Protein AF-A0A9P1BWM6-F1 (afdb_monomer_lite)

pLDDT: mean 79.76, std 18.23, range [25.02, 97.31]

Structure (mmCIF, N/CA/C/O backbone):
data_AF-A0A9P1BWM6-F1
#
_entry.id   AF-A0A9P1BWM6-F1
#
loop_
_atom_site.group_PDB
_atom_site.id
_atom_site.type_symbol
_atom_site.label_atom_id
_atom_site.label_alt_id
_atom_site.label_comp_id
_atom_site.label_asym_id
_atom_site.label_entity_id
_atom_site.label_seq_id
_atom_site.pdbx_PDB_ins_code
_atom_site.Cartn_x
_atom_site.Cartn_y
_atom_site.Cartn_z
_atom_site.occupancy
_atom_site.B_iso_or_equiv
_atom_site.auth_seq_id
_atom_site.auth_comp_id
_atom_site.auth_asym_id
_atom_site.auth_atom_id
_atom_site.pdbx_PDB_model_num
ATOM 1 N N . MET A 1 1 ? 12.079 1.096 -44.961 1.00 52.38 1 MET A N 1
ATOM 2 C CA . MET A 1 1 ? 12.862 0.356 -43.949 1.00 52.38 1 MET A CA 1
ATOM 3 C C . MET A 1 1 ? 12.006 -0.801 -43.478 1.00 52.38 1 MET A C 1
ATOM 5 O O . MET A 1 1 ? 10.793 -0.693 -43.599 1.00 52.38 1 MET A O 1
ATOM 9 N N . ALA A 1 2 ? 12.597 -1.915 -43.049 1.00 57.56 2 ALA A N 1
ATOM 10 C CA . ALA A 1 2 ? 11.804 -2.997 -42.474 1.00 57.56 2 ALA A CA 1
ATOM 11 C C . ALA A 1 2 ? 11.118 -2.470 -41.206 1.00 57.56 2 ALA A C 1
ATOM 13 O O . ALA A 1 2 ? 11.808 -1.948 -40.331 1.00 57.56 2 ALA A O 1
ATOM 14 N N . GLU A 1 3 ? 9.789 -2.561 -41.148 1.00 68.44 3 GLU A N 1
ATOM 15 C CA . GLU A 1 3 ? 9.036 -2.290 -39.924 1.00 68.44 3 GLU A CA 1
ATOM 16 C C . GLU A 1 3 ? 9.593 -3.158 -38.798 1.00 68.44 3 GLU A C 1
ATOM 18 O O . GLU A 1 3 ? 9.946 -4.323 -39.011 1.00 68.44 3 GLU A O 1
ATOM 23 N N . ILE A 1 4 ? 9.715 -2.572 -37.613 1.00 86.25 4 ILE A N 1
ATOM 24 C CA . ILE A 1 4 ? 10.147 -3.269 -36.409 1.00 86.25 4 ILE A CA 1
ATOM 25 C C . ILE A 1 4 ? 8.874 -3.548 -35.614 1.00 86.25 4 ILE A C 1
ATOM 27 O O . ILE A 1 4 ? 8.364 -2.630 -34.974 1.00 86.25 4 ILE A O 1
ATOM 31 N N . PRO A 1 5 ? 8.331 -4.781 -35.657 1.00 84.62 5 PRO A N 1
ATOM 32 C CA . PRO A 1 5 ? 6.982 -5.040 -35.157 1.00 84.62 5 PRO A CA 1
ATOM 33 C C . PRO A 1 5 ? 6.827 -4.727 -33.671 1.00 84.62 5 PRO A C 1
ATOM 35 O O . PRO A 1 5 ? 5.786 -4.232 -33.259 1.00 84.62 5 PRO A O 1
ATOM 38 N N . TRP A 1 6 ? 7.872 -4.976 -32.878 1.00 89.81 6 TRP A N 1
ATOM 39 C CA . TRP A 1 6 ? 7.863 -4.668 -31.452 1.00 89.81 6 TRP A CA 1
ATOM 40 C C . TRP A 1 6 ? 7.915 -3.162 -31.176 1.00 89.81 6 TRP A C 1
ATOM 42 O O . TRP A 1 6 ? 7.253 -2.710 -30.256 1.00 89.81 6 TRP A O 1
ATOM 52 N N . LEU A 1 7 ? 8.610 -2.371 -32.001 1.00 88.88 7 LEU A N 1
ATOM 53 C CA . LEU A 1 7 ? 8.670 -0.916 -31.833 1.00 88.88 7 LEU A CA 1
ATOM 54 C C . LEU A 1 7 ? 7.313 -0.282 -32.145 1.00 88.88 7 LEU A C 1
ATOM 56 O O . LEU A 1 7 ? 6.838 0.562 -31.397 1.00 88.88 7 LEU A O 1
ATOM 60 N N . SER A 1 8 ? 6.660 -0.735 -33.217 1.00 87.50 8 SER A N 1
ATOM 61 C CA . SER A 1 8 ? 5.312 -0.277 -33.558 1.00 87.50 8 SER A CA 1
ATOM 62 C C . SER A 1 8 ? 4.258 -0.743 -32.554 1.00 87.50 8 SER A C 1
ATOM 64 O O . SER A 1 8 ? 3.305 -0.019 -32.301 1.00 87.50 8 SER A O 1
ATOM 66 N N . ALA A 1 9 ? 4.428 -1.928 -31.959 1.00 85.31 9 ALA A N 1
ATOM 67 C CA . ALA A 1 9 ? 3.562 -2.401 -30.881 1.00 85.31 9 ALA A CA 1
ATOM 68 C C . ALA A 1 9 ? 3.763 -1.618 -29.573 1.00 85.31 9 ALA A C 1
ATOM 70 O O . ALA A 1 9 ? 2.823 -1.498 -28.795 1.00 85.31 9 ALA A O 1
ATOM 71 N N . SER A 1 10 ? 4.969 -1.098 -29.335 1.00 86.12 10 SER A N 1
ATOM 72 C CA . SER A 1 10 ? 5.294 -0.271 -28.171 1.00 86.12 10 SER A CA 1
ATOM 73 C C . SER A 1 10 ? 4.793 1.171 -28.268 1.00 86.12 10 SER A C 1
ATOM 75 O O . SER A 1 10 ? 4.661 1.809 -27.231 1.00 86.12 10 SER A O 1
ATOM 77 N N . PHE A 1 11 ? 4.518 1.668 -29.477 1.00 89.25 11 PHE A N 1
ATOM 78 C CA . PHE A 1 11 ? 3.995 3.017 -29.722 1.00 89.25 11 PHE A CA 1
ATOM 79 C C . PHE A 1 11 ? 2.870 2.989 -30.781 1.00 89.25 11 PHE A C 1
ATOM 81 O O . PHE A 1 11 ? 3.082 3.413 -31.929 1.00 89.25 11 PHE A O 1
ATOM 88 N N . PRO A 1 12 ? 1.701 2.400 -30.453 1.00 86.81 12 PRO A N 1
ATOM 89 C CA . PRO A 1 12 ? 0.601 2.218 -31.395 1.00 86.81 12 PRO A CA 1
ATOM 90 C C . PRO A 1 12 ? -0.094 3.523 -31.818 1.00 86.81 12 PRO A C 1
ATOM 92 O O . PRO A 1 12 ? -0.427 3.645 -33.000 1.00 86.81 12 PRO A O 1
ATOM 95 N N . ALA A 1 13 ? -0.302 4.484 -30.911 1.00 84.38 13 ALA A N 1
ATOM 96 C CA . ALA A 1 13 ? -0.875 5.799 -31.214 1.00 84.38 13 ALA A CA 1
ATOM 97 C C . ALA A 1 13 ? 0.054 6.587 -32.143 1.00 84.38 13 ALA A C 1
ATOM 99 O O . ALA A 1 13 ? -0.352 7.052 -33.217 1.00 84.38 13 ALA A O 1
ATOM 100 N N . TRP A 1 14 ? 1.346 6.621 -31.802 1.00 89.44 14 TRP A N 1
ATOM 101 C CA . TRP A 1 14 ? 2.361 7.254 -32.640 1.00 89.44 14 TRP A CA 1
ATOM 102 C C . TRP A 1 14 ? 2.400 6.623 -34.031 1.00 89.44 14 TRP A C 1
ATOM 104 O O . TRP A 1 14 ? 2.330 7.338 -35.026 1.00 89.44 14 TRP A O 1
ATOM 114 N N . CYS A 1 15 ? 2.443 5.292 -34.136 1.00 86.38 15 CYS A N 1
ATOM 115 C CA . CYS A 1 15 ? 2.494 4.607 -35.433 1.00 86.38 15 CYS A CA 1
ATOM 116 C C . CYS A 1 15 ? 1.174 4.666 -36.226 1.00 86.38 15 CYS A C 1
ATOM 118 O O . CYS A 1 15 ? 1.163 4.358 -37.421 1.00 86.38 15 CYS A O 1
ATOM 120 N N . GLY A 1 16 ? 0.061 5.043 -35.589 1.00 79.12 16 GLY A N 1
ATOM 121 C CA . GLY A 1 16 ? -1.229 5.247 -36.248 1.00 79.12 16 GLY A CA 1
ATOM 122 C C . GLY A 1 16 ? -1.282 6.522 -37.096 1.00 79.12 16 GLY A C 1
ATOM 123 O O . GLY A 1 16 ? -1.949 6.542 -38.134 1.00 79.12 16 GLY A O 1
ATOM 124 N N . SER A 1 17 ? -0.545 7.557 -36.685 1.00 81.12 17 SER A N 1
ATOM 125 C CA . SER A 1 17 ? -0.551 8.891 -37.311 1.00 81.12 17 SER A CA 1
ATOM 126 C C . SER A 1 17 ? 0.819 9.325 -37.853 1.00 81.12 17 SER A C 1
ATOM 128 O O . SER A 1 17 ? 0.898 10.134 -38.781 1.00 81.12 17 SER A O 1
ATOM 130 N N . HIS A 1 18 ? 1.893 8.759 -37.311 1.00 84.88 18 HIS A N 1
ATOM 131 C CA . HIS A 1 18 ? 3.293 9.043 -37.606 1.00 84.88 18 HIS A CA 1
ATOM 132 C C . HIS A 1 18 ? 4.062 7.733 -37.849 1.00 84.88 18 HIS A C 1
ATOM 134 O O . HIS A 1 18 ? 3.520 6.632 -37.833 1.00 84.88 18 HIS A O 1
ATOM 140 N N . GLY A 1 19 ? 5.356 7.840 -38.121 1.00 86.19 19 GLY A N 1
ATOM 141 C CA . GLY A 1 19 ? 6.267 6.703 -38.128 1.00 86.19 19 GLY A CA 1
ATOM 142 C C . GLY A 1 19 ? 7.649 7.186 -37.730 1.00 86.19 19 GLY A C 1
ATOM 143 O O . GLY A 1 19 ? 7.955 8.359 -37.923 1.00 86.19 19 GLY A O 1
ATOM 144 N N . PHE A 1 20 ? 8.477 6.293 -37.189 1.00 90.56 20 PHE A N 1
ATOM 145 C CA . PHE A 1 20 ? 9.838 6.642 -36.784 1.00 90.56 20 PHE A CA 1
ATOM 146 C C . PHE A 1 20 ? 10.701 6.954 -38.011 1.00 90.56 20 PHE A C 1
ATOM 148 O O . PHE A 1 20 ? 11.248 6.069 -38.670 1.00 90.56 20 PHE A O 1
ATOM 155 N N . SER A 1 21 ? 10.775 8.234 -38.348 1.00 90.19 21 SER A N 1
ATOM 156 C CA . SER A 1 21 ? 11.501 8.788 -39.484 1.00 90.19 21 SER A CA 1
ATOM 157 C C . SER A 1 21 ? 13.009 8.790 -39.254 1.00 90.19 21 SER A C 1
ATOM 159 O O . SER A 1 21 ? 13.770 8.650 -40.216 1.00 90.19 21 SER A O 1
ATOM 161 N N . SER A 1 22 ? 13.435 8.892 -37.990 1.00 92.62 22 SER A N 1
ATOM 162 C CA . SER A 1 22 ? 14.836 8.777 -37.592 1.00 92.62 22 SER A CA 1
ATOM 163 C C . SER A 1 22 ? 15.283 7.331 -37.394 1.00 92.62 22 SER A C 1
ATOM 165 O O . SER A 1 22 ? 16.471 7.096 -37.187 1.00 92.62 22 SER A O 1
ATOM 167 N N . LEU A 1 23 ? 14.373 6.354 -37.504 1.00 94.00 23 LEU A N 1
ATOM 168 C CA . LEU A 1 23 ? 14.708 4.943 -37.353 1.00 94.00 23 LEU A CA 1
ATOM 169 C C . LEU A 1 23 ? 15.760 4.526 -38.374 1.00 94.00 23 LEU A C 1
ATOM 171 O O . LEU A 1 23 ? 15.539 4.567 -39.585 1.00 94.00 23 LEU A O 1
ATOM 175 N N . HIS A 1 24 ? 16.891 4.042 -37.892 1.00 93.69 24 HIS A N 1
ATOM 176 C CA . HIS A 1 24 ? 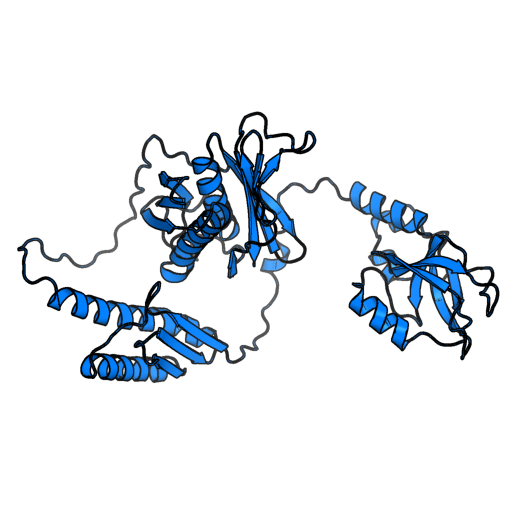17.929 3.513 -38.756 1.00 93.69 24 HIS A CA 1
ATOM 177 C C . HIS A 1 24 ? 18.713 2.403 -38.060 1.00 93.69 24 HIS A C 1
ATOM 179 O O . HIS A 1 24 ? 18.500 2.076 -36.893 1.00 93.69 24 HIS A O 1
ATOM 185 N N . ARG A 1 25 ? 19.581 1.750 -38.830 1.00 93.81 25 ARG A N 1
ATOM 186 C CA . ARG A 1 25 ? 20.451 0.681 -38.346 1.00 93.81 25 ARG A CA 1
ATOM 187 C C . ARG A 1 25 ? 21.872 0.975 -38.765 1.00 93.81 25 ARG A C 1
ATOM 189 O O . ARG A 1 25 ? 22.095 1.439 -39.885 1.00 93.81 25 ARG A O 1
ATOM 196 N N . CYS A 1 26 ? 22.821 0.664 -37.902 1.00 93.62 26 CYS A N 1
ATOM 197 C CA . CYS A 1 26 ? 24.231 0.695 -38.257 1.00 93.62 26 CYS A CA 1
ATOM 198 C C . CYS A 1 26 ? 24.973 -0.448 -37.565 1.00 93.62 26 CYS A C 1
ATOM 200 O O . CYS A 1 26 ? 24.454 -1.085 -36.650 1.00 93.62 26 CYS A O 1
ATOM 202 N N . ALA A 1 27 ? 26.180 -0.740 -38.042 1.00 95.25 27 ALA A N 1
ATOM 203 C CA . ALA A 1 27 ? 27.044 -1.729 -37.422 1.00 95.25 27 ALA A CA 1
ATOM 204 C C . ALA A 1 27 ? 28.029 -1.026 -36.483 1.00 95.25 27 ALA A C 1
ATOM 206 O O . ALA A 1 27 ? 28.780 -0.153 -36.927 1.00 95.25 27 ALA A O 1
ATOM 207 N N . LEU A 1 28 ? 28.065 -1.426 -35.212 1.00 95.31 28 LEU A N 1
ATOM 208 C CA . LEU A 1 28 ? 29.018 -0.874 -34.256 1.00 95.31 28 LEU A CA 1
ATOM 209 C C . LEU A 1 28 ? 30.439 -1.320 -34.586 1.00 95.31 28 LEU A C 1
ATOM 211 O O . LEU A 1 28 ? 30.728 -2.508 -34.772 1.00 95.31 28 LEU A O 1
ATOM 215 N N . ARG A 1 29 ? 31.365 -0.367 -34.586 1.00 94.94 29 ARG A N 1
ATOM 216 C CA . ARG A 1 29 ? 32.799 -0.646 -34.594 1.00 94.94 29 ARG A CA 1
ATOM 217 C C . ARG A 1 29 ? 33.254 -0.822 -33.160 1.00 94.94 29 ARG A C 1
ATOM 219 O O . ARG A 1 29 ? 33.182 0.102 -32.364 1.00 94.94 29 ARG A O 1
ATOM 226 N N . VAL A 1 30 ? 33.722 -2.017 -32.841 1.00 94.50 30 VAL A N 1
ATOM 227 C CA . VAL A 1 30 ? 34.297 -2.314 -31.530 1.00 94.50 30 VAL A CA 1
ATOM 228 C C . VAL A 1 30 ? 35.749 -2.692 -31.751 1.00 94.50 30 VAL A C 1
ATOM 230 O O . VAL A 1 30 ? 36.039 -3.563 -32.575 1.00 94.50 30 VAL A O 1
ATOM 233 N N . ASP A 1 31 ? 36.644 -1.994 -31.071 1.00 94.94 31 ASP A N 1
ATOM 234 C CA . ASP A 1 31 ? 38.060 -2.314 -31.001 1.00 94.94 31 ASP A CA 1
ATOM 235 C C . ASP A 1 31 ? 38.344 -3.184 -29.770 1.00 94.94 31 ASP A C 1
ATOM 237 O O . ASP A 1 31 ? 37.654 -3.095 -28.753 1.00 94.94 31 ASP A O 1
ATOM 241 N N . ALA A 1 32 ? 39.347 -4.056 -29.871 1.00 86.44 32 ALA A N 1
ATOM 242 C CA . ALA A 1 32 ? 39.667 -5.011 -28.815 1.00 86.44 32 ALA A CA 1
ATOM 243 C C . ALA A 1 32 ? 40.271 -4.356 -27.560 1.00 86.44 32 ALA A C 1
ATOM 245 O O . ALA A 1 32 ? 40.143 -4.919 -26.474 1.00 86.44 32 ALA A O 1
ATOM 246 N N . GLU A 1 33 ? 40.925 -3.199 -27.698 1.00 86.31 33 GLU A N 1
ATOM 247 C CA . GLU A 1 33 ? 41.549 -2.469 -26.589 1.00 86.31 33 GLU A CA 1
ATOM 248 C C . GLU A 1 33 ? 40.738 -1.230 -26.191 1.00 86.31 33 GLU A C 1
ATOM 250 O O . GLU A 1 33 ? 40.620 -0.938 -25.002 1.00 86.31 33 GLU A O 1
ATOM 255 N N . LEU A 1 34 ? 40.155 -0.522 -27.163 1.00 86.12 34 LEU A N 1
ATOM 256 C CA . LEU A 1 34 ? 39.426 0.735 -26.930 1.00 86.12 34 LEU A CA 1
ATOM 257 C C . LEU A 1 34 ? 37.910 0.550 -26.737 1.00 86.12 34 LEU A C 1
ATOM 259 O O . LEU A 1 34 ? 37.211 1.485 -26.351 1.00 86.12 34 LEU A O 1
ATOM 263 N N . GLY A 1 35 ? 37.370 -0.642 -27.004 1.00 89.75 35 GLY A N 1
ATOM 264 C CA . GLY A 1 35 ? 35.926 -0.869 -26.988 1.00 89.75 35 GLY A CA 1
ATOM 265 C C . GLY A 1 35 ? 35.223 -0.140 -28.137 1.00 89.75 35 GLY A C 1
ATOM 266 O O . GLY A 1 35 ? 35.771 -0.010 -29.230 1.00 89.75 35 GLY A O 1
ATOM 267 N N . ALA A 1 36 ? 33.981 0.303 -27.928 1.00 91.19 36 ALA A N 1
ATOM 268 C CA . ALA A 1 36 ? 33.207 0.990 -28.966 1.00 91.19 36 ALA A CA 1
ATOM 269 C C . ALA A 1 36 ? 33.480 2.505 -29.057 1.00 91.19 36 ALA A C 1
ATOM 271 O O . ALA A 1 36 ? 33.023 3.135 -30.005 1.00 91.19 36 ALA A O 1
ATOM 272 N N . GLY A 1 37 ? 34.188 3.112 -28.096 1.00 90.25 37 GLY A N 1
ATOM 273 C CA . GLY A 1 37 ? 34.384 4.571 -28.073 1.00 90.25 37 GLY A CA 1
ATOM 274 C C . GLY A 1 37 ? 33.062 5.356 -28.073 1.00 90.25 37 GLY A C 1
ATOM 275 O O . GLY A 1 37 ? 32.947 6.379 -28.744 1.00 90.25 37 GLY A O 1
ATOM 276 N N . LEU A 1 38 ? 32.036 4.830 -27.395 1.00 93.06 38 LEU A N 1
ATOM 277 C CA . LEU A 1 38 ? 30.735 5.472 -27.221 1.00 93.06 38 LEU A CA 1
ATOM 278 C C . LEU A 1 38 ? 30.604 5.959 -25.779 1.00 93.06 38 LEU A C 1
ATOM 280 O O . LEU A 1 38 ? 30.764 5.168 -24.849 1.00 93.06 38 LEU A O 1
ATOM 284 N N . HIS A 1 39 ? 30.259 7.231 -25.605 1.00 93.75 39 HIS A N 1
ATOM 285 C CA . HIS A 1 39 ? 29.745 7.742 -24.340 1.00 93.75 39 HIS A CA 1
ATOM 286 C C . HIS A 1 39 ? 28.227 7.651 -24.378 1.00 93.75 39 HIS A C 1
ATOM 288 O O . HIS A 1 39 ? 27.602 8.200 -25.288 1.00 93.75 39 HIS A O 1
ATOM 294 N N . THR A 1 40 ? 27.651 6.925 -23.423 1.00 93.81 40 THR A N 1
ATOM 295 C CA . THR A 1 40 ? 26.215 6.657 -23.392 1.00 93.81 40 THR A CA 1
ATOM 296 C C . THR A 1 40 ? 25.618 6.881 -22.015 1.00 93.81 40 THR A C 1
ATOM 298 O O . THR A 1 40 ? 26.221 6.486 -21.017 1.00 93.81 40 THR A O 1
ATOM 301 N N . GLU A 1 41 ? 24.396 7.397 -21.988 1.00 92.81 41 GLU A N 1
ATOM 302 C CA . GLU A 1 41 ? 23.542 7.502 -20.808 1.00 92.81 41 GLU A CA 1
ATOM 303 C C . GLU A 1 41 ? 22.438 6.432 -20.864 1.00 92.81 41 GLU A C 1
ATOM 305 O O . GLU A 1 41 ? 21.940 6.090 -21.942 1.00 92.81 41 GLU A O 1
ATOM 310 N N . VAL A 1 42 ? 22.076 5.864 -19.712 1.00 91.62 42 VAL A N 1
ATOM 311 C CA . VAL A 1 42 ? 20.954 4.919 -19.604 1.00 91.62 42 VAL A CA 1
ATOM 312 C C . VAL A 1 42 ? 19.649 5.707 -19.581 1.00 91.62 42 VAL A C 1
ATOM 314 O O . VAL A 1 42 ? 19.495 6.638 -18.799 1.00 91.62 42 VAL A O 1
ATOM 317 N N . THR A 1 43 ? 18.700 5.306 -20.419 1.00 90.44 43 THR A N 1
ATOM 318 C CA . THR A 1 43 ? 17.352 5.883 -20.498 1.00 90.44 43 THR A CA 1
ATOM 319 C C . THR A 1 43 ? 16.309 4.770 -20.457 1.00 90.44 43 THR A C 1
ATOM 321 O O . THR A 1 43 ? 16.639 3.604 -20.687 1.00 90.44 43 THR A O 1
ATOM 324 N N . ASP A 1 44 ? 15.037 5.127 -20.276 1.00 84.12 44 ASP A N 1
ATOM 325 C CA . ASP A 1 44 ? 13.910 4.178 -20.306 1.00 84.12 44 ASP A CA 1
ATOM 326 C C . ASP A 1 44 ? 13.767 3.437 -21.650 1.00 84.12 44 ASP A C 1
ATOM 328 O O . ASP A 1 44 ? 13.077 2.422 -21.760 1.00 84.12 44 ASP A O 1
ATOM 332 N N . TRP A 1 45 ? 14.429 3.928 -22.700 1.00 91.69 45 TRP A N 1
ATOM 333 C CA . TRP A 1 45 ? 14.361 3.376 -24.050 1.00 91.69 45 TRP A CA 1
ATOM 334 C C . TRP A 1 45 ? 15.616 2.594 -24.461 1.00 91.69 45 TRP A C 1
ATOM 336 O O . TRP A 1 45 ? 15.596 1.910 -25.486 1.00 91.69 45 TRP A O 1
ATOM 346 N N . GLY A 1 46 ? 16.702 2.677 -23.689 1.00 93.88 46 GLY A N 1
ATOM 347 C CA . GLY A 1 46 ? 17.991 2.061 -24.004 1.00 93.88 46 GLY A CA 1
ATOM 348 C C . GLY A 1 46 ? 19.170 3.000 -23.750 1.00 93.88 46 GLY A C 1
ATOM 349 O O . GLY A 1 46 ? 19.127 3.840 -22.853 1.00 93.88 46 GLY A O 1
ATOM 350 N N . TYR A 1 47 ? 20.237 2.866 -24.542 1.00 96.31 47 TYR A N 1
ATOM 351 C CA . TYR A 1 47 ? 21.442 3.692 -24.393 1.00 96.31 47 TYR A CA 1
ATOM 352 C C . TYR A 1 47 ? 21.394 4.919 -25.299 1.00 96.31 47 TYR A C 1
ATOM 354 O O . TYR A 1 47 ? 21.530 4.787 -26.517 1.00 96.31 47 TYR A O 1
ATOM 362 N N . GLN A 1 48 ? 21.245 6.107 -24.720 1.00 96.88 48 GLN A N 1
ATOM 363 C CA . GLN A 1 48 ? 21.368 7.360 -25.457 1.00 96.88 48 GLN A CA 1
ATOM 364 C C . GLN A 1 48 ? 22.842 7.693 -25.674 1.00 96.88 48 GLN A C 1
ATOM 366 O O . GLN A 1 48 ? 23.623 7.711 -24.731 1.00 96.88 48 GLN A O 1
ATOM 371 N N . VAL A 1 49 ? 23.230 7.977 -26.912 1.00 96.06 49 VAL A N 1
ATOM 372 C CA . VAL A 1 49 ? 24.590 8.370 -27.278 1.00 96.06 49 VAL A CA 1
ATOM 373 C C . VAL A 1 49 ? 24.789 9.848 -26.959 1.00 96.06 49 VAL A C 1
ATOM 375 O O . VAL A 1 49 ? 24.139 10.715 -27.542 1.00 96.06 49 VAL A O 1
ATOM 378 N N . GLU A 1 50 ? 25.723 10.152 -26.067 1.00 95.88 50 GLU A N 1
ATOM 379 C CA . GLU A 1 50 ? 26.117 11.525 -25.736 1.00 95.88 50 GLU A CA 1
ATOM 380 C C . GLU A 1 50 ? 27.260 12.018 -26.627 1.00 95.88 50 GLU A C 1
ATOM 382 O O . GLU A 1 50 ? 27.294 13.179 -27.036 1.00 95.88 50 GLU A O 1
ATOM 387 N N . ALA A 1 51 ? 28.213 11.136 -26.930 1.00 93.62 51 ALA A N 1
ATOM 388 C CA . ALA A 1 51 ? 29.376 11.450 -27.746 1.00 93.62 51 ALA A CA 1
ATOM 389 C C . ALA A 1 51 ? 29.999 10.187 -28.355 1.00 93.62 51 ALA A C 1
ATOM 391 O O . ALA A 1 51 ? 29.857 9.079 -27.836 1.00 93.62 51 ALA A O 1
ATOM 392 N N . VAL A 1 52 ? 30.732 10.384 -29.451 1.00 94.75 52 VAL A N 1
ATOM 393 C CA . VAL A 1 52 ? 31.492 9.343 -30.150 1.00 94.75 52 VAL A CA 1
ATOM 394 C C . VAL A 1 52 ? 32.959 9.761 -30.187 1.00 94.75 52 VAL A C 1
ATOM 396 O O . VAL A 1 52 ? 33.278 10.857 -30.652 1.00 94.75 52 VAL A O 1
ATOM 399 N N . GLU A 1 53 ? 33.849 8.902 -29.701 1.00 92.81 53 GLU A N 1
ATOM 400 C CA . GLU A 1 53 ? 35.294 9.138 -29.725 1.00 92.81 53 GLU A CA 1
ATOM 401 C C . GLU A 1 53 ? 35.875 9.029 -31.148 1.00 92.81 53 GLU A C 1
ATOM 403 O O . GLU A 1 53 ? 35.345 8.329 -32.012 1.00 92.81 53 GLU A O 1
ATOM 408 N N . GLU A 1 54 ? 37.010 9.693 -31.404 1.00 89.06 54 GLU A N 1
ATOM 409 C CA . GLU A 1 54 ? 37.671 9.679 -32.723 1.00 89.06 54 GLU A CA 1
ATOM 410 C C . GLU A 1 54 ? 38.212 8.292 -33.121 1.00 89.06 54 GLU A C 1
ATOM 412 O O . GLU A 1 54 ? 38.294 7.975 -34.310 1.00 89.06 54 GLU A O 1
ATOM 417 N N . LEU A 1 55 ? 38.586 7.463 -32.140 1.00 87.88 55 LEU A N 1
ATOM 418 C CA . LEU A 1 55 ? 39.113 6.109 -32.325 1.00 87.88 55 LEU A CA 1
ATOM 419 C C . LEU A 1 55 ? 38.393 5.151 -31.357 1.00 87.88 55 LEU A C 1
ATOM 421 O O . LEU A 1 55 ? 38.387 5.433 -30.167 1.00 87.88 55 LEU A O 1
ATOM 425 N N . PRO A 1 56 ? 37.798 4.034 -31.824 1.00 88.50 56 PRO A N 1
ATOM 426 C CA . PRO A 1 56 ? 37.797 3.533 -33.205 1.00 88.50 56 PRO A CA 1
ATOM 427 C C . PRO A 1 56 ? 36.928 4.347 -34.178 1.00 88.50 56 PRO A C 1
ATOM 429 O O . PRO A 1 56 ? 36.960 4.091 -35.387 1.00 88.50 56 PRO A O 1
ATOM 432 N N . GLY A 1 57 ? 36.161 5.312 -33.662 1.00 90.31 57 GLY A N 1
ATOM 433 C CA . GLY A 1 57 ? 35.135 6.025 -34.409 1.00 90.31 57 GLY A CA 1
ATOM 434 C C . GLY A 1 57 ? 33.952 5.123 -34.759 1.00 90.31 57 GLY A C 1
ATOM 435 O O . GLY A 1 57 ? 34.043 3.896 -34.729 1.00 90.31 57 GLY A O 1
ATOM 436 N N . GLN A 1 58 ? 32.832 5.729 -35.142 1.00 94.44 58 GLN A N 1
ATOM 437 C CA . GLN A 1 58 ? 31.634 4.997 -35.562 1.00 94.44 58 GLN A CA 1
ATOM 438 C C . GLN A 1 58 ? 31.216 5.334 -36.990 1.00 94.44 58 GLN A C 1
ATOM 440 O O . GLN A 1 58 ? 31.853 6.133 -37.686 1.00 94.44 58 GLN A O 1
ATOM 445 N N . ASP A 1 59 ? 30.188 4.636 -37.468 1.00 89.75 59 ASP A N 1
ATOM 446 C CA . ASP A 1 59 ? 29.494 5.023 -38.689 1.00 89.75 59 ASP A CA 1
ATOM 447 C C . ASP A 1 59 ? 28.919 6.438 -38.530 1.00 89.75 59 ASP A C 1
ATOM 449 O O . ASP A 1 59 ? 28.372 6.768 -37.484 1.00 89.75 59 ASP A O 1
ATOM 453 N N . SER A 1 60 ? 29.010 7.262 -39.576 1.00 87.94 60 SER A N 1
ATOM 454 C CA . SER A 1 60 ? 28.409 8.600 -39.593 1.00 87.94 60 SER A CA 1
ATOM 455 C C . SER A 1 60 ? 26.887 8.591 -39.428 1.00 87.94 60 SER A C 1
ATOM 457 O O . SER A 1 60 ? 26.308 9.647 -39.200 1.00 87.94 60 SER A O 1
ATOM 459 N N . ALA A 1 61 ? 26.232 7.440 -39.574 1.00 87.25 61 ALA A N 1
ATOM 460 C CA . ALA A 1 61 ? 24.824 7.286 -39.241 1.00 87.25 61 ALA A CA 1
ATOM 461 C C . ALA A 1 61 ? 24.558 7.394 -37.729 1.00 87.25 61 ALA A C 1
ATOM 463 O O . ALA A 1 61 ? 23.517 7.914 -37.371 1.00 87.25 61 ALA A O 1
ATOM 464 N N . LEU A 1 62 ? 25.496 6.966 -36.873 1.00 92.88 62 LEU A N 1
ATOM 465 C CA . LEU A 1 62 ? 25.365 7.037 -35.416 1.00 92.88 62 LEU A CA 1
ATOM 466 C C . LEU A 1 62 ? 25.866 8.398 -34.922 1.00 92.88 62 LEU A C 1
ATOM 468 O O . LEU A 1 62 ? 27.052 8.717 -35.051 1.00 92.88 62 LEU A O 1
ATOM 472 N N . GLN A 1 63 ? 24.966 9.198 -34.361 1.00 91.44 63 GLN A N 1
ATOM 473 C CA . GLN A 1 63 ? 25.221 10.564 -33.916 1.00 91.44 63 GLN A CA 1
ATOM 474 C C . GLN A 1 63 ? 24.834 10.768 -32.441 1.00 91.44 63 GLN A C 1
ATOM 476 O O . GLN A 1 63 ? 23.980 10.058 -31.908 1.00 91.44 63 GLN A O 1
ATOM 481 N N . PRO A 1 64 ? 25.428 11.764 -31.759 1.00 94.19 64 PRO A N 1
ATOM 482 C CA . PRO A 1 64 ? 24.931 12.221 -30.466 1.00 94.19 64 PRO A CA 1
ATOM 483 C C . PRO A 1 64 ? 23.438 12.572 -30.514 1.00 94.19 64 PRO A C 1
ATOM 485 O O . PRO A 1 64 ? 22.995 13.293 -31.410 1.00 94.19 64 PRO A O 1
ATOM 488 N N . GLY A 1 65 ? 22.677 12.089 -29.533 1.00 90.88 65 GLY A N 1
ATOM 489 C CA . GLY A 1 65 ? 21.218 12.211 -29.466 1.00 90.88 65 GLY A CA 1
ATOM 490 C C . GLY A 1 65 ? 20.453 11.006 -30.022 1.00 90.88 65 GLY A C 1
ATOM 491 O O . GLY A 1 65 ? 19.241 10.923 -29.810 1.00 90.88 65 GLY A O 1
ATOM 492 N N . ASP A 1 66 ? 21.129 10.060 -30.679 1.00 96.19 66 ASP A N 1
ATOM 493 C CA . ASP A 1 66 ? 20.534 8.765 -31.007 1.00 96.19 66 ASP A CA 1
ATOM 494 C C . ASP A 1 66 ? 20.423 7.880 -29.765 1.00 96.19 66 ASP A C 1
ATOM 496 O O . ASP A 1 66 ? 21.287 7.894 -28.890 1.00 96.19 66 ASP A O 1
ATOM 500 N N . VAL A 1 67 ? 19.379 7.061 -29.713 1.00 97.06 67 VAL A N 1
ATOM 501 C CA . VAL A 1 67 ? 19.166 6.046 -28.682 1.00 97.06 67 VAL A CA 1
ATOM 502 C C . VAL A 1 67 ? 19.265 4.671 -29.314 1.00 97.06 67 VAL A C 1
ATOM 504 O O . VAL A 1 67 ? 18.557 4.360 -30.274 1.00 97.06 67 VAL A O 1
ATOM 507 N N . ILE A 1 68 ? 20.133 3.828 -28.763 1.00 96.88 68 ILE A N 1
ATOM 508 C CA . ILE A 1 68 ? 20.242 2.423 -29.140 1.00 96.88 68 ILE A CA 1
ATOM 509 C C . ILE A 1 68 ? 19.101 1.658 -28.466 1.00 96.88 68 ILE A C 1
ATOM 511 O O . ILE A 1 68 ? 19.169 1.337 -27.280 1.00 96.88 68 ILE A O 1
ATOM 515 N N . ILE A 1 69 ? 18.070 1.346 -29.247 1.00 96.12 69 ILE A N 1
ATOM 516 C CA . ILE A 1 69 ? 16.843 0.669 -28.795 1.00 96.12 69 ILE A CA 1
ATOM 517 C C . ILE A 1 69 ? 16.848 -0.841 -29.075 1.00 96.12 69 ILE A C 1
ATOM 519 O O . ILE A 1 69 ? 15.934 -1.566 -28.675 1.00 96.12 69 ILE A O 1
ATOM 523 N N . GLY A 1 70 ? 17.864 -1.339 -29.781 1.00 95.62 70 GLY A N 1
ATOM 524 C CA . GLY A 1 70 ? 18.027 -2.758 -30.079 1.00 95.62 70 GLY A CA 1
ATOM 525 C C . GLY A 1 70 ? 19.448 -3.107 -30.510 1.00 95.62 70 GLY A C 1
ATOM 526 O O . GLY A 1 70 ? 20.135 -2.287 -31.120 1.00 95.62 70 GLY A O 1
ATOM 527 N N . ILE A 1 71 ? 19.879 -4.333 -30.224 1.00 95.81 71 ILE A N 1
ATOM 528 C CA . ILE A 1 71 ? 21.192 -4.872 -30.602 1.00 95.81 71 ILE A CA 1
ATOM 529 C C . ILE A 1 71 ? 21.042 -6.322 -31.055 1.00 95.81 71 ILE A C 1
ATOM 531 O O . ILE A 1 71 ? 20.380 -7.115 -30.396 1.00 95.81 71 ILE A O 1
ATOM 535 N N . ASP A 1 72 ? 21.638 -6.677 -32.194 1.00 92.44 72 ASP A N 1
ATOM 536 C CA . ASP A 1 72 ? 21.644 -8.052 -32.720 1.00 92.44 72 ASP A CA 1
ATOM 537 C C . ASP A 1 72 ? 20.237 -8.673 -32.875 1.00 92.44 72 ASP A C 1
ATOM 539 O O . ASP A 1 72 ? 20.027 -9.870 -32.692 1.00 92.44 72 ASP A O 1
ATOM 543 N N . GLY A 1 73 ? 19.240 -7.836 -33.180 1.00 87.38 73 GLY A N 1
ATOM 544 C CA . GLY A 1 73 ? 17.833 -8.239 -33.281 1.00 87.38 73 GLY A CA 1
ATOM 545 C C . GLY A 1 73 ? 17.094 -8.380 -31.944 1.00 87.38 73 GLY A C 1
ATOM 546 O O . GLY A 1 73 ? 15.899 -8.674 -31.959 1.00 87.38 73 GLY A O 1
ATOM 547 N N . ILE A 1 74 ? 17.762 -8.141 -30.815 1.00 91.44 74 ILE A N 1
ATOM 548 C CA . ILE A 1 74 ? 17.174 -8.128 -29.472 1.00 91.44 74 ILE A CA 1
ATOM 549 C C . ILE A 1 74 ? 16.726 -6.707 -29.128 1.00 91.44 74 ILE A C 1
ATOM 551 O O . ILE A 1 74 ? 17.451 -5.739 -29.360 1.00 91.44 74 ILE A O 1
ATOM 555 N N . GLN A 1 75 ? 15.516 -6.589 -28.587 1.00 93.94 75 GLN A N 1
ATOM 556 C CA . GLN A 1 75 ? 14.950 -5.333 -28.106 1.00 93.94 75 GLN A CA 1
ATOM 557 C C . GLN A 1 75 ? 15.613 -4.909 -26.790 1.00 93.94 75 GLN A C 1
ATOM 559 O O . GLN A 1 75 ? 15.754 -5.722 -25.881 1.00 93.94 75 GLN A O 1
ATOM 564 N N . LEU A 1 76 ? 15.972 -3.628 -26.691 1.00 93.06 76 LEU A N 1
ATOM 565 C CA . LEU A 1 76 ? 16.472 -2.992 -25.466 1.00 93.06 76 LEU A CA 1
ATOM 566 C C . LEU A 1 76 ? 15.466 -2.009 -24.848 1.00 93.06 76 LEU A C 1
ATOM 568 O O . LEU A 1 76 ? 15.588 -1.657 -23.680 1.00 93.06 76 LEU A O 1
ATOM 572 N N . LEU A 1 77 ? 14.472 -1.590 -25.632 1.00 89.38 77 LEU A N 1
ATOM 573 C CA . LEU A 1 77 ? 13.404 -0.685 -25.220 1.00 89.38 77 LEU A CA 1
ATOM 574 C C . LEU A 1 77 ? 12.677 -1.200 -23.961 1.00 89.38 77 LEU A C 1
ATOM 576 O O . LEU A 1 77 ? 12.200 -2.340 -23.971 1.00 89.38 77 LEU A O 1
ATOM 580 N N . PHE A 1 78 ? 12.566 -0.353 -22.929 1.00 85.44 78 PHE A N 1
ATOM 581 C CA . PHE A 1 78 ? 11.935 -0.616 -21.622 1.00 85.44 78 PHE A CA 1
ATOM 582 C C . PHE A 1 78 ? 12.604 -1.681 -20.739 1.00 85.44 78 PHE A C 1
ATOM 584 O O . PHE A 1 78 ? 12.005 -2.140 -19.764 1.00 85.44 78 PHE A O 1
ATOM 591 N N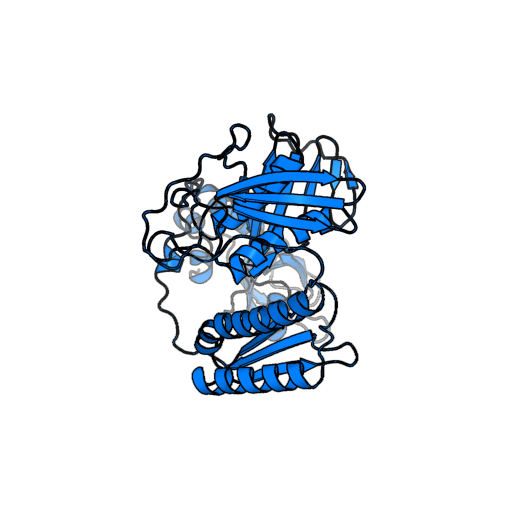 . LEU A 1 79 ? 13.842 -2.086 -21.042 1.00 85.62 79 LEU A N 1
ATOM 592 C CA . LEU A 1 79 ? 14.623 -2.900 -20.110 1.00 85.62 79 LEU A CA 1
ATOM 593 C C . LEU A 1 79 ? 15.129 -2.044 -18.945 1.00 85.62 79 LEU A C 1
ATOM 595 O O . LEU A 1 79 ? 15.560 -0.910 -19.140 1.00 85.62 79 LEU A O 1
ATOM 599 N N . ASN A 1 80 ? 15.140 -2.611 -17.736 1.00 84.06 80 ASN A N 1
ATOM 600 C CA . ASN A 1 80 ? 15.781 -1.954 -16.596 1.00 84.06 80 ASN A CA 1
ATOM 601 C C . ASN A 1 80 ? 17.315 -1.956 -16.738 1.00 84.06 80 ASN A C 1
ATOM 603 O O . ASN A 1 80 ? 17.876 -2.736 -17.508 1.00 84.06 80 ASN A O 1
ATOM 607 N N . GLU A 1 81 ? 18.007 -1.121 -15.958 1.00 84.25 81 GLU A N 1
ATOM 608 C CA . GLU A 1 81 ? 19.462 -0.926 -16.063 1.00 84.25 81 GLU A CA 1
ATOM 609 C C . GLU A 1 81 ? 20.262 -2.241 -15.996 1.00 84.25 81 GLU A C 1
ATOM 611 O O . GLU A 1 81 ? 21.156 -2.470 -16.813 1.00 84.25 81 GLU A O 1
ATOM 616 N N . SER A 1 82 ? 19.899 -3.151 -15.083 1.00 85.38 82 SER A N 1
ATOM 617 C CA . SER A 1 82 ? 20.578 -4.445 -14.936 1.00 85.38 82 SER A CA 1
ATOM 618 C C . SER A 1 82 ? 20.402 -5.328 -16.174 1.00 85.38 82 SER A C 1
ATOM 620 O O . SER A 1 82 ? 21.366 -5.930 -16.649 1.00 85.38 82 SER A O 1
ATOM 622 N N . GLN A 1 83 ? 19.179 -5.417 -16.701 1.00 87.62 83 GLN A N 1
ATOM 623 C CA . GLN A 1 83 ? 18.867 -6.200 -17.899 1.00 87.62 83 GLN A CA 1
ATOM 624 C C . GLN A 1 83 ? 19.515 -5.597 -19.143 1.00 87.62 83 GLN A C 1
ATOM 626 O O . GLN A 1 83 ? 19.999 -6.332 -20.006 1.00 87.62 83 GLN A O 1
ATOM 631 N N . LEU A 1 84 ? 19.543 -4.268 -19.229 1.00 89.50 84 LEU A N 1
ATOM 632 C CA . LEU A 1 84 ? 20.155 -3.528 -20.319 1.00 89.50 84 LEU A CA 1
ATOM 633 C C . LEU A 1 84 ? 21.667 -3.790 -20.364 1.00 89.50 84 LEU A C 1
ATOM 635 O O . LEU A 1 84 ? 22.193 -4.156 -21.418 1.00 89.50 84 LEU A O 1
ATOM 639 N N . GLN A 1 85 ? 22.344 -3.702 -19.215 1.00 88.12 85 GLN A N 1
ATOM 640 C CA . GLN A 1 85 ? 23.779 -3.964 -19.100 1.00 88.12 85 GLN A CA 1
ATOM 641 C C . GLN A 1 85 ? 24.130 -5.416 -19.451 1.00 88.12 85 GLN A C 1
ATOM 643 O O . GLN A 1 85 ? 25.088 -5.657 -20.190 1.00 88.12 85 GLN A O 1
ATOM 648 N N . GLU A 1 86 ? 23.353 -6.388 -18.966 1.00 89.50 86 GLU A N 1
ATOM 649 C CA . GLU A 1 86 ? 23.557 -7.806 -19.279 1.00 89.50 86 GLU A CA 1
ATOM 650 C C . GLU A 1 86 ? 23.320 -8.100 -20.770 1.00 89.50 86 GLU A C 1
ATOM 652 O O . GLU A 1 86 ? 24.148 -8.738 -21.432 1.00 89.50 86 GLU A O 1
ATOM 657 N N . THR A 1 87 ? 22.215 -7.602 -21.327 1.00 90.94 87 THR A N 1
ATOM 658 C CA . THR A 1 87 ? 21.817 -7.864 -22.718 1.00 90.94 87 THR A CA 1
ATOM 659 C C . THR A 1 87 ? 22.776 -7.199 -23.696 1.00 90.94 87 THR A C 1
ATOM 661 O O . THR A 1 87 ? 23.300 -7.855 -24.596 1.00 90.94 87 THR A O 1
ATOM 664 N N . PHE A 1 88 ? 23.074 -5.915 -23.509 1.00 93.38 88 PHE A N 1
ATOM 665 C CA . PHE A 1 88 ? 23.988 -5.191 -24.386 1.00 93.38 88 PHE A CA 1
ATOM 666 C C . PHE A 1 88 ? 25.426 -5.701 -24.245 1.00 93.38 88 PHE A C 1
ATOM 668 O O . PHE A 1 88 ? 26.094 -5.968 -25.247 1.00 93.38 88 PHE A O 1
ATOM 675 N N . GLY A 1 89 ? 25.882 -5.922 -23.008 1.00 90.75 89 GLY A N 1
ATOM 676 C CA . GLY A 1 89 ? 27.230 -6.408 -22.716 1.00 90.75 89 GLY A CA 1
ATOM 677 C C . GLY A 1 89 ? 27.515 -7.811 -23.257 1.00 90.75 89 GLY A C 1
ATOM 678 O O . GLY A 1 89 ? 28.643 -8.091 -23.657 1.00 90.75 89 GLY A O 1
ATOM 679 N N . SER A 1 90 ? 26.510 -8.688 -23.326 1.00 92.25 90 SER A N 1
ATOM 680 C CA . SER A 1 90 ? 26.667 -10.037 -23.894 1.00 92.25 90 SER A CA 1
ATOM 681 C C . SER A 1 90 ? 26.668 -10.071 -25.428 1.00 92.25 90 SER A C 1
ATOM 683 O O . SER A 1 90 ? 27.193 -11.023 -26.009 1.00 92.25 90 SER A O 1
ATOM 685 N N . HIS A 1 91 ? 26.129 -9.041 -26.091 1.00 92.94 91 HIS A N 1
ATOM 686 C CA . HIS A 1 91 ? 25.970 -9.012 -27.551 1.00 92.94 91 HIS A CA 1
ATOM 687 C C . HIS A 1 91 ? 26.939 -8.065 -28.265 1.00 92.94 91 HIS A C 1
ATOM 689 O O . HIS A 1 91 ? 27.163 -8.235 -29.470 1.00 92.94 91 HIS A O 1
ATOM 695 N N . ILE A 1 92 ? 27.545 -7.109 -27.552 1.00 93.56 92 ILE A N 1
ATOM 696 C CA . ILE A 1 92 ? 28.485 -6.144 -28.127 1.00 93.56 92 ILE A CA 1
ATOM 697 C C . ILE A 1 92 ? 29.717 -6.831 -28.730 1.00 93.56 92 ILE A C 1
ATOM 699 O O . ILE A 1 92 ? 30.476 -7.539 -28.070 1.00 93.56 92 ILE A O 1
ATOM 703 N N . ARG A 1 93 ? 29.927 -6.612 -30.029 1.00 94.44 93 ARG A N 1
ATOM 704 C CA . ARG A 1 93 ? 31.074 -7.123 -30.790 1.00 94.44 93 ARG A CA 1
ATOM 705 C C . ARG A 1 93 ? 31.271 -6.308 -32.059 1.00 94.44 93 ARG A C 1
ATOM 707 O O . ARG A 1 93 ? 30.340 -5.673 -32.545 1.00 94.44 93 ARG A O 1
ATOM 714 N N . HIS A 1 94 ? 32.473 -6.357 -32.622 1.00 95.00 94 HIS A N 1
ATOM 715 C CA . HIS A 1 94 ? 32.762 -5.664 -33.873 1.00 95.00 94 HIS A CA 1
ATOM 716 C C . HIS A 1 94 ? 31.799 -6.107 -34.985 1.00 95.00 94 HIS A C 1
ATOM 718 O O . HIS A 1 94 ? 31.679 -7.301 -35.268 1.00 95.00 94 HIS A O 1
ATOM 724 N N . GLY A 1 95 ? 31.135 -5.145 -35.622 1.00 92.75 95 GLY A N 1
ATOM 725 C CA . GLY A 1 95 ? 30.187 -5.376 -36.707 1.00 92.75 95 GLY A CA 1
ATOM 726 C C . GLY A 1 95 ? 28.781 -5.785 -36.259 1.00 92.75 95 GLY A C 1
ATOM 727 O O . GLY A 1 95 ? 27.983 -6.150 -37.120 1.00 92.75 95 GLY A O 1
ATOM 728 N N . VAL A 1 96 ? 28.465 -5.753 -34.957 1.00 95.25 96 VAL A N 1
ATOM 729 C CA . VAL A 1 96 ? 27.100 -6.024 -34.479 1.00 95.25 96 VAL A CA 1
ATOM 730 C C . VAL A 1 96 ? 26.146 -4.936 -34.956 1.00 95.25 96 VAL A C 1
ATOM 732 O O . VAL A 1 96 ? 26.466 -3.751 -34.887 1.00 95.25 96 VAL A O 1
ATOM 735 N N . GLU A 1 97 ? 24.980 -5.339 -35.454 1.00 95.56 97 GLU A N 1
ATOM 736 C CA . GLU A 1 97 ? 23.939 -4.401 -35.862 1.00 95.56 97 GLU A CA 1
ATOM 737 C C . GLU A 1 97 ? 23.232 -3.836 -34.628 1.00 95.56 97 GLU A C 1
ATOM 739 O O . GLU A 1 97 ? 22.809 -4.586 -33.745 1.00 95.56 97 GLU A O 1
ATOM 744 N N . VAL A 1 98 ? 23.074 -2.517 -34.598 1.00 96.00 98 VAL A N 1
ATOM 745 C CA . VAL A 1 98 ? 22.232 -1.806 -33.639 1.00 96.00 98 VAL A CA 1
ATOM 746 C C . VAL A 1 98 ? 21.103 -1.082 -34.349 1.00 96.00 98 VAL A C 1
ATOM 748 O O . VAL A 1 98 ? 21.206 -0.714 -35.522 1.00 96.00 98 VAL A O 1
ATOM 751 N N . ILE A 1 99 ? 20.014 -0.893 -33.616 1.00 95.69 99 ILE A N 1
ATOM 752 C CA . ILE A 1 99 ? 18.813 -0.195 -34.054 1.00 95.69 99 ILE A CA 1
ATOM 753 C C . ILE A 1 99 ? 18.736 1.109 -33.272 1.00 95.69 99 ILE A C 1
ATOM 755 O O . ILE A 1 99 ? 18.806 1.094 -32.043 1.00 95.69 99 ILE A O 1
ATOM 759 N N . LEU A 1 100 ? 18.605 2.212 -33.999 1.00 95.25 100 LEU A N 1
ATOM 760 C CA . LEU A 1 100 ? 18.727 3.565 -33.476 1.00 95.25 100 LEU A CA 1
ATOM 761 C C . LEU A 1 100 ? 17.481 4.378 -33.815 1.00 95.25 100 LEU A C 1
ATOM 763 O O . LEU A 1 100 ? 16.972 4.294 -34.935 1.00 95.25 100 LEU A O 1
ATOM 767 N N . VAL A 1 101 ? 17.022 5.170 -32.852 1.00 95.81 101 VAL A N 1
ATOM 768 C CA . VAL A 1 101 ? 15.990 6.205 -33.014 1.00 95.81 101 VAL A CA 1
ATOM 769 C C . VAL A 1 101 ? 16.427 7.416 -32.198 1.00 95.81 101 VAL A C 1
ATOM 771 O O . VAL A 1 101 ? 17.004 7.257 -31.127 1.00 95.81 101 VAL A O 1
ATOM 774 N N . THR A 1 102 ? 16.174 8.627 -32.682 1.00 95.12 102 THR A N 1
ATOM 775 C CA . THR A 1 102 ? 16.527 9.842 -31.935 1.00 95.12 102 THR A CA 1
ATOM 776 C C . THR A 1 102 ? 15.726 9.961 -30.638 1.00 95.12 102 THR A C 1
ATOM 778 O O . THR A 1 102 ? 14.530 9.666 -30.597 1.00 95.12 102 THR A O 1
ATOM 781 N N . ALA A 1 103 ? 16.370 10.454 -29.579 1.00 92.31 103 ALA A N 1
ATOM 782 C CA . ALA A 1 103 ? 15.731 10.649 -28.276 1.00 92.31 103 ALA A CA 1
ATOM 783 C C . ALA A 1 103 ? 14.529 11.608 -28.343 1.00 92.31 103 ALA A C 1
ATOM 785 O O . ALA A 1 103 ? 13.563 11.437 -27.607 1.00 92.31 103 ALA A O 1
ATOM 786 N N . ALA A 1 104 ? 14.580 12.605 -29.235 1.00 91.12 104 ALA A N 1
ATOM 787 C CA . ALA A 1 104 ? 13.471 13.527 -29.465 1.00 91.12 104 ALA A CA 1
ATOM 788 C C . ALA A 1 104 ? 12.242 12.800 -30.032 1.00 91.12 104 ALA A C 1
ATOM 790 O O . ALA A 1 104 ? 11.152 12.956 -29.504 1.00 91.12 104 ALA A O 1
ATOM 791 N N . GLU A 1 105 ? 12.425 11.940 -31.038 1.00 93.12 105 GLU A N 1
ATOM 792 C CA . GLU A 1 105 ? 11.308 11.215 -31.653 1.00 93.12 105 GLU A CA 1
ATOM 793 C C . GLU A 1 105 ? 10.691 10.177 -30.701 1.00 93.12 105 GLU A C 1
ATOM 795 O O . GLU A 1 105 ? 9.480 9.988 -30.706 1.00 93.12 105 GLU A O 1
ATOM 800 N N . LEU A 1 106 ? 11.495 9.533 -29.846 1.00 93.00 106 LEU A N 1
ATOM 801 C CA . LEU A 1 106 ? 10.981 8.646 -28.790 1.00 93.00 106 LEU A CA 1
ATOM 802 C C . LEU A 1 106 ? 10.204 9.407 -27.711 1.00 93.00 106 LEU A C 1
ATOM 804 O O . LEU A 1 106 ? 9.214 8.890 -27.196 1.00 93.00 106 LEU A O 1
ATOM 808 N N . ARG A 1 107 ? 10.634 10.629 -27.384 1.00 91.12 107 ARG A N 1
ATOM 809 C CA . ARG A 1 107 ? 9.941 11.495 -26.428 1.00 91.12 107 ARG A CA 1
ATOM 810 C C . ARG A 1 107 ? 8.601 11.966 -26.974 1.00 91.12 107 ARG A C 1
ATOM 812 O O . ARG A 1 107 ? 7.603 11.782 -26.294 1.00 91.12 107 ARG A O 1
ATOM 819 N N . ASP A 1 108 ? 8.579 12.478 -28.202 1.00 91.25 108 ASP A N 1
ATOM 820 C CA . ASP A 1 108 ? 7.348 12.906 -28.871 1.00 91.25 108 ASP A CA 1
ATOM 821 C C . ASP A 1 108 ? 6.371 11.723 -29.019 1.00 91.25 108 ASP A C 1
ATOM 823 O O . ASP A 1 108 ? 5.170 11.867 -28.793 1.00 91.25 108 ASP A O 1
ATOM 827 N N . ALA A 1 109 ? 6.887 10.527 -29.338 1.00 89.12 109 ALA A N 1
ATOM 828 C CA . ALA A 1 109 ? 6.087 9.306 -29.373 1.00 89.12 109 ALA A CA 1
ATOM 829 C C . ALA A 1 109 ? 5.491 8.970 -28.007 1.00 89.12 109 ALA A C 1
ATOM 831 O O . ALA A 1 109 ? 4.306 8.666 -27.926 1.00 89.12 109 ALA A O 1
ATOM 832 N N . LYS A 1 110 ? 6.282 9.056 -26.934 1.00 87.31 110 LYS A N 1
ATOM 833 C CA . LYS A 1 110 ? 5.810 8.798 -25.572 1.00 87.31 110 LYS A CA 1
ATOM 834 C C . LYS A 1 110 ? 4.764 9.823 -25.120 1.00 87.31 110 LYS A C 1
ATOM 836 O O . LYS A 1 110 ? 3.730 9.416 -24.608 1.00 87.31 110 LYS A O 1
ATOM 841 N N . GLU A 1 111 ? 4.997 11.110 -25.369 1.00 86.31 111 GLU A N 1
ATOM 842 C CA . GLU A 1 111 ? 4.039 12.183 -25.070 1.00 86.31 111 GLU A CA 1
ATOM 843 C C . GLU A 1 111 ? 2.712 11.966 -25.810 1.00 86.31 111 GLU A C 1
ATOM 845 O O . GLU A 1 111 ? 1.650 12.098 -25.214 1.00 86.31 111 GLU A O 1
ATOM 850 N N . MET A 1 112 ? 2.756 11.549 -27.079 1.00 83.00 112 MET A N 1
ATOM 851 C CA . MET A 1 112 ? 1.549 11.246 -27.849 1.00 83.00 112 MET A CA 1
ATOM 852 C C . MET A 1 112 ? 0.805 10.006 -27.339 1.00 83.00 112 MET A C 1
ATOM 854 O O . MET A 1 112 ? -0.421 10.018 -27.330 1.00 83.00 112 MET A O 1
ATOM 858 N N . GLU A 1 113 ? 1.500 8.946 -26.912 1.00 80.31 113 GLU A N 1
ATOM 859 C CA . GLU A 1 113 ? 0.838 7.808 -26.249 1.00 80.31 113 GLU A CA 1
ATOM 860 C C . GLU A 1 113 ? 0.158 8.248 -24.944 1.00 80.31 113 GLU A C 1
ATOM 862 O O . GLU A 1 113 ? -0.953 7.810 -24.655 1.00 80.31 113 GLU A O 1
ATOM 867 N N . ASP A 1 114 ? 0.795 9.147 -24.189 1.00 75.62 114 ASP A N 1
ATOM 868 C CA . ASP A 1 114 ? 0.257 9.677 -22.934 1.00 75.62 114 ASP A CA 1
ATOM 869 C C . ASP A 1 114 ? -0.914 10.666 -23.163 1.00 75.62 114 ASP A C 1
ATOM 871 O O . ASP A 1 114 ? -1.793 10.771 -22.308 1.00 75.62 114 ASP A O 1
ATOM 875 N N . GLU A 1 115 ? -0.972 11.358 -24.313 1.00 70.31 115 GLU A N 1
ATOM 876 C CA . GLU A 1 115 ? -2.067 12.268 -24.715 1.00 70.31 115 GLU A CA 1
ATOM 877 C C . GLU A 1 115 ? -3.234 11.578 -25.460 1.00 70.31 115 GLU A C 1
ATOM 879 O O . GLU A 1 115 ? -4.385 12.004 -25.323 1.00 70.31 115 GLU A O 1
ATOM 884 N N . GLU A 1 116 ? -2.966 10.555 -26.288 1.00 57.47 116 GLU A N 1
ATOM 885 C CA . GLU A 1 116 ? -3.992 9.753 -26.985 1.00 57.47 116 GLU A CA 1
ATOM 886 C C . GLU A 1 116 ? -4.563 8.635 -26.112 1.00 57.47 116 GLU A C 1
ATOM 888 O O . GLU A 1 116 ? -5.638 8.110 -26.429 1.00 57.47 116 GLU A O 1
ATOM 893 N N . MET A 1 117 ? -3.919 8.313 -24.985 1.00 42.97 117 MET A N 1
ATOM 894 C CA . MET A 1 117 ? -4.654 7.751 -23.865 1.00 42.97 117 MET A CA 1
ATOM 895 C C . MET A 1 117 ? -5.753 8.760 -23.512 1.00 42.97 117 MET A C 1
ATOM 897 O O . MET A 1 117 ? -5.440 9.863 -23.058 1.00 42.97 117 MET A O 1
ATOM 901 N N . PRO A 1 118 ? -7.051 8.445 -23.718 1.00 38.22 118 PRO A N 1
ATOM 902 C CA . PRO A 1 118 ? -8.079 9.266 -23.097 1.00 38.22 118 PRO A CA 1
ATOM 903 C C . PRO A 1 118 ? -7.722 9.369 -21.612 1.00 38.22 118 PRO A C 1
ATOM 905 O O . PRO A 1 118 ? -7.231 8.381 -21.065 1.00 38.22 118 PRO A O 1
ATOM 908 N N . GLU A 1 119 ? -7.976 10.519 -20.964 1.00 39.12 119 GLU A N 1
ATOM 909 C CA . GLU A 1 119 ? -8.148 10.521 -19.507 1.00 39.12 119 GLU A CA 1
ATOM 910 C C . GLU A 1 119 ? -9.022 9.308 -19.217 1.00 39.12 119 GLU A C 1
ATOM 912 O O . GLU A 1 119 ? -10.195 9.284 -19.618 1.00 39.12 119 GLU A O 1
ATOM 917 N N . GLU A 1 120 ? -8.413 8.254 -18.669 1.00 32.97 120 GLU A N 1
ATOM 918 C CA . GLU A 1 120 ? -9.132 7.018 -18.474 1.00 32.97 120 GLU A CA 1
ATOM 919 C C . GLU A 1 120 ? -10.354 7.407 -17.644 1.00 32.97 120 GLU A C 1
ATOM 921 O O . GLU A 1 120 ? -10.229 8.174 -16.673 1.00 32.97 120 GLU A O 1
ATOM 926 N N . PRO A 1 121 ? -11.565 6.945 -18.003 1.00 31.52 121 PRO A N 1
ATOM 927 C CA . PRO A 1 121 ? -12.602 6.950 -16.999 1.00 31.52 121 PRO A CA 1
ATOM 928 C C . PRO A 1 121 ? -11.971 6.241 -15.802 1.00 31.52 121 PRO A C 1
ATOM 930 O O . PRO A 1 121 ? -11.464 5.135 -15.962 1.00 31.52 121 PRO A O 1
ATOM 933 N N . ARG A 1 122 ? -11.942 6.901 -14.638 1.00 36.34 122 ARG A N 1
ATOM 934 C CA . ARG A 1 122 ? -11.277 6.456 -13.394 1.00 36.34 122 ARG A CA 1
ATOM 935 C C . ARG A 1 122 ? -11.780 5.107 -12.839 1.00 36.34 122 ARG A C 1
ATOM 937 O O . ARG A 1 122 ? -11.509 4.766 -11.699 1.00 36.34 122 ARG A O 1
ATOM 944 N N . ASP A 1 123 ? -12.502 4.353 -13.650 1.00 38.84 123 ASP A N 1
ATOM 945 C CA . ASP A 1 123 ? -13.055 3.037 -13.440 1.00 38.84 123 ASP A CA 1
ATOM 946 C C . ASP A 1 123 ? -12.787 2.245 -14.730 1.00 38.84 123 ASP A C 1
ATOM 948 O O . ASP A 1 123 ? -13.429 2.576 -15.724 1.00 38.84 123 ASP A O 1
ATOM 952 N N . LEU A 1 124 ? -11.884 1.242 -14.748 1.00 37.03 124 LEU A N 1
ATOM 953 C CA . LEU A 1 124 ? -12.006 0.007 -15.575 1.00 37.03 124 LEU A CA 1
ATOM 954 C C . LEU A 1 124 ? -10.812 -0.985 -15.555 1.00 37.03 124 LEU A C 1
ATOM 956 O O . LEU A 1 124 ? -10.926 -2.038 -16.184 1.00 37.03 124 LEU A O 1
ATOM 960 N N . ALA A 1 125 ? -9.733 -0.786 -14.787 1.00 33.81 125 ALA A N 1
ATOM 961 C CA . ALA A 1 125 ? -8.616 -1.756 -14.729 1.00 33.81 125 ALA A CA 1
ATOM 962 C C . ALA A 1 125 ? -8.950 -3.136 -14.087 1.00 33.81 125 ALA A C 1
ATOM 964 O O . ALA A 1 125 ? -8.147 -4.065 -14.131 1.00 33.81 125 ALA A O 1
ATOM 965 N N . ASN A 1 126 ? -10.157 -3.329 -13.538 1.00 39.94 126 ASN A N 1
ATOM 966 C CA . ASN A 1 126 ? -10.532 -4.552 -12.808 1.00 39.94 126 ASN A CA 1
ATOM 967 C C . ASN A 1 126 ? -11.009 -5.741 -13.675 1.00 39.94 126 ASN A C 1
ATOM 969 O O . ASN A 1 126 ? -11.302 -6.804 -13.128 1.00 39.94 126 ASN A O 1
ATOM 973 N N . TYR A 1 127 ? -11.117 -5.621 -15.005 1.00 35.31 127 TYR A N 1
ATOM 974 C CA . TYR A 1 127 ? -11.793 -6.660 -15.809 1.00 35.31 127 TYR A CA 1
ATOM 975 C C . TYR A 1 127 ? -10.889 -7.794 -16.337 1.00 35.31 127 TYR A C 1
ATOM 977 O O . TYR A 1 127 ? -11.372 -8.911 -16.527 1.00 35.31 127 TYR A O 1
ATOM 985 N N . GLU A 1 128 ? -9.585 -7.576 -16.546 1.00 35.75 128 GLU A N 1
ATOM 986 C CA . GLU A 1 128 ? -8.722 -8.598 -17.178 1.00 35.75 128 GLU A CA 1
ATOM 987 C C . GLU A 1 128 ? -8.139 -9.632 -16.198 1.00 35.75 128 GLU A C 1
ATOM 989 O O . GLU A 1 128 ? -7.894 -10.783 -16.574 1.00 35.75 128 GLU A O 1
ATOM 994 N N . LEU A 1 129 ? -8.010 -9.292 -14.912 1.00 43.00 129 LEU A N 1
ATOM 995 C CA . LEU A 1 129 ? -7.537 -10.224 -13.876 1.00 43.00 129 LEU A CA 1
ATOM 996 C C . LEU A 1 129 ? -8.572 -11.309 -13.520 1.00 43.00 129 LEU A C 1
ATOM 998 O O . LEU A 1 129 ? -8.200 -12.397 -13.077 1.00 43.00 129 LEU A O 1
ATOM 1002 N N . LEU A 1 130 ? -9.860 -11.071 -13.794 1.00 41.56 130 LEU A N 1
ATOM 1003 C CA . LEU A 1 130 ? -10.958 -12.011 -13.523 1.00 41.56 130 LEU A CA 1
ATOM 1004 C C . LEU A 1 130 ? -11.010 -13.212 -14.487 1.00 41.56 130 LEU A C 1
ATOM 1006 O O . LEU A 1 130 ? -11.757 -14.165 -14.244 1.00 41.56 130 LEU A O 1
ATOM 1010 N N . HIS A 1 131 ? -10.224 -13.206 -15.570 1.00 34.44 131 HIS A N 1
ATOM 1011 C CA . HIS A 1 131 ? -10.301 -14.229 -16.621 1.00 34.44 131 HIS A CA 1
ATOM 1012 C C . HIS A 1 131 ? -9.016 -15.032 -16.847 1.00 34.44 131 HIS A C 1
ATOM 1014 O O . HIS A 1 131 ? -8.958 -15.858 -17.763 1.00 34.44 131 HIS A O 1
ATOM 1020 N N . ARG A 1 132 ? -8.005 -14.894 -15.980 1.00 35.31 132 ARG A N 1
ATOM 1021 C CA . ARG A 1 132 ? -6.829 -15.772 -16.023 1.00 35.31 132 ARG A CA 1
ATOM 1022 C C . ARG A 1 132 ? -7.185 -17.153 -15.463 1.00 35.31 132 ARG A C 1
ATOM 1024 O O . ARG A 1 132 ? -7.427 -17.320 -14.270 1.00 35.31 132 ARG A O 1
ATOM 1031 N N . SER A 1 133 ? -7.195 -18.176 -16.314 1.00 32.22 133 SER A N 1
ATOM 1032 C CA . SER A 1 133 ? -7.272 -19.567 -15.859 1.00 32.22 133 SER A CA 1
ATOM 1033 C C . SER A 1 133 ? -6.010 -19.919 -15.060 1.00 32.22 133 SER A C 1
ATOM 1035 O O . SER A 1 133 ? -4.906 -19.865 -15.605 1.00 32.22 133 SER A O 1
ATOM 1037 N N . LYS A 1 134 ? -6.180 -20.252 -13.771 1.00 40.47 134 LYS A N 1
ATOM 1038 C CA . LYS A 1 134 ? -5.102 -20.631 -12.838 1.00 40.47 134 LYS A CA 1
ATOM 1039 C C . LYS A 1 134 ? -4.318 -21.846 -13.350 1.00 40.47 134 LYS A C 1
ATOM 1041 O O . LYS A 1 134 ? -4.912 -22.790 -13.862 1.00 40.47 134 LYS A O 1
ATOM 1046 N N . SER A 1 135 ? -2.995 -21.839 -13.175 1.00 41.03 135 SER A N 1
ATOM 1047 C CA . SER A 1 135 ? -2.162 -23.030 -13.375 1.00 41.03 135 SER A CA 1
ATOM 1048 C C . SER A 1 135 ? -2.208 -23.934 -12.139 1.00 41.03 135 SER A C 1
ATOM 1050 O O . SER A 1 135 ? -1.960 -23.467 -11.029 1.00 41.03 135 SER A O 1
ATOM 1052 N N . ASP A 1 136 ? -2.448 -25.227 -12.346 1.00 39.88 136 ASP A N 1
ATOM 1053 C CA . ASP A 1 136 ? -2.671 -26.268 -11.323 1.00 39.88 136 ASP A CA 1
ATOM 1054 C C . ASP A 1 136 ? -1.425 -26.728 -10.527 1.00 39.88 136 ASP A C 1
ATOM 1056 O O . ASP A 1 136 ? -1.402 -27.832 -9.985 1.00 39.88 136 ASP A O 1
ATOM 1060 N N . THR A 1 137 ? -0.359 -25.934 -10.425 1.00 43.28 137 THR A N 1
ATOM 1061 C CA . THR A 1 137 ? 0.865 -26.368 -9.725 1.00 43.28 137 THR A CA 1
ATOM 1062 C C . THR A 1 137 ? 1.045 -25.643 -8.394 1.00 43.28 137 THR A C 1
ATOM 1064 O O . THR A 1 137 ? 1.774 -24.654 -8.305 1.00 43.28 137 THR A O 1
ATOM 1067 N N . GLU A 1 138 ? 0.388 -26.148 -7.346 1.00 48.38 138 GLU A N 1
ATOM 1068 C CA . GLU A 1 138 ? 0.727 -25.799 -5.961 1.00 48.38 138 GLU A CA 1
ATOM 1069 C C . GLU A 1 138 ? 2.087 -26.418 -5.585 1.00 48.38 138 GLU A C 1
ATOM 1071 O O . GLU A 1 138 ? 2.318 -27.608 -5.798 1.00 48.38 138 GLU A O 1
ATOM 1076 N N . HIS A 1 139 ? 2.985 -25.608 -5.020 1.00 59.25 139 HIS A N 1
ATOM 1077 C CA . HIS A 1 139 ? 4.276 -26.041 -4.475 1.00 59.25 139 HIS A CA 1
ATOM 1078 C C . HIS A 1 139 ? 4.226 -25.984 -2.944 1.00 59.25 139 HIS A C 1
ATOM 1080 O O . HIS A 1 139 ? 3.472 -25.186 -2.389 1.00 59.25 139 HIS A O 1
ATOM 1086 N N . GLU A 1 140 ? 5.015 -26.812 -2.253 1.00 65.06 140 GLU A N 1
ATOM 1087 C CA . GLU A 1 140 ? 5.058 -26.808 -0.784 1.00 65.06 140 GLU A CA 1
ATOM 1088 C C . GLU A 1 140 ? 5.460 -25.434 -0.227 1.00 65.06 140 GLU A C 1
ATOM 1090 O O . GLU A 1 140 ? 6.439 -24.826 -0.660 1.00 65.06 140 GLU A O 1
ATOM 1095 N N . ALA A 1 141 ? 4.713 -24.969 0.774 1.00 61.47 141 ALA A N 1
ATOM 1096 C CA . ALA A 1 141 ? 4.945 -23.716 1.476 1.00 61.47 141 ALA A CA 1
ATOM 1097 C C . ALA A 1 141 ? 5.150 -23.968 2.975 1.00 61.47 141 ALA A C 1
ATOM 1099 O O . ALA A 1 141 ? 4.741 -24.995 3.520 1.00 61.47 141 ALA A O 1
ATOM 1100 N N . THR A 1 142 ? 5.795 -23.022 3.659 1.00 73.06 142 THR A N 1
ATOM 1101 C CA . THR A 1 142 ? 5.927 -23.029 5.121 1.00 73.06 142 THR A CA 1
ATOM 1102 C C . THR A 1 142 ? 5.425 -21.712 5.691 1.00 73.06 142 THR A C 1
ATOM 1104 O O . THR A 1 142 ? 5.901 -20.647 5.311 1.00 73.06 142 THR A O 1
ATOM 1107 N N . VAL A 1 143 ? 4.485 -21.790 6.627 1.00 70.06 143 VAL A N 1
ATOM 1108 C CA . VAL A 1 143 ? 3.844 -20.648 7.285 1.00 70.06 143 VAL A CA 1
ATOM 1109 C C . VAL A 1 143 ? 4.088 -20.734 8.786 1.00 70.06 143 VAL A C 1
ATOM 1111 O O . VAL A 1 143 ? 4.029 -21.815 9.372 1.00 70.06 143 VAL A O 1
ATOM 1114 N N . ARG A 1 144 ? 4.340 -19.590 9.426 1.00 79.44 144 ARG A N 1
ATOM 1115 C CA . ARG A 1 144 ? 4.448 -19.484 10.886 1.00 79.44 144 ARG A CA 1
ATOM 1116 C C . ARG A 1 144 ? 3.229 -18.760 11.441 1.00 79.44 144 ARG A C 1
ATOM 1118 O O . ARG A 1 144 ? 2.874 -17.694 10.956 1.00 79.44 144 ARG A O 1
ATOM 1125 N N . ILE A 1 145 ? 2.613 -19.339 12.461 1.00 76.94 145 ILE A N 1
ATOM 1126 C CA . ILE A 1 145 ? 1.500 -18.761 13.211 1.00 76.94 145 ILE A CA 1
ATOM 1127 C C . ILE A 1 145 ? 2.068 -18.316 14.564 1.00 76.94 145 ILE A C 1
ATOM 1129 O O . ILE A 1 145 ? 2.330 -19.177 15.408 1.00 76.94 145 ILE A O 1
ATOM 1133 N N . PRO A 1 146 ? 2.343 -17.018 14.774 1.00 73.25 146 PRO A N 1
ATOM 1134 C CA . PRO A 1 146 ? 2.888 -16.527 16.036 1.00 73.25 146 PRO A CA 1
ATOM 1135 C C . PRO A 1 146 ? 1.890 -16.739 17.177 1.00 73.25 146 PRO A C 1
ATOM 1137 O O . PRO A 1 146 ? 0.677 -16.660 16.986 1.00 73.25 146 PRO A O 1
ATOM 1140 N N . VAL A 1 147 ? 2.398 -17.009 18.381 1.00 70.62 147 VAL A N 1
ATOM 1141 C CA . VAL A 1 147 ? 1.541 -17.316 19.542 1.00 70.62 147 VAL A CA 1
ATOM 1142 C C . VAL A 1 147 ? 1.276 -16.095 20.436 1.00 70.62 147 VAL A C 1
ATOM 1144 O O . VAL A 1 147 ? 0.616 -16.237 21.465 1.00 70.62 147 VAL A O 1
ATOM 1147 N N . GLY A 1 148 ? 1.736 -14.894 20.050 1.00 55.25 148 GLY A N 1
ATOM 1148 C CA . GLY A 1 148 ? 1.519 -13.626 20.768 1.00 55.25 148 GLY A CA 1
ATOM 1149 C C . GLY A 1 148 ? 2.343 -12.441 20.225 1.00 55.25 148 GLY A C 1
ATOM 1150 O O . GLY A 1 148 ? 3.242 -12.639 19.415 1.00 55.25 148 GLY A O 1
ATOM 1151 N N . ARG A 1 149 ? 2.027 -11.215 20.688 1.00 47.12 149 ARG A N 1
ATOM 1152 C CA . ARG A 1 149 ? 2.535 -9.922 20.168 1.00 47.12 149 ARG A CA 1
ATOM 1153 C C . ARG A 1 149 ? 3.999 -9.569 20.514 1.00 47.12 149 ARG A C 1
ATOM 1155 O O . ARG A 1 149 ? 4.558 -8.727 19.828 1.00 47.12 149 ARG A O 1
ATOM 1162 N N . ALA A 1 150 ? 4.624 -10.142 21.559 1.00 42.94 150 ALA A N 1
ATOM 1163 C CA . ALA A 1 150 ? 5.971 -9.691 21.983 1.00 42.94 150 ALA A CA 1
ATOM 1164 C C . ALA A 1 150 ? 6.830 -10.653 22.842 1.00 42.94 150 ALA A C 1
ATOM 1166 O O . ALA A 1 150 ? 8.014 -10.385 23.049 1.00 42.94 150 ALA A O 1
ATOM 1167 N N . THR A 1 151 ? 6.301 -11.767 23.356 1.00 53.22 151 THR A N 1
ATOM 1168 C CA . THR A 1 151 ? 7.072 -12.720 24.178 1.00 53.22 151 THR A CA 1
ATOM 1169 C C . THR A 1 151 ? 6.666 -14.156 23.881 1.00 53.22 151 THR A C 1
ATOM 1171 O O . THR A 1 151 ? 5.491 -14.455 23.676 1.00 53.22 151 THR A O 1
ATOM 1174 N N . ALA A 1 152 ? 7.655 -15.050 23.861 1.00 65.19 152 ALA A N 1
ATOM 1175 C CA . ALA A 1 152 ? 7.432 -16.482 23.768 1.00 65.19 152 ALA A CA 1
ATOM 1176 C C . ALA A 1 152 ? 6.532 -16.954 24.928 1.00 65.19 152 ALA A C 1
ATOM 1178 O O . ALA A 1 152 ? 6.720 -16.570 26.086 1.00 65.19 152 ALA A O 1
ATOM 1179 N N . TRP A 1 153 ? 5.511 -17.746 24.600 1.00 75.88 153 TRP A N 1
ATOM 1180 C CA . TRP A 1 153 ? 4.527 -18.249 25.547 1.00 75.88 153 TRP A CA 1
ATOM 1181 C C . TRP A 1 153 ? 5.188 -19.279 26.460 1.00 75.88 153 TRP A C 1
ATOM 1183 O O . TRP A 1 153 ? 5.611 -20.355 26.028 1.00 75.88 153 TRP A O 1
ATOM 1193 N N . GLN A 1 154 ? 5.301 -18.912 27.733 1.00 78.12 154 GLN A N 1
ATOM 1194 C CA . GLN A 1 154 ? 5.782 -19.776 28.800 1.00 78.12 154 GLN A CA 1
ATOM 1195 C C . GLN A 1 154 ? 4.687 -20.788 29.138 1.00 78.12 154 GLN A C 1
ATOM 1197 O O . GLN A 1 154 ? 3.672 -20.432 29.728 1.00 78.12 154 GLN A O 1
ATOM 1202 N N . LEU A 1 155 ? 4.888 -22.032 28.714 1.00 76.06 155 LEU A N 1
ATOM 1203 C CA . LEU A 1 155 ? 3.967 -23.139 28.941 1.00 76.06 155 LEU A CA 1
ATOM 1204 C C . LEU A 1 155 ? 4.565 -24.095 29.968 1.00 76.06 155 LEU A C 1
ATOM 1206 O O . LEU A 1 155 ? 5.775 -24.333 29.966 1.00 76.06 155 LEU A O 1
ATOM 1210 N N . ASP A 1 156 ? 3.716 -24.687 30.806 1.00 80.50 156 ASP A N 1
ATOM 1211 C CA . ASP A 1 156 ? 4.131 -25.859 31.568 1.00 80.50 156 ASP A CA 1
ATOM 1212 C C . ASP A 1 156 ? 4.349 -27.068 30.633 1.00 80.50 156 ASP A C 1
ATOM 1214 O O . ASP A 1 156 ? 3.848 -27.137 29.504 1.00 80.50 156 ASP A O 1
ATOM 1218 N N . GLU A 1 157 ? 5.142 -28.034 31.098 1.00 76.69 157 GLU A N 1
ATOM 1219 C CA . GLU A 1 157 ? 5.544 -29.193 30.292 1.00 76.69 157 GLU A CA 1
ATOM 1220 C C . GLU A 1 157 ? 4.334 -30.049 29.868 1.00 76.69 157 GLU A C 1
ATOM 1222 O O . GLU A 1 157 ? 4.308 -30.609 28.771 1.00 76.69 157 GLU A O 1
ATOM 1227 N N . ALA A 1 158 ? 3.288 -30.089 30.700 1.00 79.69 158 ALA A N 1
ATOM 1228 C CA . ALA A 1 158 ? 2.056 -30.818 30.418 1.00 79.69 158 ALA A CA 1
ATOM 1229 C C . ALA A 1 158 ? 1.241 -30.169 29.285 1.00 79.69 158 ALA A C 1
ATOM 1231 O O . ALA A 1 158 ? 0.738 -30.861 28.400 1.00 79.69 158 ALA A O 1
ATOM 1232 N N . THR A 1 159 ? 1.122 -28.844 29.279 1.00 79.19 159 THR A N 1
ATOM 1233 C CA . THR A 1 159 ? 0.373 -28.078 28.277 1.00 79.19 159 THR A CA 1
ATOM 1234 C C . THR A 1 159 ? 1.109 -28.060 26.948 1.00 79.19 159 THR A C 1
ATOM 1236 O O . THR A 1 159 ? 0.480 -28.250 25.908 1.00 79.19 159 THR A O 1
ATOM 1239 N N . ALA A 1 160 ? 2.439 -27.932 26.965 1.00 81.94 160 ALA A N 1
ATOM 1240 C CA . ALA A 1 160 ? 3.255 -28.057 25.761 1.00 81.94 160 ALA A CA 1
ATOM 1241 C C . ALA A 1 160 ? 3.093 -29.440 25.099 1.00 81.94 160 ALA A C 1
ATOM 1243 O O . ALA A 1 160 ? 2.906 -29.521 23.883 1.00 81.94 160 ALA A O 1
ATOM 1244 N N . ALA A 1 161 ? 3.084 -30.520 25.891 1.00 83.62 161 ALA A N 1
ATOM 1245 C CA . ALA A 1 161 ? 2.853 -31.876 25.388 1.00 83.62 161 ALA A CA 1
ATOM 1246 C C . ALA A 1 161 ? 1.440 -32.057 24.802 1.00 83.62 161 ALA A C 1
ATOM 1248 O O . ALA A 1 161 ? 1.281 -32.686 23.755 1.00 83.62 161 ALA A O 1
ATOM 1249 N N . ASN A 1 162 ? 0.420 -31.468 25.433 1.00 87.31 162 ASN A N 1
ATOM 1250 C CA . ASN A 1 162 ? -0.954 -31.521 24.932 1.00 87.31 162 ASN A CA 1
ATOM 1251 C C . ASN A 1 162 ? -1.116 -30.751 23.608 1.00 87.31 162 ASN A C 1
ATOM 1253 O O . ASN A 1 162 ? -1.681 -31.288 22.659 1.00 87.31 162 ASN A O 1
ATOM 1257 N N . ILE A 1 163 ? -0.539 -29.547 23.500 1.00 85.06 163 ILE A N 1
ATOM 1258 C CA . ILE A 1 163 ? -0.515 -28.770 22.248 1.00 85.06 163 ILE A CA 1
ATOM 1259 C C . ILE A 1 163 ? 0.188 -29.561 21.143 1.00 85.06 163 ILE A C 1
ATOM 1261 O O . ILE A 1 163 ? -0.298 -29.620 20.016 1.00 85.06 163 ILE A O 1
ATOM 1265 N N . GLN A 1 164 ? 1.315 -30.204 21.451 1.00 88.94 164 GLN A N 1
ATOM 1266 C CA . GLN A 1 164 ? 2.025 -31.030 20.479 1.00 88.94 164 GLN A CA 1
ATOM 1267 C C . GLN A 1 164 ? 1.184 -32.227 20.005 1.00 88.94 164 GLN A C 1
ATOM 1269 O O . GLN A 1 164 ? 1.206 -32.543 18.816 1.00 88.94 164 GLN A O 1
ATOM 1274 N N . SER A 1 165 ? 0.429 -32.866 20.902 1.00 88.06 165 SER A N 1
ATOM 1275 C CA . SER A 1 165 ? -0.495 -33.952 20.549 1.00 88.06 165 SER A CA 1
ATOM 1276 C C . SER A 1 165 ? -1.621 -33.466 19.632 1.00 88.06 165 SER A C 1
ATOM 1278 O O . SER A 1 165 ? -1.894 -34.101 18.614 1.00 88.06 165 SER A O 1
ATOM 1280 N N . ASP A 1 166 ? -2.234 -32.323 19.943 1.00 89.25 166 ASP A N 1
ATOM 1281 C CA . ASP A 1 166 ? -3.327 -31.759 19.142 1.00 89.25 166 ASP A CA 1
ATOM 1282 C C . ASP A 1 166 ? -2.841 -31.307 17.753 1.00 89.25 166 ASP A C 1
ATOM 1284 O O . ASP A 1 166 ? -3.518 -31.527 16.749 1.00 89.25 166 ASP A O 1
ATOM 1288 N N . LEU A 1 167 ? -1.621 -30.769 17.649 1.00 90.31 167 LEU A N 1
ATOM 1289 C CA . LEU A 1 167 ? -1.001 -30.460 16.354 1.00 90.31 167 LEU A CA 1
ATOM 1290 C C . LEU A 1 167 ? -0.648 -31.712 15.542 1.00 90.31 167 LEU A C 1
ATOM 1292 O O . LEU A 1 167 ? -0.651 -31.664 14.310 1.00 90.31 167 LEU A O 1
ATOM 1296 N N . GLY A 1 168 ? -0.396 -32.844 16.203 1.00 87.94 168 GLY A N 1
ATOM 1297 C CA . GLY A 1 168 ? -0.288 -34.143 15.539 1.00 87.94 168 GLY A CA 1
ATOM 1298 C C . GLY A 1 168 ? -1.585 -34.528 14.823 1.00 87.94 168 GLY A C 1
ATOM 1299 O O . GLY A 1 168 ? -1.547 -34.934 13.664 1.00 87.94 168 GLY A O 1
ATOM 1300 N N . ILE A 1 169 ? -2.735 -34.296 15.463 1.00 90.06 169 ILE A N 1
ATOM 1301 C CA . ILE A 1 169 ? -4.060 -34.554 14.875 1.00 90.06 169 ILE A CA 1
ATOM 1302 C C . ILE A 1 169 ? -4.309 -33.637 13.670 1.00 90.06 169 ILE A C 1
ATOM 1304 O O . ILE A 1 169 ? -4.740 -34.105 12.618 1.00 90.06 169 ILE A O 1
ATOM 1308 N N . VAL A 1 170 ? -3.971 -32.346 13.777 1.00 87.88 170 VAL A N 1
ATOM 1309 C CA . VAL A 1 170 ? -4.048 -31.399 12.646 1.00 87.88 170 VAL A CA 1
ATOM 1310 C C . VAL A 1 170 ? -3.162 -31.861 11.485 1.00 87.88 170 VAL A C 1
ATOM 1312 O O . VAL A 1 170 ? -3.573 -31.814 10.325 1.00 87.88 170 VAL A O 1
ATOM 1315 N N . SER A 1 171 ? -1.956 -32.341 11.784 1.00 90.75 171 SER A N 1
ATOM 1316 C CA . SER A 1 171 ? -1.027 -32.834 10.763 1.00 90.75 171 SER A CA 1
ATOM 1317 C C . SER A 1 171 ? -1.625 -33.999 9.966 1.00 90.75 171 SER A C 1
ATOM 1319 O O . SER A 1 171 ? -1.592 -33.995 8.734 1.00 90.75 171 SER A O 1
ATOM 1321 N N . GLU A 1 172 ? -2.238 -34.964 10.657 1.00 90.44 172 GLU A N 1
ATOM 1322 C CA . GLU A 1 172 ? -2.905 -36.114 10.033 1.00 90.44 172 GLU A CA 1
ATOM 1323 C C . GLU A 1 172 ? -4.168 -35.713 9.255 1.00 90.44 172 GLU A C 1
ATOM 1325 O O . GLU A 1 172 ? -4.360 -36.165 8.125 1.00 90.44 172 GLU A O 1
ATOM 1330 N N . ASN A 1 173 ? -5.002 -34.832 9.817 1.00 88.94 173 ASN A N 1
ATOM 1331 C CA . ASN A 1 173 ? -6.280 -34.431 9.220 1.00 88.94 173 ASN A CA 1
ATOM 1332 C C . ASN A 1 173 ? -6.119 -33.659 7.906 1.00 88.94 173 ASN A C 1
ATOM 1334 O O . ASN A 1 173 ? -6.932 -33.816 6.992 1.00 88.94 173 ASN A O 1
ATOM 1338 N N . PHE A 1 174 ? -5.087 -32.818 7.808 1.00 86.75 174 PHE A N 1
ATOM 1339 C CA . PHE A 1 174 ? -4.885 -31.941 6.652 1.00 86.75 174 PHE A CA 1
ATOM 1340 C C . PHE A 1 174 ? -3.733 -32.371 5.743 1.00 86.75 174 PHE A C 1
ATOM 1342 O O . PHE A 1 174 ? -3.523 -31.737 4.711 1.00 86.75 174 PHE A O 1
ATOM 1349 N N . GLY A 1 175 ? -3.006 -33.442 6.079 1.00 88.38 175 GLY A N 1
ATOM 1350 C CA . GLY A 1 175 ? -1.883 -33.921 5.271 1.00 88.38 175 GLY A CA 1
ATOM 1351 C C . GLY A 1 175 ? -0.742 -32.904 5.186 1.00 88.38 175 GLY A C 1
ATOM 1352 O O . GLY A 1 175 ? -0.170 -32.701 4.117 1.00 88.38 175 GLY A O 1
ATOM 1353 N N . LEU A 1 176 ? -0.443 -32.237 6.302 1.00 90.69 176 LEU A N 1
ATOM 1354 C CA . LEU A 1 176 ? 0.646 -31.266 6.433 1.00 90.69 176 LEU A CA 1
ATOM 1355 C C . LEU A 1 176 ? 1.446 -31.528 7.708 1.00 90.69 176 LEU A C 1
ATOM 1357 O O . LEU A 1 176 ? 1.046 -32.330 8.543 1.00 90.69 176 LEU A O 1
ATOM 1361 N N . MET A 1 177 ? 2.568 -30.842 7.890 1.00 90.56 177 MET A N 1
ATOM 1362 C CA . MET A 1 177 ? 3.322 -30.872 9.141 1.00 90.56 177 MET A CA 1
ATOM 1363 C C . MET A 1 177 ? 2.970 -29.654 9.994 1.00 90.56 177 MET A C 1
ATOM 1365 O O . MET A 1 177 ? 3.313 -28.536 9.617 1.00 90.56 177 MET A O 1
ATOM 1369 N N . ALA A 1 178 ? 2.344 -29.862 11.151 1.00 90.62 178 ALA A N 1
ATOM 1370 C CA . ALA A 1 178 ? 2.119 -28.837 12.165 1.00 90.62 178 ALA A CA 1
ATOM 1371 C C . ALA A 1 178 ? 2.976 -29.119 13.403 1.00 90.62 178 ALA A C 1
ATOM 1373 O O . ALA A 1 178 ? 2.905 -30.199 13.989 1.00 90.62 178 ALA A O 1
ATOM 1374 N N . ARG A 1 179 ? 3.802 -28.155 13.821 1.00 90.19 179 ARG A N 1
ATOM 1375 C CA . ARG A 1 179 ? 4.654 -28.310 15.013 1.00 90.19 179 ARG A CA 1
ATOM 1376 C C . ARG A 1 179 ? 4.868 -26.998 15.760 1.00 90.19 179 ARG A C 1
ATOM 1378 O O . ARG A 1 179 ? 4.957 -25.952 15.117 1.00 90.19 179 ARG A O 1
ATOM 1385 N N . PRO A 1 180 ? 5.034 -27.030 17.090 1.00 89.00 180 PRO A N 1
ATOM 1386 C CA . PRO A 1 180 ? 5.444 -25.847 17.826 1.00 89.00 180 PRO A CA 1
ATOM 1387 C C . PRO A 1 180 ? 6.917 -25.511 17.533 1.00 89.00 180 PRO A C 1
ATOM 1389 O O . PRO A 1 180 ? 7.762 -26.395 17.357 1.00 89.00 180 PRO A O 1
ATOM 1392 N N . LEU A 1 181 ? 7.231 -24.219 17.479 1.00 84.62 181 LEU A N 1
ATOM 1393 C CA . LEU A 1 181 ? 8.582 -23.670 17.516 1.00 84.62 181 LEU A CA 1
ATOM 1394 C C . LEU A 1 181 ? 8.833 -23.152 18.931 1.00 84.62 181 LEU A C 1
ATOM 1396 O O . LEU A 1 181 ? 8.203 -22.184 19.354 1.00 84.62 181 LEU A O 1
ATOM 1400 N N . ILE A 1 182 ? 9.729 -23.817 19.656 1.00 81.94 182 ILE A N 1
ATOM 1401 C CA . ILE A 1 182 ? 10.045 -23.519 21.056 1.00 81.94 182 ILE A CA 1
ATOM 1402 C C . ILE A 1 182 ? 11.500 -23.057 21.140 1.00 81.94 182 ILE A C 1
ATOM 1404 O O . ILE A 1 182 ? 12.388 -23.726 20.606 1.00 81.94 182 ILE A O 1
ATOM 1408 N N . SER A 1 183 ? 11.731 -21.930 21.807 1.00 76.88 183 SER A N 1
ATOM 1409 C CA . SER A 1 183 ? 13.052 -21.411 22.160 1.00 76.88 183 SER A CA 1
ATOM 1410 C C . SER A 1 183 ? 13.300 -21.501 23.668 1.00 76.88 183 SER A C 1
ATOM 1412 O O . SER A 1 183 ? 12.452 -21.956 24.439 1.00 76.88 183 SER A O 1
ATOM 1414 N N . ASP A 1 184 ? 14.471 -21.045 24.109 1.00 71.94 184 ASP A N 1
ATOM 1415 C CA . ASP A 1 184 ? 14.826 -20.892 25.526 1.00 71.94 184 ASP A CA 1
ATOM 1416 C C . ASP A 1 184 ? 13.873 -19.955 26.289 1.00 71.94 184 ASP A C 1
ATOM 1418 O O . ASP A 1 184 ? 13.786 -20.013 27.516 1.00 71.94 184 ASP A O 1
ATOM 1422 N N . LYS A 1 185 ? 13.124 -19.119 25.562 1.00 69.44 185 LYS A N 1
ATOM 1423 C CA . LYS A 1 185 ? 12.134 -18.184 26.102 1.00 69.44 185 LYS A CA 1
ATOM 1424 C C . LYS A 1 185 ? 10.701 -18.725 26.086 1.00 69.44 185 LYS A C 1
ATOM 1426 O O . LYS A 1 185 ? 9.816 -18.013 26.556 1.00 69.44 185 LYS A O 1
ATOM 1431 N N . GLY A 1 186 ? 10.458 -19.941 25.593 1.00 78.88 186 GLY A N 1
ATOM 1432 C CA . GLY A 1 186 ? 9.128 -20.561 25.505 1.00 78.88 186 GLY A CA 1
ATOM 1433 C C . GLY A 1 186 ? 8.677 -20.823 24.064 1.00 78.88 186 GLY A C 1
ATOM 1434 O O . GLY A 1 186 ? 9.479 -20.812 23.134 1.00 78.88 186 GLY A O 1
ATOM 1435 N N . MET A 1 187 ? 7.384 -21.072 23.856 1.00 81.06 187 MET A N 1
ATOM 1436 C CA . MET A 1 187 ? 6.825 -21.301 22.517 1.00 81.06 187 MET A CA 1
ATOM 1437 C C . MET A 1 187 ? 6.653 -19.974 21.762 1.00 81.06 187 MET A C 1
ATOM 1439 O O . MET A 1 187 ? 5.995 -19.069 22.255 1.00 81.06 187 MET A O 1
ATOM 1443 N N . GLU A 1 188 ? 7.213 -19.842 20.561 1.00 78.75 188 GLU A N 1
ATOM 1444 C CA . GLU A 1 188 ? 7.195 -18.596 19.770 1.00 78.75 188 GLU A CA 1
ATOM 1445 C C . GLU A 1 188 ? 6.128 -18.596 18.674 1.00 78.75 188 GLU A C 1
ATOM 1447 O O . GLU A 1 188 ? 5.467 -17.590 18.409 1.00 78.75 188 GLU A O 1
ATOM 1452 N N . SER A 1 189 ? 5.965 -19.732 18.001 1.00 81.31 189 SER A N 1
ATOM 1453 C CA . SER A 1 189 ? 5.022 -19.880 16.895 1.00 81.31 189 SER A CA 1
ATOM 1454 C C . SER A 1 189 ? 4.669 -21.344 16.664 1.00 81.31 189 SER A C 1
ATOM 1456 O O . SER A 1 189 ? 5.336 -22.243 17.173 1.00 81.31 189 SER A O 1
ATOM 1458 N N . ILE A 1 190 ? 3.634 -21.594 15.872 1.00 86.69 190 ILE A N 1
ATOM 1459 C CA . ILE A 1 190 ? 3.350 -22.896 15.274 1.00 86.69 190 ILE A CA 1
ATOM 1460 C C . ILE A 1 190 ? 3.754 -22.836 13.806 1.00 86.69 190 ILE A C 1
ATOM 1462 O O . ILE A 1 190 ? 3.358 -21.930 13.079 1.00 86.69 190 ILE A O 1
ATOM 1466 N N . VAL A 1 191 ? 4.550 -23.800 13.363 1.00 85.56 191 VAL A N 1
ATOM 1467 C CA . VAL A 1 191 ? 5.008 -23.916 11.978 1.00 85.56 191 VAL A CA 1
ATOM 1468 C C . VAL A 1 191 ? 4.126 -24.923 11.254 1.00 85.56 191 VAL A C 1
ATOM 1470 O O . VAL A 1 191 ? 4.009 -26.060 11.712 1.00 85.56 191 VAL A O 1
ATOM 1473 N N . LEU A 1 192 ? 3.539 -24.501 10.133 1.00 83.50 192 LEU A N 1
ATOM 1474 C CA . LEU A 1 192 ? 2.792 -25.338 9.197 1.00 83.50 192 LEU A CA 1
ATOM 1475 C C . LEU A 1 192 ? 3.586 -25.487 7.899 1.00 83.50 192 LEU A C 1
ATOM 1477 O O . LEU A 1 192 ? 3.912 -24.478 7.278 1.00 83.50 192 LEU A O 1
ATOM 1481 N N . THR A 1 193 ? 3.861 -26.716 7.467 1.00 86.00 193 THR A N 1
ATOM 1482 C CA . THR A 1 193 ? 4.564 -27.009 6.206 1.00 86.00 193 THR A CA 1
ATOM 1483 C C . THR A 1 193 ? 3.760 -28.004 5.374 1.00 86.00 193 THR A C 1
ATOM 1485 O O . THR A 1 193 ? 3.432 -29.082 5.865 1.00 86.00 193 THR A O 1
ATOM 1488 N N . GLY A 1 194 ? 3.430 -27.657 4.129 1.00 84.19 194 GLY A N 1
ATOM 1489 C CA . GLY A 1 194 ? 2.623 -28.491 3.232 1.00 84.19 194 GLY A CA 1
ATOM 1490 C C . GLY A 1 194 ? 2.078 -27.714 2.031 1.00 84.19 194 GLY A C 1
ATOM 1491 O O . GLY A 1 194 ? 2.542 -26.614 1.734 1.00 84.19 194 GLY A O 1
ATOM 1492 N N . LEU A 1 195 ? 1.081 -28.270 1.336 1.00 77.56 195 LEU A N 1
ATOM 1493 C CA . LEU A 1 195 ? 0.420 -27.577 0.224 1.00 77.56 195 LEU A CA 1
ATOM 1494 C C . LEU A 1 195 ? -0.333 -26.324 0.720 1.00 77.56 195 LEU A C 1
ATOM 1496 O O . LEU A 1 195 ? -1.003 -26.402 1.755 1.00 77.56 195 LEU A O 1
ATOM 1500 N N . PRO A 1 196 ? -0.293 -25.188 -0.004 1.00 70.38 196 PRO A N 1
ATOM 1501 C CA . PRO A 1 196 ? -0.993 -23.960 0.373 1.00 70.38 196 PRO A CA 1
ATOM 1502 C C . PRO A 1 196 ? -2.484 -24.174 0.668 1.00 70.38 196 PRO A C 1
ATOM 1504 O O . PRO A 1 196 ? -2.991 -23.676 1.676 1.00 70.38 196 PRO A O 1
ATOM 1507 N N . SER A 1 197 ? -3.173 -24.993 -0.133 1.00 72.81 197 SER A N 1
ATOM 1508 C CA . SER A 1 197 ? -4.580 -25.351 0.094 1.00 72.81 197 SER A CA 1
ATOM 1509 C C . SER A 1 197 ? -4.821 -26.139 1.390 1.00 72.81 197 SER A C 1
ATOM 1511 O O . SER A 1 197 ? -5.869 -25.979 2.023 1.00 72.81 197 SER A O 1
ATOM 1513 N N . ALA A 1 198 ? -3.867 -26.971 1.817 1.00 74.06 198 ALA A N 1
ATOM 1514 C CA . ALA A 1 198 ? -3.923 -27.700 3.083 1.00 74.06 198 ALA A CA 1
ATOM 1515 C C . ALA A 1 198 ? -3.634 -26.777 4.276 1.00 74.06 198 ALA A C 1
ATOM 1517 O O . ALA A 1 198 ? -4.363 -26.805 5.269 1.00 74.06 198 ALA A O 1
ATOM 1518 N N . ILE A 1 199 ? -2.628 -25.904 4.153 1.00 72.38 199 ILE A N 1
ATOM 1519 C CA . ILE A 1 199 ? -2.273 -24.909 5.177 1.00 72.38 199 ILE A CA 1
ATOM 1520 C C . ILE A 1 199 ? -3.451 -23.965 5.442 1.00 72.38 199 ILE A C 1
ATOM 1522 O O . ILE A 1 199 ? -3.795 -23.728 6.601 1.00 72.38 199 ILE A O 1
ATOM 1526 N N . ALA A 1 200 ? -4.107 -23.468 4.388 1.00 68.81 200 ALA A N 1
ATOM 1527 C CA . ALA A 1 200 ? -5.267 -22.585 4.514 1.00 68.81 200 ALA A CA 1
ATOM 1528 C C . ALA A 1 200 ? -6.429 -23.248 5.276 1.00 68.81 200 ALA A C 1
ATOM 1530 O O . ALA A 1 200 ? -7.074 -22.604 6.102 1.00 68.81 200 ALA A O 1
ATOM 1531 N N . LYS A 1 201 ? -6.666 -24.548 5.050 1.00 74.44 201 LYS A N 1
ATOM 1532 C CA . LYS A 1 201 ? -7.720 -25.316 5.736 1.00 74.44 201 LYS A CA 1
ATOM 1533 C C . LYS A 1 201 ? -7.384 -25.637 7.193 1.00 74.44 201 LYS A C 1
ATOM 1535 O O . LYS A 1 201 ? -8.291 -25.643 8.018 1.00 74.44 201 LYS A O 1
ATOM 1540 N N . ALA A 1 202 ? -6.113 -25.876 7.511 1.00 80.81 202 ALA A N 1
ATOM 1541 C CA . ALA A 1 202 ? -5.670 -26.204 8.865 1.00 80.81 202 ALA A CA 1
ATOM 1542 C C . ALA A 1 202 ? -5.549 -24.980 9.787 1.00 80.81 202 ALA A C 1
ATOM 1544 O O . ALA A 1 202 ? -5.670 -25.107 11.006 1.00 80.81 202 ALA A O 1
ATOM 1545 N N . ARG A 1 203 ? -5.306 -23.787 9.223 1.00 74.06 203 ARG A N 1
ATOM 1546 C CA . ARG A 1 203 ? -5.046 -22.553 9.986 1.00 74.06 203 ARG A CA 1
ATOM 1547 C C . ARG A 1 203 ? -6.136 -22.240 11.035 1.00 74.06 203 ARG A C 1
ATOM 1549 O O . ARG A 1 203 ? -5.753 -21.975 12.174 1.00 74.06 203 ARG A O 1
ATOM 1556 N N . PRO A 1 204 ? -7.451 -22.326 10.746 1.00 72.31 204 PRO A N 1
ATOM 1557 C CA . PRO A 1 204 ? -8.488 -22.103 11.759 1.00 72.31 204 PRO A CA 1
ATOM 1558 C C . PRO A 1 204 ? -8.438 -23.100 12.927 1.00 72.31 204 PRO A C 1
ATOM 1560 O O . PRO A 1 204 ? -8.682 -22.721 14.070 1.00 72.31 204 PRO A O 1
ATOM 1563 N N . GLU A 1 205 ? -8.098 -24.367 12.669 1.00 80.56 205 GLU A N 1
ATOM 1564 C CA . GLU A 1 205 ? -8.025 -25.405 13.708 1.00 80.56 205 GLU A CA 1
ATOM 1565 C C . GLU A 1 205 ? -6.845 -25.163 14.654 1.00 80.56 205 GLU A C 1
ATOM 1567 O O . GLU A 1 205 ? -6.991 -25.240 15.872 1.00 80.56 205 GLU A O 1
ATOM 1572 N N . VAL A 1 206 ? -5.704 -24.745 14.103 1.00 78.50 206 VAL A N 1
ATOM 1573 C CA . VAL A 1 206 ? -4.520 -24.358 14.882 1.00 78.50 206 VAL A CA 1
ATOM 1574 C C . VAL A 1 206 ? -4.806 -23.149 15.776 1.00 78.50 206 VAL A C 1
ATOM 1576 O O . VAL A 1 206 ? -4.425 -23.142 16.946 1.00 78.50 206 VAL A O 1
ATOM 1579 N N . VAL A 1 207 ? -5.515 -22.142 15.259 1.00 74.69 207 VAL A N 1
ATOM 1580 C CA . VAL A 1 207 ? -5.924 -20.965 16.045 1.00 74.69 207 VAL A CA 1
ATOM 1581 C C . VAL A 1 207 ? -6.890 -21.360 17.169 1.00 74.69 207 VAL A C 1
ATOM 1583 O O . VAL A 1 207 ? -6.746 -20.888 18.297 1.00 74.69 207 VAL A O 1
ATOM 1586 N N . ASN A 1 208 ? -7.827 -22.275 16.908 1.00 76.19 208 ASN A N 1
ATOM 1587 C CA . ASN A 1 208 ? -8.739 -22.785 17.935 1.00 76.19 208 ASN A CA 1
ATOM 1588 C C . ASN A 1 208 ? -8.002 -23.536 19.051 1.00 76.19 208 ASN A C 1
ATOM 1590 O O . ASN A 1 208 ? -8.311 -23.325 20.225 1.00 76.19 208 ASN A O 1
ATOM 1594 N N . ILE A 1 209 ? -7.006 -24.359 18.705 1.00 82.06 209 ILE A N 1
ATOM 1595 C CA . ILE A 1 209 ? -6.136 -25.039 19.677 1.00 82.06 209 ILE A CA 1
ATOM 1596 C C . ILE A 1 209 ? -5.429 -24.002 20.559 1.00 82.06 209 ILE A C 1
ATOM 1598 O O . ILE A 1 209 ? -5.502 -24.081 21.786 1.00 82.06 209 ILE A O 1
ATOM 1602 N N . LEU A 1 210 ? -4.809 -22.982 19.957 1.00 81.19 210 LEU A N 1
ATOM 1603 C CA . LEU A 1 210 ? -4.130 -21.916 20.702 1.00 81.19 210 LEU A CA 1
ATOM 1604 C C . LEU A 1 210 ? -5.076 -21.179 21.661 1.00 81.19 210 LEU A C 1
ATOM 1606 O O . LEU A 1 210 ? -4.740 -20.981 22.830 1.00 81.19 210 LEU A O 1
ATOM 1610 N N . ASN A 1 211 ? -6.275 -20.820 21.199 1.00 76.00 211 ASN A N 1
ATOM 1611 C CA . ASN A 1 211 ? -7.272 -20.132 22.019 1.00 76.00 211 ASN A CA 1
ATOM 1612 C C . ASN A 1 211 ? -7.795 -21.008 23.167 1.00 76.00 211 ASN A C 1
ATOM 1614 O O . ASN A 1 211 ? -7.977 -20.513 24.281 1.00 76.00 211 ASN A O 1
ATOM 1618 N N . PHE A 1 212 ? -7.985 -22.310 22.936 1.00 82.50 212 PHE A N 1
ATOM 1619 C CA . PHE A 1 212 ? -8.422 -23.257 23.963 1.00 82.50 212 PHE A CA 1
ATOM 1620 C C . PHE A 1 212 ? -7.429 -23.342 25.129 1.00 82.50 212 PHE A C 1
ATOM 1622 O O . PHE A 1 212 ? -7.826 -23.236 26.294 1.00 82.50 212 PHE A O 1
ATOM 1629 N N . TYR A 1 213 ? -6.135 -23.484 24.833 1.00 81.56 213 TYR A N 1
ATOM 1630 C CA . TYR A 1 213 ? -5.110 -23.544 25.878 1.00 81.56 213 TYR A CA 1
ATOM 1631 C C . TYR A 1 213 ? -4.892 -22.191 26.559 1.00 81.56 213 TYR A C 1
ATOM 1633 O O . TYR A 1 213 ? -4.685 -22.149 27.770 1.00 81.56 213 TYR A O 1
ATOM 1641 N N . ARG A 1 214 ? -5.057 -21.077 25.836 1.00 74.06 214 ARG A N 1
ATOM 1642 C CA . ARG A 1 214 ? -4.976 -19.730 26.420 1.00 74.06 214 ARG A CA 1
ATOM 1643 C C . ARG A 1 214 ? -6.123 -19.455 27.399 1.00 74.06 214 ARG A C 1
ATOM 1645 O O . ARG A 1 214 ? -5.904 -18.861 28.452 1.00 74.06 214 ARG A O 1
ATOM 1652 N N . GLY A 1 215 ? -7.329 -19.940 27.099 1.00 62.50 215 GLY A N 1
ATOM 1653 C CA . GLY A 1 215 ? -8.479 -19.848 28.004 1.00 62.50 215 GLY A CA 1
ATOM 1654 C C . GLY A 1 215 ? -8.312 -20.660 29.297 1.00 62.50 215 GLY A C 1
ATOM 1655 O O . GLY A 1 215 ? -8.801 -20.249 30.351 1.00 62.50 215 GLY A O 1
ATOM 1656 N N . LYS A 1 216 ? -7.580 -21.783 29.250 1.00 60.88 216 LYS A N 1
ATOM 1657 C CA . LYS A 1 216 ? -7.224 -22.576 30.443 1.00 60.88 216 LYS A CA 1
ATOM 1658 C C . LYS A 1 216 ? -6.172 -21.900 31.328 1.00 60.88 216 LYS A C 1
ATOM 1660 O O . LYS A 1 216 ? -6.243 -22.019 32.546 1.00 60.88 216 LYS A O 1
ATOM 1665 N N . ASP A 1 217 ? -5.242 -21.167 30.725 1.00 50.94 217 ASP A N 1
ATOM 1666 C CA . ASP A 1 217 ? -4.195 -20.415 31.432 1.00 50.94 217 ASP A CA 1
ATOM 1667 C C . ASP A 1 217 ? -4.797 -19.221 32.213 1.00 50.94 217 ASP A C 1
ATOM 1669 O O . ASP A 1 217 ? -4.498 -18.977 33.382 1.00 50.94 217 ASP A O 1
ATOM 1673 N N . GLN A 1 218 ? -5.780 -18.530 31.619 1.00 47.72 218 GLN A N 1
ATOM 1674 C CA . GLN A 1 218 ? -6.482 -17.408 32.266 1.00 47.72 218 GLN A CA 1
ATOM 1675 C C . GLN A 1 218 ? -7.450 -17.828 33.385 1.00 47.72 218 GLN A C 1
ATOM 1677 O O . GLN A 1 218 ? -7.714 -17.042 34.301 1.00 47.72 218 GLN A O 1
ATOM 1682 N N . SER A 1 219 ? -7.958 -19.063 33.346 1.00 43.25 219 SER A N 1
ATOM 1683 C CA . SER A 1 219 ? -8.850 -19.603 34.381 1.00 43.25 219 SER A CA 1
ATOM 1684 C C . SER A 1 219 ? -8.112 -20.090 35.634 1.00 43.25 219 SER A C 1
ATOM 1686 O O . SER A 1 219 ? -8.741 -20.186 36.682 1.00 43.25 219 SER A O 1
ATOM 1688 N N . GLN A 1 220 ? -6.788 -20.289 35.589 1.00 41.56 220 GLN A N 1
ATOM 1689 C CA . GLN A 1 220 ? -5.985 -20.533 36.799 1.00 41.56 220 GLN A CA 1
ATOM 1690 C C . GLN A 1 220 ? -5.600 -19.244 37.550 1.00 41.56 220 GLN A C 1
ATOM 1692 O O . GLN A 1 220 ? -5.316 -19.297 38.744 1.00 41.56 220 GLN A O 1
ATOM 1697 N N . ASN A 1 221 ? -5.649 -18.078 36.893 1.00 37.12 221 ASN A N 1
ATOM 1698 C CA . ASN A 1 221 ? -5.302 -16.779 37.493 1.00 37.12 221 ASN A CA 1
ATOM 1699 C C . ASN A 1 221 ? -6.511 -15.940 37.953 1.00 37.12 221 ASN A C 1
ATOM 1701 O O . ASN A 1 221 ? -6.331 -14.832 38.457 1.00 37.12 221 ASN A O 1
ATOM 1705 N N . SER A 1 222 ? -7.735 -16.462 37.822 1.00 33.38 222 SER A N 1
ATOM 1706 C CA . SER A 1 222 ? -8.971 -15.691 38.021 1.00 33.38 222 SER A CA 1
ATOM 1707 C C . SER A 1 222 ? -10.010 -16.420 38.889 1.00 33.38 222 SER A C 1
ATOM 1709 O O . SER A 1 222 ? -11.181 -16.481 38.538 1.00 33.38 222 SER A O 1
ATOM 1711 N N . GLU A 1 223 ? -9.617 -16.956 40.051 1.00 30.33 223 GLU A N 1
ATOM 1712 C CA . GLU A 1 223 ? -10.557 -17.467 41.079 1.00 30.33 223 GLU A CA 1
ATO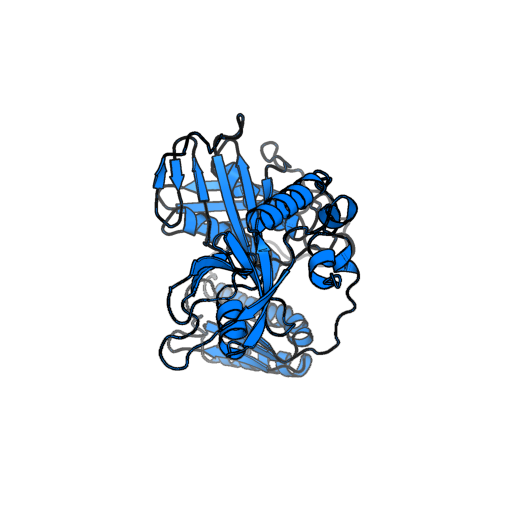M 1713 C C . GLU A 1 223 ? -10.873 -16.437 42.186 1.00 30.33 223 GLU A C 1
ATOM 1715 O O . GLU A 1 223 ? -11.207 -16.780 43.320 1.00 30.33 223 GLU A O 1
ATOM 1720 N N . ALA A 1 224 ? -10.815 -15.140 41.875 1.00 30.27 224 ALA A N 1
ATOM 1721 C CA . ALA A 1 224 ? -11.212 -14.089 42.810 1.00 30.27 224 ALA A CA 1
ATOM 1722 C C . ALA A 1 224 ? -11.979 -12.948 42.130 1.00 30.27 224 ALA A C 1
ATOM 1724 O O . ALA A 1 224 ? -11.568 -11.801 42.239 1.00 30.27 224 ALA A O 1
ATOM 1725 N N . GLN A 1 225 ? -13.098 -13.245 41.458 1.00 29.56 225 GLN A N 1
ATOM 1726 C CA . GLN A 1 225 ? -14.326 -12.435 41.549 1.00 29.56 225 GLN A CA 1
ATOM 1727 C C . GLN A 1 225 ? -15.484 -13.046 40.743 1.00 29.56 225 GLN A C 1
ATOM 1729 O O . GLN A 1 225 ? -15.525 -13.055 39.522 1.00 29.56 225 GLN A O 1
ATOM 1734 N N . MET A 1 226 ? -16.403 -13.576 41.541 1.00 27.58 226 MET A N 1
ATOM 1735 C CA . MET A 1 226 ? -17.787 -13.993 41.345 1.00 27.58 226 MET A CA 1
ATOM 1736 C C . MET A 1 226 ? -18.566 -13.563 40.075 1.00 27.58 226 MET A C 1
ATOM 1738 O O . MET A 1 226 ? -18.738 -12.381 39.800 1.00 27.58 226 MET A O 1
ATOM 1742 N N . SER A 1 227 ? -19.196 -14.595 39.492 1.00 26.08 227 SER A N 1
ATOM 1743 C CA . SER A 1 227 ? -20.638 -14.777 39.194 1.00 26.08 227 SER A CA 1
ATOM 1744 C C . SER A 1 227 ? -21.365 -13.994 38.093 1.00 26.08 227 SER A C 1
ATOM 1746 O O . SER A 1 227 ? -21.429 -12.771 38.112 1.00 26.08 227 SER A O 1
ATOM 1748 N N . ASP A 1 228 ? -22.119 -14.807 37.334 1.00 26.59 228 ASP A N 1
ATOM 1749 C CA . ASP A 1 228 ? -23.314 -14.527 36.521 1.00 26.59 228 ASP A CA 1
ATOM 1750 C C . ASP A 1 228 ? -23.007 -13.930 35.129 1.00 26.59 228 ASP A C 1
ATOM 1752 O O . ASP A 1 228 ? -22.414 -12.872 35.018 1.00 26.59 228 ASP A O 1
ATOM 1756 N N . ILE A 1 229 ? -23.352 -14.533 33.978 1.00 29.92 229 ILE A N 1
ATOM 1757 C CA . ILE A 1 229 ? -24.571 -15.257 33.578 1.00 29.92 229 ILE A CA 1
ATOM 1758 C C . ILE A 1 229 ? -24.245 -16.325 32.503 1.00 29.92 229 ILE A C 1
ATOM 1760 O O . ILE A 1 229 ? -23.360 -16.157 31.670 1.00 29.92 229 ILE A O 1
ATOM 1764 N N . ARG A 1 230 ? -25.011 -17.424 32.545 1.00 30.80 230 ARG A N 1
ATOM 1765 C CA . ARG A 1 230 ? -24.996 -18.616 31.676 1.00 30.80 230 ARG A CA 1
ATOM 1766 C C . ARG A 1 230 ? -25.338 -18.384 30.194 1.00 30.80 230 ARG A C 1
ATOM 1768 O O . ARG A 1 230 ? -26.207 -17.587 29.865 1.00 30.80 230 ARG A O 1
ATOM 1775 N N . GLU A 1 231 ? -24.730 -19.255 29.382 1.00 30.38 231 GLU A N 1
ATOM 1776 C CA . GLU A 1 231 ? -25.199 -19.899 28.140 1.00 30.38 231 GLU A CA 1
ATOM 1777 C C . GLU A 1 231 ? -26.602 -19.546 27.618 1.00 30.38 231 GLU A C 1
ATOM 1779 O O . GLU A 1 231 ? -27.607 -19.843 28.267 1.00 30.38 231 GLU A O 1
ATOM 1784 N N . GLN A 1 232 ? -26.661 -19.164 26.337 1.00 28.56 232 GLN A N 1
ATOM 1785 C CA . GLN A 1 232 ? -27.626 -19.743 25.397 1.00 28.56 232 GLN A CA 1
ATOM 1786 C C . GLN A 1 232 ? -26.943 -20.043 24.059 1.00 28.56 232 GLN A C 1
ATOM 1788 O O . GLN A 1 232 ? -26.294 -19.187 23.464 1.00 28.56 232 GLN A O 1
ATOM 1793 N N . GLY A 1 233 ? -27.078 -21.293 23.617 1.00 26.55 233 GLY A N 1
ATOM 1794 C CA . GLY A 1 233 ? -26.613 -21.768 22.323 1.00 26.55 233 GLY A CA 1
ATOM 1795 C C . GLY A 1 233 ? -27.576 -21.452 21.174 1.00 26.55 233 GLY A C 1
ATOM 1796 O O . GLY A 1 233 ? -28.778 -21.313 21.371 1.00 26.55 233 GLY A O 1
ATOM 1797 N N . SER A 1 234 ? -26.983 -21.407 19.977 1.00 35.22 234 SER A N 1
ATOM 1798 C CA . SER A 1 234 ? -27.533 -21.601 18.624 1.00 35.22 234 SER A CA 1
ATOM 1799 C C . SER A 1 234 ? -28.911 -21.019 18.275 1.00 35.22 234 SER A C 1
ATOM 1801 O O . SER A 1 234 ? -29.933 -21.511 18.744 1.00 35.22 234 SER A O 1
ATOM 1803 N N . THR A 1 235 ? -28.963 -20.138 17.272 1.00 25.02 235 THR A N 1
ATOM 1804 C CA . THR A 1 235 ? -29.886 -20.252 16.119 1.00 25.02 235 THR A CA 1
ATOM 1805 C C . THR A 1 235 ? -29.579 -19.180 15.068 1.00 25.02 235 THR A C 1
ATOM 1807 O O . THR A 1 235 ? -29.221 -18.056 15.393 1.00 25.02 235 THR A O 1
ATOM 1810 N N . SER A 1 236 ? -29.708 -19.558 13.792 1.00 40.97 236 SER A N 1
ATOM 1811 C CA . SER A 1 236 ? -29.676 -18.671 12.621 1.00 40.97 236 SER A CA 1
ATOM 1812 C C . SER A 1 236 ? -30.611 -17.471 12.830 1.00 40.97 236 SER A C 1
ATOM 1814 O O . SER A 1 236 ? -31.818 -17.675 12.980 1.00 40.97 236 SER A O 1
ATOM 1816 N N . ALA A 1 237 ? -30.086 -16.247 12.795 1.00 31.64 237 ALA A N 1
ATOM 1817 C CA . ALA A 1 237 ? -30.878 -15.027 12.901 1.00 31.64 237 ALA A CA 1
ATOM 1818 C C . ALA A 1 237 ? -30.414 -14.009 11.855 1.00 31.64 237 ALA A C 1
ATOM 1820 O O . ALA A 1 237 ? -29.219 -13.804 11.665 1.00 31.64 237 ALA A O 1
ATOM 1821 N N . ALA A 1 238 ? -31.384 -13.412 11.163 1.00 37.97 238 ALA A N 1
ATOM 1822 C CA . ALA A 1 238 ? -31.176 -12.346 10.198 1.00 37.97 238 ALA A CA 1
ATOM 1823 C C . ALA A 1 238 ? -30.384 -11.201 10.844 1.00 37.97 238 ALA A C 1
ATOM 1825 O O . ALA A 1 238 ? -30.784 -10.667 11.882 1.00 37.97 238 ALA A O 1
ATOM 1826 N N . THR A 1 239 ? -29.250 -10.862 10.239 1.00 41.56 239 THR A N 1
ATOM 1827 C CA . THR A 1 239 ? -28.320 -9.856 10.739 1.00 41.56 239 THR A CA 1
ATOM 1828 C C . THR A 1 239 ? -29.012 -8.495 10.747 1.00 41.56 239 THR A C 1
ATOM 1830 O O . THR A 1 239 ? -29.371 -7.958 9.703 1.00 41.56 239 THR A O 1
ATOM 1833 N N . THR A 1 240 ? -29.284 -7.965 11.938 1.00 50.59 240 THR A N 1
ATOM 1834 C CA . THR A 1 240 ? -29.871 -6.630 12.096 1.00 50.59 240 THR A CA 1
ATOM 1835 C C . THR A 1 240 ? -28.730 -5.621 12.020 1.00 50.59 240 THR A C 1
ATOM 1837 O O . THR A 1 240 ? -27.780 -5.731 12.791 1.00 50.59 240 THR A O 1
ATOM 1840 N N . ALA A 1 241 ? -28.801 -4.683 11.072 1.00 62.56 241 ALA A N 1
ATOM 1841 C CA . ALA A 1 241 ? -27.813 -3.620 10.914 1.00 62.56 241 ALA A CA 1
ATOM 1842 C C . ALA A 1 241 ? -27.720 -2.787 12.203 1.00 62.56 241 ALA A C 1
ATOM 1844 O O . ALA A 1 241 ? -28.733 -2.322 12.729 1.00 62.56 241 ALA A O 1
ATOM 1845 N N . MET A 1 242 ? -26.507 -2.635 12.722 1.00 77.62 242 MET A N 1
ATOM 1846 C CA . MET A 1 242 ? -26.191 -1.760 13.838 1.00 77.62 242 MET A CA 1
ATOM 1847 C C . MET A 1 242 ? -26.224 -0.308 13.351 1.00 77.62 242 MET A C 1
ATOM 1849 O O . MET A 1 242 ? -25.637 0.023 12.322 1.00 77.62 242 MET A O 1
ATOM 1853 N N . GLU A 1 243 ? -26.904 0.572 14.086 1.00 75.94 243 GLU A N 1
ATOM 1854 C CA . GLU A 1 243 ? -26.855 2.005 13.793 1.00 75.94 243 GLU A CA 1
ATOM 1855 C C . GLU A 1 243 ? -25.468 2.555 14.153 1.00 75.94 243 GLU A C 1
ATOM 1857 O O . GLU A 1 243 ? -24.992 2.388 15.279 1.00 75.94 243 GLU A O 1
ATOM 1862 N N . LEU A 1 244 ? -24.815 3.213 13.190 1.00 82.56 244 LEU A N 1
ATOM 1863 C CA . LEU A 1 244 ? -23.569 3.932 13.441 1.00 82.56 244 LEU A CA 1
ATOM 1864 C C . LEU A 1 244 ? -23.799 5.069 14.448 1.00 82.56 244 LEU A C 1
ATOM 1866 O O . LEU A 1 244 ? -24.819 5.763 14.364 1.00 82.56 244 LEU A O 1
ATOM 1870 N N . PRO A 1 245 ? -22.844 5.335 15.358 1.00 81.69 245 PRO A N 1
ATOM 1871 C CA . PRO A 1 245 ? -22.889 6.538 16.177 1.00 81.69 245 PRO A CA 1
ATOM 1872 C C . PRO A 1 245 ? -22.970 7.797 15.303 1.00 81.69 245 PRO A C 1
ATOM 1874 O O . PRO A 1 245 ? -22.318 7.882 14.268 1.00 81.69 245 PRO A O 1
ATOM 1877 N N . SER A 1 246 ? -23.724 8.813 15.735 1.00 78.25 246 SER A N 1
ATOM 1878 C CA . SER A 1 246 ? -24.024 10.007 14.922 1.00 78.25 246 SER A CA 1
ATOM 1879 C C . SER A 1 246 ? -22.801 10.809 14.459 1.00 78.25 246 SER A C 1
ATOM 1881 O O . SER A 1 246 ? -22.905 11.612 13.534 1.00 78.25 246 SER A O 1
ATOM 1883 N N . HIS A 1 247 ? -21.664 10.659 15.140 1.00 80.25 247 HIS A N 1
ATOM 1884 C CA . HIS A 1 247 ? -20.408 11.326 14.796 1.00 80.25 247 HIS A CA 1
ATOM 1885 C C . HIS A 1 247 ? -19.540 10.522 13.823 1.00 80.25 247 HIS A C 1
ATOM 1887 O O . HIS A 1 247 ? -18.634 11.101 13.226 1.00 80.25 247 HIS A O 1
ATOM 1893 N N . VAL A 1 248 ? -19.814 9.227 13.637 1.00 83.38 248 VAL A N 1
ATOM 1894 C CA . VAL A 1 248 ? -19.113 8.383 12.666 1.00 83.38 248 VAL A CA 1
ATOM 1895 C C . VAL A 1 248 ? -19.751 8.592 11.301 1.00 83.38 248 VAL A C 1
ATOM 1897 O O . VAL A 1 248 ? -20.954 8.404 11.120 1.00 83.38 248 VAL A O 1
ATOM 1900 N N . LYS A 1 249 ? -18.939 9.005 10.328 1.00 78.25 249 LYS A N 1
ATOM 1901 C CA . LYS A 1 249 ? -19.390 9.256 8.960 1.00 78.25 249 LYS A CA 1
ATOM 1902 C C . LYS A 1 249 ? -18.896 8.149 8.039 1.00 78.25 249 LYS A C 1
ATOM 1904 O O . LYS A 1 249 ? -17.707 7.849 8.012 1.00 78.25 249 LYS A O 1
ATOM 1909 N N . ASP A 1 250 ? -19.808 7.602 7.246 1.00 84.75 250 ASP A N 1
ATOM 1910 C CA . ASP A 1 250 ? -19.476 6.694 6.150 1.00 84.75 250 ASP A CA 1
ATOM 1911 C C . ASP A 1 250 ? -19.093 7.513 4.912 1.00 84.75 250 ASP A C 1
ATOM 1913 O O . ASP A 1 250 ? -19.933 7.862 4.084 1.00 84.75 250 ASP A O 1
ATOM 1917 N N . VAL A 1 251 ? -17.825 7.913 4.852 1.00 83.06 251 VAL A N 1
ATOM 1918 C CA . VAL A 1 251 ? -17.250 8.727 3.773 1.00 83.06 251 VAL A CA 1
ATOM 1919 C C . VAL A 1 251 ? -16.071 8.004 3.131 1.00 83.06 251 VAL A C 1
ATOM 1921 O O . VAL A 1 251 ? -15.493 7.089 3.720 1.00 83.06 251 VAL A O 1
ATOM 1924 N N . ARG A 1 252 ? -15.740 8.402 1.902 1.00 85.69 252 ARG A N 1
ATOM 1925 C CA . ARG A 1 252 ? -14.583 7.921 1.142 1.00 85.69 252 ARG A CA 1
ATOM 1926 C C . ARG A 1 252 ? -13.680 9.121 0.863 1.00 85.69 252 ARG A C 1
ATOM 1928 O O . ARG A 1 252 ? -13.886 9.838 -0.110 1.00 85.69 252 ARG A O 1
ATOM 1935 N N . GLN A 1 253 ? -12.766 9.403 1.785 1.00 84.44 253 GLN A N 1
ATOM 1936 C CA . GLN A 1 253 ? -11.791 10.496 1.687 1.00 84.44 253 GLN A CA 1
ATOM 1937 C C . GLN A 1 253 ? -10.401 9.923 1.406 1.00 84.44 253 GLN A C 1
ATOM 1939 O O . GLN A 1 253 ? -9.453 10.102 2.169 1.00 84.44 253 GLN A O 1
ATOM 1944 N N . PHE A 1 254 ? -10.315 9.152 0.330 1.00 86.19 254 PHE A N 1
ATOM 1945 C CA . PHE A 1 254 ? -9.075 8.571 -0.148 1.00 86.19 254 PHE A CA 1
ATOM 1946 C C . PHE A 1 254 ? -9.133 8.377 -1.660 1.00 86.19 254 PHE A C 1
ATOM 1948 O O . PHE A 1 254 ? -10.206 8.358 -2.265 1.00 86.19 254 PHE A O 1
ATOM 1955 N N . GLN A 1 255 ? -7.963 8.214 -2.254 1.00 78.00 255 GLN A N 1
ATOM 1956 C CA . GLN A 1 255 ? -7.748 7.828 -3.636 1.00 78.00 255 GLN A CA 1
ATOM 1957 C C . GLN A 1 255 ? -6.518 6.922 -3.713 1.00 78.00 255 GLN A C 1
ATOM 1959 O O . GLN A 1 255 ? -5.737 6.828 -2.763 1.00 78.00 255 GLN A O 1
ATOM 1964 N N . TYR A 1 256 ? -6.339 6.282 -4.858 1.00 83.44 256 TYR A N 1
ATOM 1965 C CA . TYR A 1 256 ? -5.209 5.404 -5.114 1.00 83.44 256 TYR A CA 1
ATOM 1966 C C . TYR A 1 256 ? -4.278 6.039 -6.144 1.00 83.44 256 TYR A C 1
ATOM 1968 O O . TYR A 1 256 ? -4.748 6.743 -7.039 1.00 83.44 256 TYR A O 1
ATOM 1976 N N . HIS A 1 257 ? -2.977 5.802 -6.004 1.00 75.81 257 HIS A N 1
ATOM 1977 C CA . HIS A 1 257 ? -1.976 6.140 -7.013 1.00 75.81 257 HIS A CA 1
ATOM 1978 C C . HIS A 1 257 ? -1.184 4.890 -7.373 1.00 75.81 257 HIS A C 1
ATOM 1980 O O . HIS A 1 257 ? -0.838 4.102 -6.486 1.00 75.81 257 HIS A O 1
ATOM 1986 N N . ASP A 1 258 ? -0.884 4.741 -8.658 1.00 70.25 258 ASP A N 1
ATOM 1987 C CA . ASP A 1 258 ? -0.167 3.579 -9.163 1.00 70.25 258 ASP A CA 1
ATOM 1988 C C . ASP A 1 258 ? 1.301 3.584 -8.737 1.00 70.25 258 ASP A C 1
ATOM 1990 O O . ASP A 1 258 ? 1.984 4.612 -8.726 1.00 70.25 258 ASP A O 1
ATOM 1994 N N . HIS A 1 259 ? 1.789 2.391 -8.411 1.00 72.69 259 HIS A N 1
ATOM 1995 C CA . HIS A 1 259 ? 3.195 2.085 -8.210 1.00 72.69 259 HIS A CA 1
ATOM 1996 C C . HIS A 1 259 ? 3.513 0.799 -8.983 1.00 72.69 259 HIS A C 1
ATOM 1998 O O . HIS A 1 259 ? 2.641 -0.042 -9.178 1.00 72.69 259 HIS A O 1
ATOM 2004 N N . THR A 1 260 ? 4.752 0.622 -9.448 1.00 52.09 260 THR A N 1
ATOM 2005 C CA . THR A 1 260 ? 5.117 -0.396 -10.459 1.00 52.09 260 THR A CA 1
ATOM 2006 C C . THR A 1 260 ? 4.702 -1.843 -10.141 1.00 52.09 260 THR A C 1
ATOM 2008 O O . THR A 1 260 ? 4.599 -2.648 -11.064 1.00 52.09 260 THR A O 1
ATOM 2011 N N . ALA A 1 261 ? 4.489 -2.191 -8.867 1.00 56.97 261 ALA A N 1
ATOM 2012 C CA . ALA A 1 261 ? 4.001 -3.507 -8.435 1.00 56.97 261 ALA A CA 1
ATOM 2013 C C . ALA A 1 261 ? 3.063 -3.468 -7.207 1.00 56.97 261 ALA A C 1
ATOM 2015 O O . ALA A 1 261 ? 2.603 -4.515 -6.769 1.00 56.97 261 ALA A O 1
ATOM 2016 N N . ASP A 1 262 ? 2.779 -2.280 -6.678 1.00 83.38 262 ASP A N 1
ATOM 2017 C CA . ASP A 1 262 ? 2.126 -2.048 -5.385 1.00 83.38 262 ASP A CA 1
ATOM 2018 C C . ASP A 1 262 ? 1.055 -0.960 -5.558 1.00 83.38 262 ASP A C 1
ATOM 2020 O O . ASP A 1 262 ? 0.888 -0.423 -6.656 1.00 83.38 262 ASP A O 1
ATOM 2024 N N . ILE A 1 263 ? 0.365 -0.566 -4.487 1.00 84.81 263 ILE A N 1
ATOM 2025 C CA . ILE A 1 263 ? -0.566 0.569 -4.546 1.00 84.81 263 ILE A CA 1
ATOM 2026 C C . ILE A 1 263 ? -0.314 1.591 -3.444 1.00 84.81 263 ILE A C 1
ATOM 2028 O O . ILE A 1 263 ? -0.160 1.239 -2.275 1.00 84.81 263 ILE A O 1
ATOM 2032 N N . ILE A 1 264 ? -0.312 2.878 -3.795 1.00 86.75 264 ILE A N 1
ATOM 2033 C CA . ILE A 1 264 ? -0.286 3.958 -2.807 1.00 86.75 264 ILE A CA 1
ATOM 2034 C C . ILE A 1 264 ? -1.722 4.348 -2.474 1.00 86.75 264 ILE A C 1
ATOM 2036 O O . ILE A 1 264 ? -2.459 4.851 -3.321 1.00 86.75 264 ILE A O 1
ATOM 2040 N N . VAL A 1 265 ? -2.109 4.189 -1.212 1.00 91.44 265 VAL A N 1
ATOM 2041 C CA . VAL A 1 265 ? -3.339 4.760 -0.665 1.00 91.44 265 VAL A CA 1
ATOM 2042 C C . VAL A 1 265 ? -3.039 6.164 -0.163 1.00 91.44 265 VAL A C 1
ATOM 2044 O O . VAL A 1 265 ? -2.284 6.348 0.793 1.00 91.44 265 VAL A O 1
ATOM 2047 N N . HIS A 1 266 ? -3.652 7.156 -0.800 1.00 89.00 266 HIS A N 1
ATOM 2048 C CA . HIS A 1 266 ? -3.628 8.548 -0.374 1.00 89.00 266 HIS A CA 1
ATOM 2049 C C . HIS A 1 266 ? -4.973 8.908 0.252 1.00 89.00 266 HIS A C 1
ATOM 2051 O O . HIS A 1 266 ? -5.999 8.847 -0.415 1.00 89.00 266 HIS A O 1
ATOM 2057 N N . SER A 1 267 ? -4.983 9.308 1.518 1.00 89.62 267 SER A N 1
ATOM 2058 C CA . SER A 1 267 ? -6.190 9.728 2.235 1.00 89.62 267 SER A CA 1
ATOM 2059 C C . SER A 1 267 ? -6.053 11.117 2.830 1.00 89.62 267 SER A C 1
ATOM 2061 O O . SER A 1 267 ? -4.940 11.597 3.043 1.00 89.62 267 SER A O 1
ATOM 2063 N N . TRP A 1 268 ? -7.185 11.746 3.128 1.00 88.88 268 TRP A N 1
ATOM 2064 C CA . TRP A 1 268 ? -7.239 13.087 3.695 1.00 88.88 268 TRP A CA 1
ATOM 2065 C C . TRP A 1 268 ? -8.307 13.209 4.779 1.00 88.88 268 TRP A C 1
ATOM 2067 O O . TRP A 1 268 ? -9.169 12.344 4.932 1.00 88.88 268 TRP A O 1
ATOM 2077 N N . GLY A 1 269 ? -8.223 14.282 5.565 1.00 86.19 269 GLY A N 1
ATOM 2078 C CA . GLY A 1 269 ? -9.164 14.546 6.645 1.00 86.19 269 GLY A CA 1
ATOM 2079 C C . GLY A 1 269 ? -9.092 15.965 7.202 1.00 86.19 269 GLY A C 1
ATOM 2080 O O . GLY A 1 269 ? -8.119 16.701 7.020 1.00 86.19 269 GLY A O 1
ATOM 2081 N N . SER A 1 270 ? -10.147 16.361 7.916 1.00 86.69 270 SER A N 1
ATOM 2082 C CA . SER A 1 270 ? -10.210 17.629 8.657 1.00 86.69 270 SER A CA 1
ATOM 2083 C C . SER A 1 270 ? -9.336 17.608 9.919 1.00 86.69 270 SER A C 1
ATOM 2085 O O . SER A 1 270 ? -8.994 18.656 10.469 1.00 86.69 270 SER A O 1
ATOM 2087 N N . SER A 1 271 ? -8.936 16.409 10.350 1.00 90.94 271 SER A N 1
ATOM 2088 C CA . SER A 1 271 ? -7.978 16.147 11.422 1.00 90.94 271 SER A CA 1
ATOM 2089 C C . SER A 1 271 ? -7.038 15.006 11.029 1.00 90.94 271 SER A C 1
ATOM 2091 O O . SER A 1 271 ? -7.403 14.161 10.210 1.00 90.94 271 SER A O 1
ATOM 2093 N N . LEU A 1 272 ? -5.861 14.932 11.658 1.00 93.81 272 LEU A N 1
ATOM 2094 C CA . LEU A 1 272 ? -4.931 13.818 11.451 1.00 93.81 272 LEU A CA 1
ATOM 2095 C C . LEU A 1 272 ? -5.588 12.466 11.770 1.00 93.81 272 LEU A C 1
ATOM 2097 O O . LEU A 1 272 ? -5.440 11.518 11.013 1.00 93.81 272 LEU A O 1
ATOM 2101 N N . ALA A 1 273 ? -6.383 12.399 12.841 1.00 94.12 273 ALA A N 1
ATOM 2102 C CA . ALA A 1 273 ? -7.136 11.201 13.205 1.00 94.12 273 ALA A CA 1
ATOM 2103 C C . ALA A 1 273 ? -8.112 10.755 12.099 1.00 94.12 273 ALA A C 1
ATOM 2105 O O . ALA A 1 273 ? -8.247 9.561 11.847 1.00 94.12 273 ALA A O 1
ATOM 2106 N N . GLU A 1 274 ? -8.771 11.700 11.419 1.00 90.56 274 GLU A N 1
ATOM 2107 C CA . GLU A 1 274 ? -9.648 11.390 10.284 1.00 90.56 274 GLU A CA 1
ATOM 2108 C C . GLU A 1 274 ? -8.846 10.840 9.100 1.00 90.56 274 GLU A C 1
ATOM 2110 O O . GLU A 1 274 ? -9.214 9.793 8.581 1.00 90.56 274 GLU A O 1
ATOM 2115 N N . ALA A 1 275 ? -7.719 11.461 8.735 1.00 93.44 275 ALA A N 1
ATOM 2116 C CA . ALA A 1 275 ? -6.864 10.954 7.658 1.00 93.44 275 ALA A CA 1
ATOM 2117 C C . ALA A 1 275 ? -6.324 9.539 7.971 1.00 93.44 275 ALA A C 1
ATOM 2119 O O . ALA A 1 275 ? -6.420 8.638 7.142 1.00 93.44 275 ALA A O 1
ATOM 2120 N N . LEU A 1 276 ? -5.860 9.292 9.204 1.00 95.69 276 LEU A N 1
ATOM 2121 C CA . LEU A 1 276 ? -5.413 7.963 9.655 1.00 95.69 276 LEU A CA 1
ATOM 2122 C C . LEU A 1 276 ? -6.536 6.909 9.604 1.00 95.69 276 LEU A C 1
ATOM 2124 O O . LEU A 1 276 ? -6.297 5.756 9.246 1.00 95.69 276 LEU A O 1
ATOM 2128 N N . ALA A 1 277 ? -7.773 7.279 9.939 1.00 95.38 277 ALA A N 1
ATOM 2129 C CA . ALA A 1 277 ? -8.910 6.376 9.782 1.00 95.38 277 ALA A CA 1
ATOM 2130 C C . ALA A 1 277 ? -9.218 6.109 8.300 1.00 95.38 277 ALA A C 1
ATOM 2132 O O . ALA A 1 277 ? -9.506 4.974 7.923 1.00 95.38 277 ALA A O 1
ATOM 2133 N N . GLN A 1 278 ? -9.140 7.136 7.451 1.00 93.38 278 GLN A N 1
ATOM 2134 C CA . GLN A 1 278 ? -9.488 7.050 6.033 1.00 93.38 278 GLN A CA 1
ATOM 2135 C C . GLN A 1 278 ? -8.483 6.237 5.215 1.00 93.38 278 GLN A C 1
ATOM 2137 O O . GLN A 1 278 ? -8.920 5.500 4.334 1.00 93.38 278 GLN A O 1
ATOM 2142 N N . VAL A 1 279 ? -7.182 6.258 5.535 1.00 97.00 279 VAL A N 1
ATOM 2143 C CA . VAL A 1 279 ? -6.218 5.337 4.897 1.00 97.00 279 VAL A CA 1
ATOM 2144 C C . VAL A 1 279 ? -6.551 3.875 5.210 1.00 97.00 279 VAL A C 1
ATOM 2146 O O . VAL A 1 279 ? -6.494 3.029 4.320 1.00 97.00 279 VAL A O 1
ATOM 2149 N N . CYS A 1 280 ? -6.997 3.574 6.434 1.00 97.12 280 CYS A N 1
ATOM 2150 C CA . CYS A 1 280 ? -7.422 2.224 6.807 1.00 97.12 280 CYS A CA 1
ATOM 2151 C C . CYS A 1 280 ? -8.706 1.807 6.067 1.00 97.12 280 CYS A C 1
ATOM 2153 O O . CYS A 1 280 ? -8.820 0.667 5.624 1.00 97.12 280 CYS A O 1
ATOM 2155 N N . VAL A 1 281 ? -9.664 2.723 5.880 1.00 94.62 281 VAL A N 1
ATOM 2156 C CA . VAL A 1 281 ? -10.854 2.460 5.047 1.00 94.62 281 VAL A CA 1
ATOM 2157 C C . VAL A 1 281 ? -10.445 2.231 3.586 1.00 94.62 281 VAL A C 1
ATOM 2159 O O . VAL A 1 281 ? -10.949 1.303 2.956 1.00 94.62 281 VAL A O 1
ATOM 2162 N N . GLY A 1 282 ? -9.504 3.021 3.060 1.00 90.62 282 GLY A N 1
ATOM 2163 C CA . GLY A 1 282 ? -8.963 2.863 1.708 1.00 90.62 282 GLY A CA 1
ATOM 2164 C C . GLY A 1 282 ? -8.295 1.506 1.487 1.00 90.62 282 GLY A C 1
ATOM 2165 O O . GLY A 1 282 ? -8.509 0.888 0.445 1.00 90.62 282 GLY A O 1
ATOM 2166 N N . MET A 1 283 ? -7.578 1.001 2.493 1.00 95.81 283 MET A N 1
ATOM 2167 C CA . MET A 1 283 ? -7.013 -0.351 2.502 1.00 95.81 283 MET A CA 1
ATOM 2168 C C . MET A 1 283 ? -8.106 -1.422 2.333 1.00 95.81 283 MET A C 1
ATOM 2170 O O . MET A 1 283 ? -8.034 -2.238 1.418 1.00 95.81 283 MET A O 1
ATOM 2174 N N . PHE A 1 284 ? -9.163 -1.394 3.155 1.00 94.88 284 PHE A N 1
ATOM 2175 C CA . PHE A 1 284 ? -10.270 -2.357 3.045 1.00 94.88 284 PHE A CA 1
ATOM 2176 C C . PHE A 1 284 ? -11.045 -2.237 1.731 1.00 94.88 284 PHE A C 1
ATOM 2178 O O . PHE A 1 284 ? -11.439 -3.251 1.157 1.00 94.88 284 PHE A O 1
ATOM 2185 N N . ASN A 1 285 ? -11.241 -1.012 1.240 1.00 89.31 285 ASN A N 1
ATOM 2186 C CA . ASN A 1 285 ? -11.924 -0.766 -0.026 1.00 89.31 285 ASN A CA 1
ATOM 2187 C C . ASN A 1 285 ? -11.158 -1.331 -1.231 1.00 89.31 285 ASN A C 1
ATOM 2189 O O . ASN A 1 285 ? -11.776 -1.706 -2.224 1.00 89.31 285 ASN A O 1
ATOM 2193 N N . TYR A 1 286 ? -9.831 -1.439 -1.129 1.00 88.00 286 TYR A N 1
ATOM 2194 C CA . TYR A 1 286 ? -9.009 -2.075 -2.157 1.00 88.00 286 TYR A CA 1
ATOM 2195 C C . TYR A 1 286 ? -9.176 -3.607 -2.168 1.00 88.00 286 TYR A C 1
ATOM 2197 O O . TYR A 1 286 ? -9.173 -4.233 -3.227 1.00 88.00 286 TYR A O 1
ATOM 2205 N N . MET A 1 287 ? -9.404 -4.214 -0.996 1.00 86.25 287 MET A N 1
ATOM 2206 C CA . MET A 1 287 ? -9.682 -5.654 -0.874 1.00 86.25 287 MET A CA 1
ATOM 2207 C C . MET A 1 287 ? -11.075 -6.036 -1.379 1.00 86.25 287 MET A C 1
ATOM 2209 O O . MET A 1 287 ? -11.264 -7.112 -1.945 1.00 86.25 287 MET A O 1
ATOM 2213 N N . THR A 1 288 ? -12.074 -5.188 -1.133 1.00 85.38 288 THR A N 1
ATOM 2214 C CA . THR A 1 288 ? -13.447 -5.366 -1.620 1.00 85.38 288 THR A CA 1
ATOM 2215 C C . THR A 1 288 ? -14.197 -4.030 -1.604 1.00 85.38 288 THR A C 1
ATOM 2217 O O . THR A 1 288 ? -14.093 -3.288 -0.626 1.00 85.38 288 THR A O 1
ATOM 2220 N N . PRO A 1 289 ? -15.058 -3.753 -2.601 1.00 84.62 289 PRO A N 1
ATOM 2221 C CA . PRO A 1 289 ? -15.981 -2.622 -2.551 1.00 84.62 289 PRO A CA 1
ATOM 2222 C C . PRO A 1 289 ? -16.823 -2.632 -1.265 1.00 84.62 289 PRO A C 1
ATOM 2224 O O . PRO A 1 289 ? -17.437 -3.648 -0.908 1.00 84.62 289 PRO A O 1
ATOM 2227 N N . LEU A 1 290 ? -16.840 -1.506 -0.545 1.00 88.00 290 LEU A N 1
ATOM 2228 C CA . LEU A 1 290 ? -17.443 -1.405 0.791 1.00 88.00 290 LEU A CA 1
ATOM 2229 C C . LEU A 1 290 ? -18.959 -1.154 0.766 1.00 88.00 290 LEU A C 1
ATOM 2231 O O . LEU A 1 290 ? -19.613 -1.207 1.807 1.00 88.00 290 LEU A O 1
ATOM 2235 N N . GLU A 1 291 ? -19.555 -0.899 -0.399 1.00 86.25 291 GLU A N 1
ATOM 2236 C CA . GLU A 1 291 ? -20.980 -0.566 -0.556 1.00 86.25 291 GLU A CA 1
ATOM 2237 C C . GLU A 1 291 ? -21.884 -1.716 -0.103 1.00 86.25 291 GLU A C 1
ATOM 2239 O O . GLU A 1 291 ? -22.967 -1.489 0.443 1.00 86.25 291 GLU A O 1
ATOM 2244 N N . LYS A 1 292 ? -21.419 -2.951 -0.322 1.00 84.94 292 LYS A N 1
ATOM 2245 C CA . LYS A 1 292 ? -22.109 -4.195 0.046 1.00 84.94 292 LYS A CA 1
ATOM 2246 C C . LYS A 1 292 ? -21.767 -4.669 1.459 1.00 84.94 292 LYS A C 1
ATOM 2248 O O . LYS A 1 292 ? -22.314 -5.680 1.895 1.00 84.94 292 LYS A O 1
ATOM 2253 N N . VAL A 1 293 ? -20.864 -3.982 2.156 1.00 88.81 293 VAL A N 1
ATOM 2254 C CA . VAL A 1 293 ? -20.487 -4.315 3.531 1.00 88.81 293 VAL A CA 1
ATOM 2255 C C . VAL A 1 293 ? -21.527 -3.709 4.471 1.00 88.81 293 VAL A C 1
ATOM 2257 O O . VAL A 1 293 ? -21.693 -2.490 4.528 1.00 88.81 293 VAL A O 1
ATOM 2260 N N . ASP A 1 294 ? -22.260 -4.552 5.191 1.00 87.88 294 ASP A N 1
ATOM 2261 C CA . ASP A 1 294 ? -23.207 -4.109 6.211 1.00 87.88 294 ASP A CA 1
ATOM 2262 C C . ASP A 1 294 ? -22.473 -3.807 7.518 1.00 87.88 294 ASP A C 1
ATOM 2264 O O . ASP A 1 294 ? -21.451 -4.405 7.848 1.00 87.88 294 ASP A O 1
ATOM 2268 N N . ILE A 1 295 ? -23.024 -2.882 8.297 1.00 89.88 295 ILE A N 1
ATOM 2269 C CA . ILE A 1 295 ? -22.494 -2.535 9.613 1.00 89.88 295 ILE A CA 1
ATOM 2270 C C . ILE A 1 295 ? -23.273 -3.343 10.638 1.00 89.88 295 ILE A C 1
ATOM 2272 O O . ILE A 1 295 ? -24.373 -2.965 11.026 1.00 89.88 295 ILE A O 1
ATOM 2276 N N . VAL A 1 296 ? -22.745 -4.499 11.025 1.00 89.06 296 VAL A N 1
ATOM 2277 C CA . VAL A 1 296 ? -23.431 -5.453 11.922 1.00 89.06 296 VAL A CA 1
ATOM 2278 C C . VAL A 1 296 ? -22.609 -5.791 13.160 1.00 89.06 296 VAL A C 1
ATOM 2280 O O . VAL A 1 296 ? -23.138 -6.343 14.122 1.00 89.06 296 VAL A O 1
ATOM 2283 N N . GLY A 1 297 ? -21.325 -5.446 13.149 1.00 87.19 297 GLY A N 1
ATOM 2284 C CA . GLY A 1 297 ? -20.425 -5.575 14.279 1.00 87.19 297 GLY A CA 1
ATOM 2285 C C . GLY A 1 297 ? -19.316 -4.534 14.227 1.00 87.19 297 GLY A C 1
ATOM 2286 O O . GLY A 1 297 ? -19.250 -3.696 13.323 1.00 87.19 297 GLY A O 1
ATOM 2287 N N . SER A 1 298 ? -18.444 -4.599 15.225 1.00 90.62 298 SER A N 1
ATOM 2288 C CA . SER A 1 298 ? -17.255 -3.767 15.288 1.00 90.62 298 SER A CA 1
ATOM 2289 C C . SER A 1 298 ? -16.089 -4.505 15.924 1.00 90.62 298 SER A C 1
ATOM 2291 O O . SER A 1 298 ? -16.294 -5.365 16.782 1.00 90.62 298 SER A O 1
ATOM 2293 N N . VAL A 1 299 ? -14.879 -4.113 15.549 1.00 90.50 299 VAL A N 1
ATOM 2294 C CA . VAL A 1 299 ? -13.620 -4.585 16.123 1.00 90.50 299 VAL A CA 1
ATOM 2295 C C . VAL A 1 299 ? -12.834 -3.405 16.675 1.00 90.50 299 VAL A C 1
ATOM 2297 O O . VAL A 1 299 ? -12.728 -2.369 16.021 1.00 90.50 299 VAL A O 1
ATOM 2300 N N . ASP A 1 300 ? -12.287 -3.565 17.877 1.00 89.25 300 ASP A N 1
ATOM 2301 C CA . ASP A 1 300 ? -11.446 -2.553 18.515 1.00 89.25 300 ASP A CA 1
ATOM 2302 C C . ASP A 1 300 ? -9.983 -2.953 18.354 1.00 89.25 300 ASP A C 1
ATOM 2304 O O . ASP A 1 300 ? -9.594 -4.066 18.711 1.00 89.25 300 ASP A O 1
ATOM 2308 N N . VAL A 1 301 ? -9.171 -2.031 17.846 1.00 86.62 301 VAL A N 1
ATOM 2309 C CA . VAL A 1 301 ? -7.725 -2.196 17.700 1.00 86.62 301 VAL A CA 1
ATOM 2310 C C . VAL A 1 301 ? -6.990 -1.143 18.517 1.00 86.62 301 VAL A C 1
ATOM 2312 O O . VAL A 1 301 ? -7.476 -0.029 18.741 1.00 86.62 301 VAL A O 1
ATOM 2315 N N . HIS A 1 302 ? -5.796 -1.504 18.971 1.00 88.56 302 HIS A N 1
ATOM 2316 C CA . HIS A 1 302 ? -4.901 -0.609 19.686 1.00 88.56 302 HIS A CA 1
ATOM 2317 C C . HIS A 1 302 ? -3.486 -0.784 19.158 1.00 88.56 302 HIS A C 1
ATOM 2319 O O . HIS A 1 302 ? -2.987 -1.911 19.121 1.00 88.56 302 HIS A O 1
ATOM 2325 N N . ALA A 1 303 ? -2.853 0.332 18.809 1.00 87.44 303 ALA A N 1
ATOM 2326 C CA . ALA A 1 303 ? -1.501 0.380 18.282 1.00 87.44 303 ALA A CA 1
ATOM 2327 C C . ALA A 1 303 ? -0.653 1.419 19.027 1.00 87.44 303 ALA A C 1
ATOM 2329 O O . ALA A 1 303 ? -1.143 2.445 19.516 1.00 87.44 303 ALA A O 1
ATOM 2330 N N . THR A 1 304 ? 0.643 1.135 19.102 1.00 83.25 304 THR A N 1
ATOM 2331 C CA . THR A 1 304 ? 1.670 2.016 19.663 1.00 83.25 304 THR A CA 1
ATOM 2332 C C . THR A 1 304 ? 2.868 2.036 18.728 1.00 83.25 304 THR A C 1
ATOM 2334 O O . THR A 1 304 ? 3.217 0.987 18.195 1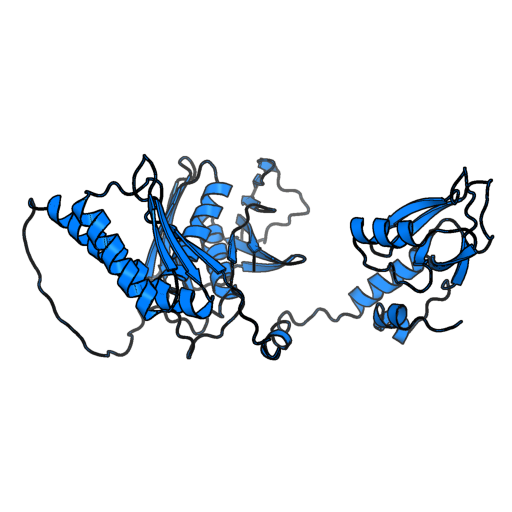.00 83.25 304 THR A O 1
ATOM 2337 N N . GLY A 1 305 ? 3.514 3.184 18.567 1.00 87.88 305 GLY A N 1
ATOM 2338 C CA . GLY A 1 305 ? 4.723 3.336 17.759 1.00 87.88 305 GLY A CA 1
ATOM 2339 C C . GLY A 1 305 ? 5.844 4.029 18.527 1.00 87.88 305 GLY A C 1
ATOM 2340 O O . GLY A 1 305 ? 5.642 4.561 19.619 1.00 87.88 305 GLY A O 1
ATOM 2341 N N . HIS A 1 306 ? 7.039 4.030 17.954 1.00 86.69 306 HIS A N 1
ATOM 2342 C CA . HIS A 1 306 ? 8.172 4.819 18.447 1.00 86.69 306 HIS A CA 1
ATOM 2343 C C . HIS A 1 306 ? 8.173 6.242 17.869 1.00 86.69 306 HIS A C 1
ATOM 2345 O O . HIS A 1 306 ? 8.762 7.148 18.462 1.00 86.69 306 HIS A O 1
ATOM 2351 N N . ASP A 1 307 ? 7.482 6.434 16.745 1.00 90.44 307 ASP A N 1
ATOM 2352 C CA . ASP A 1 307 ? 7.171 7.712 16.118 1.00 90.44 307 ASP A CA 1
ATOM 2353 C C . ASP A 1 307 ? 5.805 7.650 15.402 1.00 90.44 307 ASP A C 1
ATOM 2355 O O . ASP A 1 307 ? 5.059 6.674 15.522 1.00 90.44 307 ASP A O 1
ATOM 2359 N N . MET A 1 308 ? 5.447 8.718 14.682 1.00 91.00 308 MET A N 1
ATOM 2360 C CA . MET A 1 308 ? 4.167 8.802 13.975 1.00 91.00 308 MET A CA 1
ATOM 2361 C C . MET A 1 308 ? 4.054 7.876 12.758 1.00 91.00 308 MET A C 1
ATOM 2363 O O . MET A 1 308 ? 2.945 7.433 12.463 1.00 91.00 308 MET A O 1
ATOM 2367 N N . LEU A 1 309 ? 5.148 7.602 12.042 1.00 91.31 309 LEU A N 1
ATOM 2368 C CA . LEU A 1 309 ? 5.111 6.708 10.882 1.00 91.31 309 LEU A CA 1
ATOM 2369 C C . LEU A 1 309 ? 4.957 5.263 11.362 1.00 91.31 309 LEU A C 1
ATOM 2371 O O . LEU A 1 309 ? 4.102 4.534 10.866 1.00 91.31 309 LEU A O 1
ATOM 2375 N N . ASP A 1 310 ? 5.712 4.884 12.393 1.00 91.19 310 ASP A N 1
ATOM 2376 C CA . ASP A 1 310 ? 5.630 3.575 13.046 1.00 91.19 310 ASP A CA 1
ATOM 2377 C C . ASP A 1 310 ? 4.239 3.341 13.665 1.00 91.19 310 ASP A C 1
ATOM 2379 O O . ASP A 1 310 ? 3.671 2.253 13.584 1.00 91.19 310 ASP A O 1
ATOM 2383 N N . LEU A 1 311 ? 3.624 4.385 14.233 1.00 93.62 311 LEU A N 1
ATOM 2384 C CA . LEU A 1 311 ? 2.249 4.312 14.732 1.00 93.62 311 LEU A CA 1
ATOM 2385 C C . LEU A 1 311 ? 1.229 4.053 13.615 1.00 93.62 311 LEU A C 1
ATOM 2387 O O . LEU A 1 311 ? 0.313 3.252 13.801 1.00 93.62 311 LEU A O 1
ATOM 2391 N N . LEU A 1 312 ? 1.364 4.741 12.478 1.00 96.75 312 LEU A N 1
ATOM 2392 C CA . LEU A 1 312 ? 0.502 4.544 11.312 1.00 96.75 312 LEU A CA 1
ATOM 2393 C C . LEU A 1 312 ? 0.669 3.132 10.735 1.00 96.75 312 LEU A C 1
ATOM 2395 O O . LEU A 1 312 ? -0.330 2.472 10.448 1.00 96.75 312 LEU A O 1
ATOM 2399 N N . TYR A 1 313 ? 1.909 2.652 10.629 1.00 94.56 313 TYR A N 1
ATOM 2400 C CA . TYR A 1 313 ? 2.206 1.282 10.222 1.00 94.56 313 TYR A CA 1
ATOM 2401 C C . TYR A 1 313 ? 1.484 0.264 11.112 1.00 94.56 313 TYR A C 1
ATOM 2403 O O . TYR A 1 313 ? 0.688 -0.528 10.610 1.00 94.56 313 TYR A O 1
ATOM 2411 N N . HIS A 1 314 ? 1.682 0.336 12.433 1.00 91.00 314 HIS A N 1
ATOM 2412 C CA . HIS A 1 314 ? 1.053 -0.604 13.363 1.00 91.00 314 HIS A CA 1
ATOM 2413 C C . HIS A 1 314 ? -0.476 -0.491 13.389 1.00 91.00 314 HIS A C 1
ATOM 2415 O O . HIS A 1 314 ? -1.154 -1.491 13.602 1.00 91.00 314 HIS A O 1
ATOM 2421 N N . LEU A 1 315 ? -1.048 0.696 13.163 1.00 95.56 315 LEU A N 1
ATOM 2422 C CA . LEU A 1 315 ? -2.501 0.855 13.056 1.00 95.56 315 LEU A CA 1
ATOM 2423 C C . LEU A 1 315 ? -3.069 0.068 11.867 1.00 95.56 315 LEU A C 1
ATOM 2425 O O . LEU A 1 315 ? -4.049 -0.662 12.026 1.00 95.56 315 LEU A O 1
ATOM 2429 N N . LEU A 1 316 ? -2.467 0.228 10.686 1.00 97.31 316 LEU A N 1
ATOM 2430 C CA . LEU A 1 316 ? -2.882 -0.485 9.478 1.00 97.31 316 LEU A CA 1
ATOM 2431 C C . LEU A 1 316 ? -2.637 -1.988 9.605 1.00 97.31 316 LEU A C 1
ATOM 2433 O O . LEU A 1 316 ? -3.512 -2.772 9.244 1.00 97.31 316 LEU A O 1
ATOM 2437 N N . ASP A 1 317 ? -1.493 -2.382 10.166 1.00 94.31 317 ASP A N 1
ATOM 2438 C CA . ASP A 1 317 ? -1.135 -3.785 10.375 1.00 94.31 317 ASP A CA 1
ATOM 2439 C C . ASP A 1 317 ? -2.100 -4.486 11.345 1.00 94.31 317 ASP A C 1
ATOM 2441 O O . ASP A 1 317 ? -2.541 -5.602 11.084 1.00 94.31 317 ASP A O 1
ATOM 2445 N N . GLU A 1 318 ? -2.547 -3.817 12.413 1.00 91.62 318 GLU A N 1
ATOM 2446 C CA . GLU A 1 318 ? -3.567 -4.361 13.320 1.00 91.62 318 GLU A CA 1
ATOM 2447 C C . GLU A 1 318 ? -4.914 -4.577 12.605 1.00 91.62 318 GLU A C 1
ATOM 2449 O O . GLU A 1 318 ? -5.5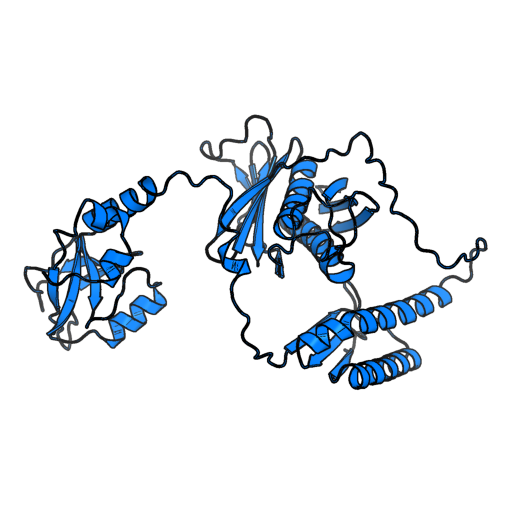51 -5.618 12.782 1.00 91.62 318 GLU A O 1
ATOM 2454 N N . PHE A 1 319 ? -5.347 -3.647 11.748 1.00 95.56 319 PHE A N 1
ATOM 2455 C CA . PHE A 1 319 ? -6.560 -3.842 10.943 1.00 95.56 319 PHE A CA 1
ATOM 2456 C C . PHE A 1 319 ? -6.397 -4.945 9.888 1.00 95.56 319 PHE A C 1
ATOM 2458 O O . PHE A 1 319 ? -7.304 -5.767 9.718 1.00 95.56 319 PHE A O 1
ATOM 2465 N N . LEU A 1 320 ? -5.245 -5.009 9.219 1.00 92.69 320 LEU A N 1
ATOM 2466 C CA . LEU A 1 320 ? -4.904 -6.070 8.270 1.00 92.69 320 LEU A CA 1
ATOM 2467 C C . LEU A 1 320 ? -4.850 -7.439 8.965 1.00 92.69 320 LEU A C 1
ATOM 2469 O O . LEU A 1 320 ? -5.301 -8.446 8.412 1.00 92.69 320 LEU A O 1
ATOM 2473 N N . TYR A 1 321 ? -4.377 -7.486 10.208 1.00 84.44 321 TYR A N 1
ATOM 2474 C CA . TYR A 1 321 ? -4.397 -8.673 11.054 1.00 84.44 321 TYR A CA 1
ATOM 2475 C C . TYR A 1 321 ? -5.830 -9.105 11.397 1.00 84.44 321 TYR A C 1
ATOM 2477 O O . TYR A 1 321 ? -6.146 -10.296 11.289 1.00 84.44 321 TYR A O 1
ATOM 2485 N N . MET A 1 322 ? -6.723 -8.172 11.755 1.00 84.56 322 MET A N 1
ATOM 2486 C CA . MET A 1 322 ? -8.142 -8.481 12.008 1.00 84.56 322 MET A CA 1
ATOM 2487 C C . MET A 1 322 ? -8.823 -9.068 10.768 1.00 84.56 322 MET A C 1
ATOM 2489 O O . MET A 1 322 ? -9.579 -10.040 10.869 1.00 84.56 322 MET A O 1
ATOM 2493 N N . PHE A 1 323 ? -8.505 -8.548 9.583 1.00 87.31 323 PHE A N 1
ATOM 2494 C CA . PHE A 1 323 ? -8.939 -9.152 8.327 1.00 87.31 323 PHE A CA 1
ATOM 2495 C C . PHE A 1 323 ? -8.354 -10.557 8.141 1.00 87.31 323 PHE A C 1
ATOM 2497 O O . PHE A 1 323 ? -9.082 -11.524 7.944 1.00 87.31 323 PHE A O 1
ATOM 2504 N N . SER A 1 324 ? -7.041 -10.704 8.286 1.00 81.19 324 SER A N 1
ATOM 2505 C CA . SER A 1 324 ? -6.333 -11.963 8.031 1.00 81.19 324 SER A CA 1
ATOM 2506 C C . SER A 1 324 ? -6.729 -13.101 8.981 1.00 81.19 324 SER A C 1
ATOM 2508 O O . SER A 1 324 ? -6.600 -14.280 8.634 1.00 81.19 324 SER A O 1
ATOM 2510 N N . THR A 1 325 ? -7.188 -12.773 10.191 1.00 81.38 325 THR A N 1
ATOM 2511 C CA . THR A 1 325 ? -7.559 -13.749 11.227 1.00 81.38 325 THR A CA 1
ATOM 2512 C C . THR A 1 325 ? -9.059 -13.989 11.326 1.00 81.38 325 THR A C 1
ATOM 2514 O O . THR A 1 325 ? -9.492 -15.142 11.402 1.00 81.38 325 THR A O 1
ATOM 2517 N N . GLU A 1 326 ? -9.865 -12.930 11.303 1.00 80.50 326 GLU A N 1
ATOM 2518 C CA . GLU A 1 326 ? -11.311 -13.015 11.519 1.00 80.50 326 GLU A CA 1
ATOM 2519 C C . GLU A 1 326 ? -12.123 -12.820 10.235 1.00 80.50 326 GLU A C 1
ATOM 2521 O O . GLU A 1 326 ? -13.331 -13.085 10.236 1.00 80.50 326 GLU A O 1
ATOM 2526 N N . MET A 1 327 ? -11.470 -12.432 9.133 1.00 88.56 327 MET A N 1
ATOM 2527 C CA . MET A 1 327 ? -12.091 -11.961 7.891 1.00 88.56 327 MET A CA 1
ATOM 2528 C C . MET A 1 327 ? -13.004 -10.758 8.130 1.00 88.56 327 MET A C 1
ATOM 2530 O O . MET A 1 327 ? -13.996 -10.596 7.429 1.00 88.56 327 MET A O 1
ATOM 2534 N N . HIS A 1 328 ? -12.731 -9.935 9.147 1.00 86.94 328 HIS A N 1
ATOM 2535 C CA . HIS A 1 328 ? -13.548 -8.757 9.429 1.00 86.94 328 HIS A CA 1
ATOM 2536 C C . HIS A 1 328 ? -13.171 -7.613 8.481 1.00 86.94 328 HIS A C 1
ATOM 2538 O O . HIS A 1 328 ? -12.021 -7.180 8.467 1.00 86.94 328 HIS A O 1
ATOM 2544 N N . ILE A 1 329 ? -14.134 -7.127 7.697 1.00 92.19 329 ILE A N 1
ATOM 2545 C CA . ILE A 1 329 ? -13.967 -5.985 6.793 1.00 92.19 329 ILE A CA 1
ATOM 2546 C C . ILE A 1 329 ? -14.589 -4.761 7.449 1.00 92.19 329 ILE A C 1
ATOM 2548 O O . ILE A 1 329 ? -15.772 -4.772 7.795 1.00 92.19 329 ILE A O 1
ATOM 2552 N N . CYS A 1 330 ? -13.807 -3.692 7.586 1.00 93.69 330 CYS A N 1
ATOM 2553 C CA . CYS A 1 330 ? -14.287 -2.444 8.167 1.00 93.69 330 CYS A CA 1
ATOM 2554 C C . CYS A 1 330 ? -14.770 -1.495 7.065 1.00 93.69 330 CYS A C 1
ATOM 2556 O O . CYS A 1 330 ? -13.985 -1.039 6.237 1.00 93.69 330 CYS A O 1
ATOM 2558 N N . ARG A 1 331 ? -16.060 -1.152 7.087 1.00 92.50 331 ARG A N 1
ATOM 2559 C CA . ARG A 1 331 ? -16.661 -0.123 6.227 1.00 92.50 331 ARG A CA 1
ATOM 2560 C C . ARG A 1 331 ? -16.394 1.292 6.736 1.00 92.50 331 ARG A C 1
ATOM 2562 O O . ARG A 1 331 ? -16.220 2.214 5.944 1.00 92.50 331 ARG A O 1
ATOM 2569 N N . CYS A 1 332 ? -16.384 1.471 8.053 1.00 91.62 332 CYS A N 1
ATOM 2570 C CA . CYS A 1 332 ? -16.089 2.750 8.696 1.00 91.62 332 CYS A CA 1
ATOM 2571 C C . CYS A 1 332 ? -15.095 2.535 9.830 1.00 91.62 332 CYS A C 1
ATOM 2573 O O . CYS A 1 332 ? -15.151 1.511 10.504 1.00 91.62 332 CYS A O 1
ATOM 2575 N N . ILE A 1 333 ? -14.223 3.509 10.074 1.00 94.56 333 ILE A N 1
ATOM 2576 C CA . ILE A 1 333 ? -13.266 3.465 11.180 1.00 94.56 333 ILE A CA 1
ATOM 2577 C C . ILE A 1 333 ? -13.389 4.749 11.994 1.00 94.56 333 ILE A C 1
ATOM 2579 O O . ILE A 1 333 ? -13.456 5.850 11.450 1.00 94.56 333 ILE A O 1
ATOM 2583 N N . GLU A 1 334 ? -13.439 4.590 13.309 1.00 92.19 334 GLU A N 1
ATOM 2584 C CA . GLU A 1 334 ? -13.506 5.662 14.293 1.00 92.19 334 GLU A CA 1
ATOM 2585 C C . GLU A 1 334 ? -12.252 5.633 15.163 1.00 92.19 334 GLU A C 1
ATOM 2587 O O . GLU A 1 334 ? -11.921 4.603 15.744 1.00 92.19 334 GLU A O 1
ATOM 2592 N N . ILE A 1 335 ? -11.582 6.774 15.314 1.00 93.81 335 ILE A N 1
ATOM 2593 C CA . ILE A 1 335 ? -10.496 6.912 16.287 1.00 93.81 335 ILE A CA 1
ATOM 2594 C C . ILE A 1 335 ? -11.096 7.250 17.655 1.00 93.81 335 ILE A C 1
ATOM 2596 O O . ILE A 1 335 ? -11.669 8.322 17.843 1.00 93.81 335 ILE A O 1
ATOM 2600 N N . LEU A 1 336 ? -10.956 6.334 18.614 1.00 87.44 336 LEU A N 1
ATOM 2601 C CA . LEU A 1 336 ? -11.481 6.463 19.977 1.00 87.44 336 LEU A CA 1
ATOM 2602 C C . LEU A 1 336 ? -10.556 7.296 20.870 1.00 87.44 336 LEU A C 1
ATOM 2604 O O . LEU A 1 336 ? -11.012 8.069 21.713 1.00 87.44 336 LEU A O 1
ATOM 2608 N N . ALA A 1 337 ? -9.247 7.107 20.712 1.00 88.25 337 ALA A N 1
ATOM 2609 C CA . ALA A 1 337 ? -8.220 7.823 21.452 1.00 88.25 337 ALA A CA 1
ATOM 2610 C C . ALA A 1 337 ? -6.963 7.951 20.593 1.00 88.25 337 ALA A C 1
ATOM 2612 O O . ALA A 1 337 ? -6.577 6.998 19.921 1.00 88.25 337 ALA A O 1
ATOM 2613 N N . PHE A 1 338 ? -6.318 9.113 20.640 1.00 94.50 338 PHE A N 1
ATOM 2614 C CA . PHE A 1 338 ? -5.091 9.383 19.902 1.00 94.50 338 PHE A CA 1
ATOM 2615 C C . PHE A 1 338 ? -4.178 10.288 20.733 1.00 94.50 338 PHE A C 1
ATOM 2617 O O . PHE A 1 338 ? -4.566 11.397 21.103 1.00 94.50 338 PHE A O 1
ATOM 2624 N N . ASP A 1 339 ? -2.992 9.784 21.071 1.00 89.81 339 ASP A N 1
ATOM 2625 C CA . ASP A 1 339 ? -1.946 10.493 21.809 1.00 89.81 339 ASP A CA 1
ATOM 2626 C C . ASP A 1 339 ? -0.709 10.621 20.911 1.00 89.81 339 ASP A C 1
ATOM 2628 O O . ASP A 1 339 ? 0.080 9.686 20.771 1.00 89.81 339 ASP A O 1
ATOM 2632 N N . GLU A 1 340 ? -0.547 11.798 20.306 1.00 89.44 340 GLU A N 1
ATOM 2633 C CA . GLU A 1 340 ? 0.584 12.128 19.430 1.00 89.44 340 GLU A CA 1
ATOM 2634 C C . GLU A 1 340 ? 1.928 12.191 20.170 1.00 89.44 340 GLU A C 1
ATOM 2636 O O . GLU A 1 340 ? 2.974 12.067 19.544 1.00 89.44 340 GLU A O 1
ATOM 2641 N N . GLN A 1 341 ? 1.939 12.402 21.492 1.00 88.00 341 GLN A N 1
ATOM 2642 C CA . GLN A 1 341 ? 3.189 12.512 22.256 1.00 88.00 341 GLN A CA 1
ATOM 2643 C C . GLN A 1 341 ? 3.723 11.148 22.671 1.00 88.00 341 GLN A C 1
ATOM 2645 O O . GLN A 1 341 ? 4.935 10.950 22.744 1.00 88.00 341 GLN A O 1
ATOM 2650 N N . LYS A 1 342 ? 2.817 10.221 22.985 1.00 89.12 342 LYS A N 1
ATOM 2651 C CA . LYS A 1 342 ? 3.157 8.836 23.331 1.00 89.12 342 LYS A CA 1
ATOM 2652 C C . LYS A 1 342 ? 3.085 7.887 22.144 1.00 89.12 342 LYS A C 1
ATOM 2654 O O . LYS A 1 342 ? 3.319 6.701 22.344 1.00 89.12 342 LYS A O 1
ATOM 2659 N N . PHE A 1 343 ? 2.726 8.401 20.969 1.00 91.69 343 PHE A N 1
ATOM 2660 C CA . PHE A 1 343 ? 2.503 7.635 19.750 1.00 91.69 343 PHE A CA 1
ATOM 2661 C C . PHE A 1 343 ? 1.614 6.418 20.016 1.00 91.69 343 PHE A C 1
ATOM 2663 O O . PHE A 1 343 ? 2.031 5.270 19.885 1.00 91.69 343 PHE A O 1
ATOM 2670 N N . SER A 1 344 ? 0.384 6.676 20.456 1.00 89.25 344 SER A N 1
ATOM 2671 C CA . SER A 1 344 ? -0.586 5.631 20.775 1.00 89.25 344 SER A CA 1
ATOM 2672 C C . SER A 1 344 ? -1.952 5.971 20.203 1.00 89.25 344 SER A C 1
ATOM 2674 O O . SER A 1 344 ? -2.404 7.115 20.288 1.00 89.25 344 SER A O 1
ATOM 2676 N N . ILE A 1 345 ? -2.615 4.972 19.626 1.00 89.38 345 ILE A N 1
ATOM 2677 C CA . ILE A 1 345 ? -3.927 5.126 19.013 1.00 89.38 345 ILE A CA 1
ATOM 2678 C C . ILE A 1 345 ? -4.821 3.932 19.349 1.00 89.38 345 ILE A C 1
ATOM 2680 O O . ILE A 1 345 ? -4.390 2.779 19.348 1.00 89.38 345 ILE A O 1
ATOM 2684 N N . SER A 1 346 ? -6.085 4.218 19.638 1.00 87.12 346 SER A N 1
ATOM 2685 C CA . SER A 1 346 ? -7.148 3.224 19.753 1.00 87.12 346 SER A CA 1
ATOM 2686 C C . SER A 1 346 ? -8.219 3.553 18.732 1.00 87.12 346 SER A C 1
ATOM 2688 O O . SER A 1 346 ? -8.692 4.692 18.682 1.00 87.12 346 SER A O 1
ATOM 2690 N N . ALA A 1 347 ? -8.622 2.564 17.947 1.00 93.50 347 ALA A N 1
ATOM 2691 C CA . ALA A 1 347 ? -9.602 2.729 16.886 1.00 93.50 347 ALA A CA 1
ATOM 2692 C C . ALA A 1 347 ? -10.642 1.610 16.917 1.00 93.50 347 ALA A C 1
ATOM 2694 O O . ALA A 1 347 ? -10.375 0.508 17.392 1.00 93.50 347 ALA A O 1
ATOM 2695 N N . ARG A 1 348 ? -11.828 1.904 16.393 1.00 92.69 348 ARG A N 1
ATOM 2696 C CA . ARG A 1 348 ? -12.924 0.959 16.212 1.00 92.69 348 ARG A CA 1
ATOM 2697 C C . ARG A 1 348 ? -13.295 0.888 14.742 1.00 92.69 348 ARG A C 1
ATOM 2699 O O . ARG A 1 348 ? -13.677 1.897 14.154 1.00 92.69 348 ARG A O 1
ATOM 2706 N N . GLY A 1 349 ? -13.194 -0.298 14.161 1.00 93.81 349 GLY A N 1
ATOM 2707 C CA . GLY A 1 349 ? -13.669 -0.592 12.815 1.00 93.81 349 GLY A CA 1
ATOM 2708 C C . GLY A 1 349 ? -15.076 -1.168 12.857 1.00 93.81 349 GLY A C 1
ATOM 2709 O O . GLY A 1 349 ? -15.341 -2.080 13.629 1.00 93.81 349 GLY A O 1
ATOM 2710 N N . TYR A 1 350 ? -15.981 -0.632 12.049 1.00 92.50 350 TYR A N 1
ATOM 2711 C CA . TYR A 1 350 ? -17.380 -1.036 11.939 1.00 92.50 350 TYR A CA 1
ATOM 2712 C C . TYR A 1 350 ? -17.611 -1.748 10.613 1.00 92.50 350 TYR A C 1
ATOM 2714 O O . TYR A 1 350 ? -17.270 -1.207 9.559 1.00 92.50 350 TYR A O 1
ATOM 2722 N N . GLY A 1 351 ? -18.240 -2.917 10.642 1.00 93.50 351 GLY A N 1
ATOM 2723 C CA . GLY A 1 351 ? -18.517 -3.676 9.429 1.00 93.50 351 GLY A CA 1
ATOM 2724 C C . GLY A 1 351 ? -19.022 -5.080 9.713 1.00 93.50 351 GLY A C 1
ATOM 2725 O O . GLY A 1 351 ? -19.830 -5.293 10.624 1.00 93.50 351 GLY A O 1
ATOM 2726 N N . GLU A 1 352 ? -18.563 -6.037 8.913 1.00 90.31 352 GLU A N 1
ATOM 2727 C CA . GLU A 1 352 ? -18.989 -7.430 8.991 1.00 90.31 352 GLU A CA 1
ATOM 2728 C C . GLU A 1 352 ? -17.871 -8.390 8.583 1.00 90.31 352 GLU A C 1
ATOM 2730 O O . GLU A 1 352 ? -16.830 -8.003 8.055 1.00 90.31 352 GLU A O 1
ATOM 2735 N N . LYS A 1 353 ? -18.106 -9.681 8.814 1.00 91.62 353 LYS A N 1
ATOM 2736 C CA . LYS A 1 353 ? -17.226 -10.732 8.315 1.00 91.62 353 LYS A CA 1
ATOM 2737 C C . LYS A 1 353 ? -17.422 -10.930 6.810 1.00 91.62 353 LYS A C 1
ATOM 2739 O O . LYS A 1 353 ? -18.559 -11.022 6.355 1.00 91.62 353 LYS A O 1
ATOM 2744 N N . MET A 1 354 ? -16.327 -11.075 6.067 1.00 85.50 354 MET A N 1
ATOM 2745 C CA . MET A 1 354 ? -16.339 -11.323 4.631 1.00 85.50 354 MET A CA 1
ATOM 2746 C C . MET A 1 354 ? -17.161 -12.5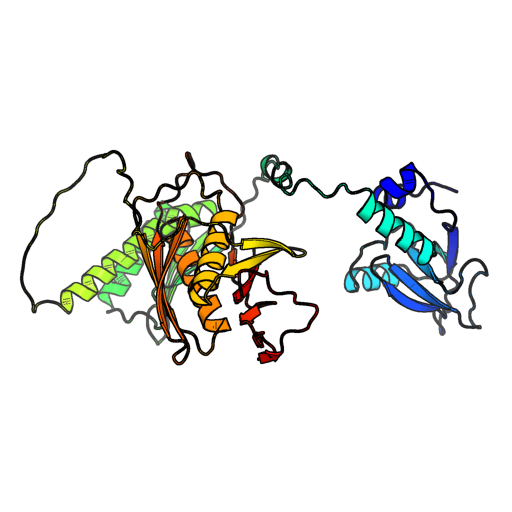68 4.291 1.00 85.50 354 MET A C 1
ATOM 2748 O O . MET A 1 354 ? -16.900 -13.670 4.782 1.00 85.50 354 MET A O 1
ATOM 2752 N N . ASP A 1 355 ? -18.138 -12.385 3.413 1.00 84.56 355 ASP A N 1
ATOM 2753 C CA . ASP A 1 355 ? -18.937 -13.425 2.788 1.00 84.56 355 ASP A CA 1
ATOM 2754 C C . ASP A 1 355 ? -18.636 -13.427 1.289 1.00 84.56 355 ASP A C 1
ATOM 2756 O O . ASP A 1 355 ? -19.067 -12.547 0.548 1.00 84.56 355 ASP A O 1
ATOM 2760 N N . LEU A 1 356 ? -17.940 -14.466 0.826 1.00 83.81 356 LEU A N 1
ATOM 2761 C CA . LEU A 1 356 ? -17.536 -14.638 -0.574 1.00 83.81 356 LEU A CA 1
ATOM 2762 C C . LEU A 1 356 ? -18.711 -14.735 -1.562 1.00 83.81 356 LEU A C 1
ATOM 2764 O O . LEU A 1 356 ? -18.502 -14.703 -2.771 1.00 83.81 356 LEU A O 1
ATOM 2768 N N . LYS A 1 357 ? -19.949 -14.908 -1.081 1.00 86.00 357 LYS A N 1
ATOM 2769 C CA . LYS A 1 357 ? -21.151 -14.865 -1.929 1.00 86.00 357 LYS A CA 1
ATOM 2770 C C . LYS A 1 357 ? -21.702 -13.452 -2.095 1.00 86.00 357 LYS A C 1
ATOM 2772 O O . LYS A 1 357 ? -22.445 -13.206 -3.043 1.00 86.00 357 LYS A O 1
ATOM 2777 N N . LYS A 1 358 ? -21.403 -12.567 -1.145 1.00 83.56 358 LYS A N 1
ATOM 2778 C CA . LYS A 1 358 ? -21.935 -11.206 -1.052 1.00 83.56 358 LYS A CA 1
ATOM 2779 C C . LYS A 1 358 ? -20.914 -10.178 -1.529 1.00 83.56 358 LYS A C 1
ATOM 2781 O O . LYS A 1 358 ? -21.267 -9.272 -2.283 1.00 83.56 358 LYS A O 1
ATOM 2786 N N . HIS A 1 359 ? -19.676 -10.318 -1.067 1.00 86.44 359 HIS A N 1
ATOM 2787 C CA . HIS A 1 359 ? -18.573 -9.399 -1.310 1.00 86.44 359 HIS A CA 1
ATOM 2788 C C . HIS A 1 359 ? -17.775 -9.841 -2.529 1.00 86.44 359 HIS A C 1
ATOM 2790 O O . HIS A 1 359 ? -17.520 -11.029 -2.732 1.00 86.44 359 HIS A O 1
ATOM 2796 N N . GLU A 1 360 ? -17.405 -8.868 -3.352 1.00 82.81 360 GLU A N 1
ATOM 2797 C CA . GLU A 1 360 ? -16.544 -9.104 -4.504 1.00 82.81 360 GLU A CA 1
ATOM 2798 C C . GLU A 1 360 ? -15.113 -9.331 -4.013 1.00 82.81 360 GLU A C 1
ATOM 2800 O O . GLU A 1 360 ? -14.669 -8.706 -3.054 1.00 82.81 360 GLU A O 1
ATOM 2805 N N . GLN A 1 361 ? -14.392 -10.256 -4.642 1.00 77.75 361 GLN A N 1
ATOM 2806 C CA . GLN A 1 361 ? -12.984 -10.468 -4.321 1.00 77.75 361 GLN A CA 1
ATOM 2807 C C . GLN A 1 361 ? -12.159 -9.471 -5.132 1.00 77.75 361 GLN A C 1
ATOM 2809 O O . GLN A 1 361 ? -12.008 -9.650 -6.341 1.00 77.75 361 GLN A O 1
ATOM 2814 N N . GLY A 1 362 ? -11.687 -8.416 -4.472 1.00 75.44 362 GLY A N 1
ATOM 2815 C CA . GLY A 1 362 ? -10.680 -7.509 -5.010 1.00 75.44 362 GLY A CA 1
ATOM 2816 C C . GLY A 1 362 ? -9.277 -8.091 -4.852 1.00 75.44 362 GLY A C 1
ATOM 2817 O O . GLY A 1 362 ? -9.078 -9.309 -4.918 1.00 75.44 362 GLY A O 1
ATOM 2818 N N . THR A 1 363 ? -8.303 -7.216 -4.629 1.00 79.31 363 THR A N 1
ATOM 2819 C CA . THR A 1 363 ? -6.896 -7.607 -4.517 1.00 79.31 363 THR A CA 1
ATOM 2820 C C . THR A 1 363 ? -6.523 -7.856 -3.058 1.00 79.31 363 THR A C 1
ATOM 2822 O O . THR A 1 363 ? -6.854 -7.070 -2.172 1.00 79.31 363 THR A O 1
ATOM 2825 N N . GLU A 1 364 ? -5.842 -8.971 -2.792 1.00 83.88 364 GLU A N 1
ATOM 2826 C CA . GLU A 1 364 ? -5.290 -9.244 -1.464 1.00 83.88 364 GLU A CA 1
ATOM 2827 C C . GLU A 1 364 ? -4.157 -8.256 -1.171 1.00 83.88 364 GLU A C 1
ATOM 2829 O O . GLU A 1 364 ? -3.333 -7.994 -2.034 1.00 83.88 364 GLU A O 1
ATOM 2834 N N . ILE A 1 365 ? -4.116 -7.712 0.043 1.00 86.81 365 ILE A N 1
ATOM 2835 C CA . ILE A 1 365 ? -2.977 -6.922 0.515 1.00 86.81 365 ILE A CA 1
ATOM 2836 C C . ILE A 1 365 ? -2.132 -7.840 1.390 1.00 86.81 365 ILE A C 1
ATOM 2838 O O . ILE A 1 365 ? -2.621 -8.359 2.397 1.00 86.81 365 ILE A O 1
ATOM 2842 N N . LYS A 1 366 ? -0.875 -8.056 1.000 1.00 87.12 366 LYS A N 1
ATOM 2843 C CA . LYS A 1 366 ? 0.072 -8.934 1.695 1.00 87.12 366 LYS A CA 1
ATOM 2844 C C . LYS A 1 366 ? 0.706 -8.259 2.900 1.00 87.12 366 LYS A C 1
ATOM 2846 O O . LYS A 1 366 ? 0.897 -8.910 3.928 1.00 87.12 366 LYS A O 1
ATOM 2851 N N . ALA A 1 367 ? 1.068 -6.985 2.760 1.00 84.19 367 ALA A N 1
ATOM 2852 C CA . ALA A 1 367 ? 1.762 -6.240 3.799 1.00 84.19 367 ALA A CA 1
ATOM 2853 C C . ALA A 1 367 ? 1.576 -4.726 3.655 1.00 84.19 367 ALA A C 1
ATOM 2855 O O . ALA A 1 367 ? 1.383 -4.187 2.566 1.00 84.19 367 ALA A O 1
ATOM 2856 N N . ILE A 1 368 ? 1.699 -4.034 4.784 1.00 91.12 368 ILE A N 1
ATOM 2857 C CA . ILE A 1 368 ? 1.901 -2.586 4.818 1.00 91.12 368 ILE A CA 1
ATOM 2858 C C . ILE A 1 368 ? 3.396 -2.328 4.640 1.00 91.12 368 ILE A C 1
ATOM 2860 O O . ILE A 1 368 ? 4.214 -3.073 5.184 1.00 91.12 368 ILE A O 1
ATOM 2864 N N . THR A 1 369 ? 3.776 -1.280 3.914 1.00 87.31 369 THR A N 1
ATOM 2865 C CA . THR A 1 369 ? 5.185 -0.895 3.772 1.00 87.31 369 THR A CA 1
ATOM 2866 C C . THR A 1 369 ? 5.428 0.490 4.363 1.00 87.31 369 THR A C 1
ATOM 2868 O O . THR A 1 369 ? 4.553 1.355 4.347 1.00 87.31 369 THR A O 1
ATOM 2871 N N . MET A 1 370 ? 6.624 0.697 4.921 1.00 84.69 370 MET A N 1
ATOM 2872 C CA . MET A 1 370 ? 7.072 2.028 5.358 1.00 84.69 370 MET A CA 1
ATOM 2873 C C . MET A 1 370 ? 7.597 2.870 4.186 1.00 84.69 370 MET A C 1
ATOM 2875 O O . MET A 1 370 ? 7.602 4.098 4.256 1.00 84.69 370 MET A O 1
ATOM 2879 N N . HIS A 1 371 ? 7.953 2.208 3.082 1.00 85.88 371 HIS A N 1
ATOM 2880 C CA . HIS A 1 371 ? 8.490 2.852 1.897 1.00 85.88 371 HIS A CA 1
ATOM 2881 C C . HIS A 1 371 ? 7.508 3.887 1.338 1.00 85.88 371 HIS A C 1
ATOM 2883 O O . HIS A 1 371 ? 6.319 3.617 1.180 1.00 85.88 371 HIS A O 1
ATOM 2889 N N . MET A 1 372 ? 8.010 5.092 1.056 1.00 84.94 372 MET A N 1
ATOM 2890 C CA . MET A 1 372 ? 7.210 6.235 0.591 1.00 84.94 372 MET A CA 1
ATOM 2891 C C . MET A 1 372 ? 6.051 6.634 1.524 1.00 84.94 372 MET A C 1
ATOM 2893 O O . MET A 1 372 ? 5.162 7.375 1.098 1.00 84.94 372 MET A O 1
ATOM 2897 N N . MET A 1 373 ? 6.059 6.207 2.793 1.00 91.62 373 MET A N 1
ATOM 2898 C CA . MET A 1 373 ? 5.048 6.618 3.762 1.00 91.62 373 MET A CA 1
ATOM 2899 C C . MET A 1 373 ? 5.202 8.103 4.101 1.00 91.62 373 MET A C 1
ATOM 2901 O O . MET A 1 373 ? 6.297 8.580 4.421 1.00 91.62 373 MET A O 1
ATOM 2905 N N . LYS A 1 374 ? 4.092 8.845 4.043 1.00 92.75 374 LYS A N 1
ATOM 2906 C CA . LYS A 1 374 ? 4.074 10.285 4.336 1.00 92.75 374 LYS A CA 1
ATOM 2907 C C . LYS A 1 374 ? 2.875 10.656 5.189 1.00 92.75 374 LYS A C 1
ATOM 2909 O O . LYS A 1 374 ? 1.761 10.203 4.937 1.00 92.75 374 LYS A O 1
ATOM 2914 N N . ILE A 1 375 ? 3.099 11.542 6.153 1.00 93.44 375 ILE A N 1
ATOM 2915 C CA . ILE A 1 375 ? 2.042 12.197 6.928 1.00 93.44 375 ILE A CA 1
ATOM 2916 C C . ILE A 1 375 ? 2.204 13.701 6.749 1.00 93.44 375 ILE A C 1
ATOM 2918 O O . ILE A 1 375 ? 3.234 14.262 7.123 1.00 93.44 375 ILE A O 1
ATOM 2922 N N . LEU A 1 376 ? 1.201 14.354 6.176 1.00 90.94 376 LEU A N 1
ATOM 2923 C CA . LEU A 1 376 ? 1.198 15.789 5.941 1.00 90.94 376 LEU A CA 1
ATOM 2924 C C . LEU A 1 376 ? 0.233 16.451 6.918 1.00 90.94 376 LEU A C 1
ATOM 2926 O O . LEU A 1 376 ? -0.950 16.122 6.992 1.00 90.94 376 LEU A O 1
ATOM 2930 N N . ASP A 1 377 ? 0.754 17.417 7.655 1.00 89.12 377 ASP A N 1
ATOM 2931 C CA . ASP A 1 377 ? 0.011 18.393 8.434 1.00 89.12 377 ASP A CA 1
ATOM 2932 C C . ASP A 1 377 ? -0.033 19.738 7.671 1.00 89.12 377 ASP A C 1
ATOM 2934 O O . ASP A 1 377 ? 0.725 19.944 6.720 1.00 89.12 377 ASP A O 1
ATOM 2938 N N . PRO A 1 378 ? -0.879 20.717 8.056 1.00 86.06 378 PRO A N 1
ATOM 2939 C CA . PRO A 1 378 ? -1.060 21.941 7.259 1.00 86.06 378 PRO A CA 1
ATOM 2940 C C . PRO A 1 378 ? 0.200 22.798 7.034 1.00 86.06 378 PRO A C 1
ATOM 2942 O O . PRO A 1 378 ? 0.146 23.787 6.308 1.00 86.06 378 PRO A O 1
ATOM 2945 N N . LYS A 1 379 ? 1.320 22.490 7.696 1.00 85.12 379 LYS A N 1
ATOM 2946 C CA . LYS A 1 379 ? 2.581 23.243 7.592 1.00 85.12 379 LYS A CA 1
ATOM 2947 C C . LYS A 1 379 ? 3.805 22.370 7.333 1.00 85.12 379 LYS A C 1
ATOM 2949 O O . LYS A 1 379 ? 4.856 22.911 6.989 1.00 85.12 379 LYS A O 1
ATOM 2954 N N . SER A 1 380 ? 3.708 21.063 7.545 1.00 88.69 380 SER A N 1
ATOM 2955 C CA . SER A 1 380 ? 4.848 20.164 7.440 1.00 88.69 380 SER A CA 1
ATOM 2956 C C . SER A 1 380 ? 4.470 18.846 6.784 1.00 88.69 380 SER A C 1
ATOM 2958 O O . SER A 1 380 ? 3.306 18.545 6.545 1.00 88.69 380 SER A O 1
ATOM 2960 N N . MET A 1 381 ? 5.502 18.095 6.445 1.00 89.69 381 MET A N 1
ATOM 2961 C CA . MET A 1 381 ? 5.416 16.736 5.958 1.00 89.69 381 MET A CA 1
ATOM 2962 C C . MET A 1 381 ? 6.419 15.906 6.748 1.00 89.69 381 MET A C 1
ATOM 2964 O O . MET A 1 381 ? 7.577 16.301 6.897 1.00 89.69 381 MET A O 1
ATOM 2968 N N . LEU A 1 382 ? 5.970 14.774 7.271 1.00 88.88 382 LEU A N 1
ATOM 2969 C CA . LEU A 1 382 ? 6.800 13.764 7.906 1.00 88.88 382 LEU A CA 1
ATOM 2970 C C . LEU A 1 382 ? 6.986 12.592 6.942 1.00 88.88 382 LEU A C 1
ATOM 2972 O O . LEU A 1 382 ? 6.008 12.074 6.407 1.00 88.88 382 LEU A O 1
ATOM 2976 N N . THR A 1 383 ? 8.239 12.192 6.751 1.00 90.00 383 THR A N 1
ATOM 2977 C CA . THR A 1 383 ? 8.675 11.069 5.908 1.00 90.00 383 THR A CA 1
ATOM 2978 C C . THR A 1 383 ? 9.765 10.275 6.633 1.00 90.00 383 THR A C 1
ATOM 2980 O O . THR A 1 383 ? 10.203 10.690 7.710 1.00 90.00 383 THR A O 1
ATOM 2983 N N . GLU A 1 384 ? 10.238 9.173 6.048 1.00 84.31 384 GLU A N 1
ATOM 2984 C CA . GLU A 1 384 ? 11.358 8.380 6.589 1.00 84.31 384 GLU A CA 1
ATOM 2985 C C . GLU A 1 384 ? 12.642 9.212 6.795 1.00 84.31 384 GLU A C 1
ATOM 2987 O O . GLU A 1 384 ? 13.432 8.934 7.696 1.00 84.31 384 GLU A O 1
ATOM 2992 N N . GLU A 1 385 ? 12.836 10.277 6.008 1.00 83.44 385 GLU A N 1
ATOM 2993 C CA . GLU A 1 385 ? 13.986 11.189 6.115 1.00 83.44 385 GLU A CA 1
ATOM 2994 C C . GLU A 1 385 ? 13.832 12.233 7.237 1.00 83.44 385 GLU A C 1
ATOM 2996 O O . GLU A 1 385 ? 14.783 12.942 7.586 1.00 83.44 385 GLU A O 1
ATOM 3001 N N . GLY A 1 386 ? 12.643 12.317 7.839 1.00 86.88 386 GLY A N 1
ATOM 3002 C CA . GLY A 1 386 ? 12.303 13.253 8.900 1.00 86.88 386 GLY A CA 1
ATOM 3003 C C . GLY A 1 386 ? 11.213 14.249 8.506 1.00 86.88 386 GLY A C 1
ATOM 3004 O O . GLY A 1 386 ? 10.387 14.010 7.622 1.00 86.88 386 GLY A O 1
ATOM 3005 N N . ARG A 1 387 ? 11.157 15.364 9.248 1.00 87.44 387 ARG A N 1
ATOM 3006 C CA . ARG A 1 387 ? 10.113 16.389 9.109 1.00 87.44 387 ARG A CA 1
ATOM 3007 C C . ARG A 1 387 ? 10.613 17.569 8.280 1.00 87.44 387 ARG A C 1
ATOM 3009 O O . ARG A 1 387 ? 11.583 18.225 8.660 1.00 87.44 387 ARG A O 1
ATOM 3016 N N . HIS A 1 388 ? 9.892 17.888 7.214 1.00 87.00 388 HIS A N 1
ATOM 3017 C CA . HIS A 1 388 ? 10.195 18.965 6.271 1.00 87.00 388 HIS A CA 1
ATOM 3018 C C . HIS A 1 388 ? 9.026 19.958 6.195 1.00 87.00 388 HIS A C 1
ATOM 3020 O O . HIS A 1 388 ? 7.902 19.635 6.582 1.00 87.00 388 HIS A O 1
ATOM 3026 N N . MET A 1 389 ? 9.273 21.190 5.731 1.00 83.62 389 MET A N 1
ATOM 3027 C CA . MET A 1 389 ? 8.172 22.108 5.412 1.00 83.62 389 MET A CA 1
ATOM 3028 C C . MET A 1 389 ? 7.487 21.651 4.129 1.00 83.62 389 MET A C 1
ATOM 3030 O O . MET A 1 389 ? 8.154 21.223 3.189 1.00 83.62 389 MET A O 1
ATOM 3034 N N . ARG A 1 390 ? 6.160 21.764 4.108 1.00 77.94 390 ARG A N 1
ATOM 3035 C CA . ARG A 1 390 ? 5.347 21.467 2.929 1.00 77.94 390 ARG A CA 1
ATOM 3036 C C . ARG A 1 390 ? 5.702 22.444 1.798 1.00 77.94 390 ARG A C 1
ATOM 3038 O O . ARG A 1 390 ? 5.837 23.641 2.072 1.00 77.94 390 ARG A O 1
ATOM 3045 N N . GLN A 1 391 ? 5.914 21.952 0.578 1.00 64.81 391 GLN A N 1
ATOM 3046 C CA . GLN A 1 391 ? 6.304 22.799 -0.558 1.00 64.81 391 GLN A CA 1
ATOM 3047 C C . GLN A 1 391 ? 5.069 23.493 -1.163 1.00 64.81 391 GLN A C 1
ATOM 3049 O O . GLN A 1 391 ? 3.949 23.023 -0.985 1.00 64.81 391 GLN A O 1
ATOM 3054 N N . GLU A 1 392 ? 5.243 24.624 -1.861 1.00 50.34 392 GLU A N 1
ATOM 3055 C CA . GLU A 1 392 ? 4.119 25.371 -2.471 1.00 50.34 392 GLU A CA 1
ATOM 3056 C C . GLU A 1 392 ? 3.378 24.566 -3.560 1.00 50.34 392 GLU A C 1
ATOM 3058 O O . GLU A 1 392 ? 2.204 24.829 -3.818 1.00 50.34 392 GLU A O 1
ATOM 3063 N N . GLU A 1 393 ? 4.037 23.564 -4.154 1.00 48.50 393 GLU A N 1
ATOM 3064 C CA . GLU A 1 393 ? 3.468 22.645 -5.154 1.00 48.50 393 GLU A CA 1
ATOM 3065 C C . GLU A 1 393 ? 2.639 21.505 -4.529 1.00 48.50 393 GLU A C 1
ATOM 3067 O O . GLU A 1 393 ? 1.744 20.975 -5.188 1.00 48.50 393 GLU A O 1
ATOM 3072 N N . ASP A 1 394 ? 2.830 21.205 -3.236 1.00 52.47 394 ASP A N 1
ATOM 3073 C CA . ASP A 1 394 ? 1.992 20.282 -2.457 1.00 52.47 394 ASP A CA 1
ATOM 3074 C C . ASP A 1 394 ? 0.677 20.979 -2.076 1.00 52.47 394 ASP A C 1
ATOM 3076 O O . ASP A 1 394 ? 0.381 21.174 -0.890 1.00 52.47 394 ASP A O 1
ATOM 3080 N N . THR A 1 395 ? -0.090 21.428 -3.071 1.00 49.97 395 THR A N 1
ATOM 3081 C CA . THR A 1 395 ? -1.366 22.118 -2.859 1.00 49.97 395 THR A CA 1
ATOM 3082 C C . THR A 1 395 ? -2.278 21.254 -1.993 1.00 49.97 395 THR A C 1
ATOM 3084 O O . THR A 1 395 ? -2.852 20.271 -2.447 1.00 49.97 395 THR A O 1
ATOM 3087 N N . ALA A 1 396 ? -2.386 21.619 -0.711 1.00 51.16 396 ALA A N 1
ATOM 3088 C CA . ALA A 1 396 ? -3.311 20.982 0.209 1.00 51.16 396 ALA A CA 1
ATOM 3089 C C . ALA A 1 396 ? -4.703 21.019 -0.406 1.00 51.16 396 ALA A C 1
ATOM 3091 O O . ALA A 1 396 ? -5.144 22.074 -0.879 1.00 51.16 396 ALA A O 1
ATOM 3092 N N . MET A 1 397 ? -5.393 19.879 -0.383 1.00 58.94 397 MET A N 1
ATOM 3093 C CA . MET A 1 397 ? -6.815 19.832 -0.701 1.00 58.94 397 MET A CA 1
ATOM 3094 C C . MET A 1 397 ? -7.499 20.949 0.090 1.00 58.94 397 MET A C 1
ATOM 3096 O O . MET A 1 397 ? -7.393 20.996 1.314 1.00 58.94 397 MET A O 1
ATOM 3100 N N . SER A 1 398 ? -8.149 21.897 -0.595 1.00 56.00 398 SER A N 1
ATOM 3101 C CA . SER A 1 398 ? -8.518 23.192 0.006 1.00 56.00 398 SER A CA 1
ATOM 3102 C C . SER A 1 398 ? -9.413 23.082 1.247 1.00 56.00 398 SER A C 1
ATOM 3104 O O . SER A 1 398 ? -9.512 24.030 2.022 1.00 56.00 398 SER A O 1
ATOM 3106 N N . GLU A 1 399 ? -10.070 21.935 1.429 1.00 72.19 399 GLU A N 1
ATOM 3107 C CA . GLU A 1 399 ? -10.954 21.629 2.556 1.00 72.19 399 GLU A CA 1
ATOM 3108 C C . GLU A 1 399 ? -10.328 20.701 3.615 1.00 72.19 399 GLU A C 1
ATOM 3110 O O . GLU A 1 399 ? -10.846 20.625 4.730 1.00 72.19 399 GLU A O 1
ATOM 3115 N N . PHE A 1 400 ? -9.210 20.030 3.314 1.00 83.12 400 PHE A N 1
ATOM 3116 C CA . PHE A 1 400 ? -8.634 18.973 4.148 1.00 83.12 400 PHE A CA 1
ATOM 3117 C C . PHE A 1 400 ? -7.138 19.215 4.396 1.00 83.12 400 PHE A C 1
ATOM 3119 O O . PHE A 1 400 ? -6.309 18.926 3.537 1.00 83.12 400 PHE A O 1
ATOM 3126 N N . PRO A 1 401 ? -6.768 19.762 5.568 1.00 85.31 401 PRO A N 1
ATOM 3127 C CA . PRO A 1 401 ? -5.390 20.153 5.853 1.00 85.31 401 PRO A CA 1
ATOM 3128 C C . PRO A 1 401 ? -4.456 18.985 6.203 1.00 85.31 401 PRO A C 1
ATOM 3130 O O . PRO A 1 401 ? -3.251 19.214 6.313 1.00 85.31 401 PRO A O 1
ATOM 3133 N N . TYR A 1 402 ? -4.993 17.781 6.424 1.00 89.69 402 TYR A N 1
ATOM 3134 C CA . TYR A 1 402 ? -4.223 16.592 6.783 1.00 89.69 402 TYR A CA 1
ATOM 3135 C C . TYR A 1 402 ? -4.322 15.538 5.691 1.00 89.69 402 TYR A C 1
ATOM 3137 O O . TYR A 1 402 ? -5.429 15.214 5.260 1.00 89.69 402 TYR A O 1
ATOM 3145 N N . GLU A 1 403 ? -3.180 14.977 5.304 1.00 91.00 403 GLU A N 1
ATOM 3146 C CA . GLU A 1 403 ? -3.082 13.920 4.295 1.00 91.00 403 GLU A CA 1
ATOM 3147 C C . GLU A 1 403 ? -2.139 12.809 4.760 1.00 91.00 403 GLU A C 1
ATOM 3149 O O . GLU A 1 403 ? -1.197 13.042 5.522 1.00 91.00 403 GLU A O 1
ATOM 3154 N N . VAL A 1 404 ? -2.395 11.589 4.300 1.00 94.44 404 VAL A N 1
ATOM 3155 C CA . VAL A 1 404 ? -1.609 10.395 4.615 1.00 94.44 404 VAL A CA 1
ATOM 3156 C C . VAL A 1 404 ? -1.419 9.575 3.347 1.00 94.44 404 VAL A C 1
ATOM 3158 O O . VAL A 1 404 ? -2.394 9.295 2.652 1.00 94.44 404 VAL A O 1
ATOM 3161 N N . TYR A 1 405 ? -0.181 9.169 3.077 1.00 93.00 405 TYR A N 1
ATOM 3162 C CA . TYR A 1 405 ? 0.204 8.325 1.948 1.00 93.00 405 TYR A CA 1
ATOM 3163 C C . TYR A 1 405 ? 0.839 7.048 2.486 1.00 93.00 405 TYR A C 1
ATOM 3165 O O . TYR A 1 405 ? 1.769 7.125 3.294 1.00 93.00 405 TYR A O 1
ATOM 3173 N N . VAL A 1 406 ? 0.349 5.891 2.046 1.00 94.44 406 VAL A N 1
ATOM 3174 C CA . VAL A 1 406 ? 0.891 4.581 2.428 1.00 94.44 406 VAL A CA 1
ATOM 3175 C C . VAL A 1 406 ? 0.950 3.668 1.218 1.00 94.44 406 VAL A C 1
ATOM 3177 O O . VAL A 1 406 ? -0.049 3.515 0.522 1.00 94.44 406 VAL A O 1
ATOM 3180 N N . LEU A 1 407 ? 2.101 3.039 1.002 1.00 91.62 407 LEU A N 1
ATOM 3181 C CA . LEU A 1 407 ? 2.289 2.011 -0.012 1.00 91.62 407 LEU A CA 1
ATOM 3182 C C . LEU A 1 407 ? 1.932 0.626 0.561 1.00 91.62 407 LEU A C 1
ATOM 3184 O O . LEU A 1 407 ? 2.425 0.233 1.625 1.00 91.62 407 LEU A O 1
ATOM 3188 N N . LEU A 1 408 ? 1.072 -0.105 -0.142 1.00 88.50 408 LEU A N 1
ATOM 3189 C CA . LEU A 1 408 ? 0.597 -1.442 0.209 1.00 88.50 408 LEU A CA 1
ATOM 3190 C C . LEU A 1 408 ? 1.134 -2.471 -0.792 1.00 88.50 408 LEU A C 1
ATOM 3192 O O . LEU A 1 408 ? 0.948 -2.292 -1.995 1.00 88.50 408 LEU A O 1
ATOM 3196 N N . ASP A 1 409 ? 1.744 -3.543 -0.280 1.00 90.81 409 ASP A N 1
ATOM 3197 C CA . ASP A 1 409 ? 2.179 -4.712 -1.062 1.00 90.81 409 ASP A CA 1
ATOM 3198 C C . ASP A 1 409 ? 0.958 -5.583 -1.364 1.00 90.81 409 ASP A C 1
ATOM 3200 O O . ASP A 1 409 ? 0.273 -6.028 -0.433 1.00 90.81 409 ASP A O 1
ATOM 3204 N N . ILE A 1 410 ? 0.669 -5.787 -2.650 1.00 84.19 410 ILE A N 1
ATOM 3205 C CA . ILE A 1 410 ? -0.524 -6.483 -3.164 1.00 84.19 410 ILE A CA 1
ATOM 3206 C C . ILE A 1 410 ? -0.167 -7.782 -3.875 1.00 84.19 410 ILE A C 1
ATOM 3208 O O . ILE A 1 410 ? 0.819 -7.847 -4.638 1.00 84.19 410 ILE A O 1
#

Secondary structure (DSSP, 8-state):
----HHHHHH-HHHHHH---SS-EEEEPP-BTTTBT-EEEEEETTEEEEEEE-SSS---TT--TTEEEEEETTEE-TT--HHHHHHHHHHH--TT-EEEEEEHHHHHHHHHHHHHHS----S--TTSSGGG-PPPS----EEEEEESSSSS-B---HHHHHHHHHHHHHHHHHHTSEEEEEEETTEEEEEEEEE-HHHHHHHHHHHHHHHHHHHHHHHHHS--SS--------------PPPPPPTT------EEEEE-SSSEEEEEEESSHHHHHHHHHHHHHHHHS-GGG----EEEEEEEE-SSHHHHHHHHHHHHHHHHHHH-EEEEEEEEEEEETTTTEEEEEEEEEE--TTTS---PPP-EE--TT-EEEETTEEEETTEEEEPPTTS---TT--EEEEEEEE-

Radius of gyration: 29.21 Å; chains: 1; bounding box: 73×62×87 Å

Sequence (410 aa):
MAEIPWLSASFPAWCGSHGFSSLHRCALRVDAELGAGLHTEVTDWGYQVEAVEELPGQDSALQPGDVIIGIDGIQLLFLNESQLQETFGSHIRHGVEVILVTAAELRDAKEMEDEEMPEEPRDLANYELLHRSKSDTEHEATVRIPVGRATAWQLDEATAANIQSDLGIVSENFGLMARPLISDKGMESIVLTGLPSAIAKARPEVVNILNFYRGKDQSQNSEAQMSDIREQGSTSAATTAMELPSHVKDVRQFQYHDHTADIIVHSWGSSLAEALAQVCVGMFNYMTPLEKVDIVGSVDVHATGHDMLDLLYHLLDEFLYMFSTEMHICRCIEILAFDEQKFSISARGYGEKMDLKKHEQGTEIKAITMHMMKILDPKSMLTEEGRHMRQEEDTAMSEFPYEVYVLLDI

Organism: NCBI:txid2562237

InterPro domains:
  IPR002804 Archease [PTHR12682] (242-377)
  IPR023572 Archease domain [PF01951] (254-379)
  IPR036820 Archease domain superfamily [G3DSA:3.55.10.10] (250-410)
  IPR036820 Archease domain superfamily [SSF69819] (253-380)

Foldseek 3Di:
DPDDVVVCVVQVLCVVVHDQPLKDKFFFAQDPPCGRQFDWDQDQQATATQDHDPVVGGDPSDDHQKGFQDKQSHGLHRDDPVRRCVVCVVRRDGRIMTIIGGPVSVVVSVVSVVVVPDPPPPDDPFPPVVPDDDDPDFDKDKDWAFLDDDFADDDDPVLQVVLQVQQVVLCVVLVWHWGFDADPRHTTTIMIIGTPVSCVVSVLVNVVSSVVSVVVVVVVVPPPDDDDDDDDDDDDDDQDFDDDDPPWDLDQQWDWDDDPQWIKIKGFAQDQQRQLFNSLLVVLCQQWNLPLWGFRDKDKDKAFAPAQLRLSQRSSVRSLVCCVRQVWRFSTKDWPDADRVRSITMMMGTTGHDDPVRIDGGDRFPGWDLPPWWKFAQFWIQHPVGIDGDDPVNPPPPNTRIMIITITRD